Protein AF-A0A4S4MTU6-F1 (afdb_monomer_lite)

Structure (mmCIF, N/CA/C/O backbone):
data_AF-A0A4S4MTU6-F1
#
_entry.id   AF-A0A4S4MTU6-F1
#
loop_
_atom_site.group_PDB
_atom_site.id
_atom_site.type_symbol
_atom_site.label_atom_id
_atom_site.label_alt_id
_atom_site.label_comp_id
_atom_site.label_asym_id
_atom_site.label_entity_id
_atom_site.label_seq_id
_atom_site.pdbx_PDB_ins_code
_atom_site.Cartn_x
_atom_site.Cartn_y
_atom_site.Cartn_z
_atom_site.occupancy
_atom_site.B_iso_or_equiv
_atom_site.auth_seq_id
_atom_site.auth_comp_id
_atom_site.auth_asym_id
_atom_site.auth_atom_id
_atom_site.pdbx_PDB_model_num
ATOM 1 N N . MET A 1 1 ? -5.538 -7.569 -33.442 1.00 34.88 1 MET A N 1
ATOM 2 C CA . MET A 1 1 ? -4.583 -7.048 -34.446 1.00 34.88 1 MET A CA 1
ATOM 3 C C . MET A 1 1 ? -3.162 -6.896 -33.911 1.00 34.88 1 MET A C 1
ATOM 5 O O . MET A 1 1 ? -2.311 -7.558 -34.469 1.00 34.88 1 MET A O 1
ATOM 9 N N . ILE A 1 2 ? -2.886 -6.158 -32.821 1.00 37.09 2 ILE A N 1
ATOM 10 C CA . ILE A 1 2 ? -1.500 -5.986 -32.304 1.00 37.09 2 ILE A CA 1
ATOM 11 C C . ILE A 1 2 ? -0.811 -7.325 -31.955 1.00 37.09 2 ILE A C 1
ATOM 13 O O . ILE A 1 2 ? 0.372 -7.489 -32.215 1.00 37.09 2 ILE A O 1
ATOM 17 N N . VAL A 1 3 ? -1.556 -8.312 -31.441 1.00 40.59 3 VAL A N 1
ATOM 18 C CA . VAL A 1 3 ? -1.015 -9.646 -31.107 1.00 40.59 3 VAL A CA 1
ATOM 19 C C . VAL A 1 3 ? -0.678 -10.477 -32.357 1.00 40.59 3 VAL A C 1
ATOM 21 O O . VAL A 1 3 ? 0.272 -11.249 -32.333 1.00 40.59 3 VAL A O 1
ATOM 24 N N . GLN A 1 4 ? -1.387 -10.284 -33.477 1.00 39.25 4 GLN A N 1
ATOM 25 C CA . GLN A 1 4 ? -1.153 -11.052 -34.709 1.00 39.25 4 GLN A CA 1
ATOM 26 C C . GLN A 1 4 ? 0.068 -10.539 -35.487 1.00 39.25 4 GLN A C 1
ATOM 28 O O . GLN A 1 4 ? 0.778 -11.328 -36.101 1.00 39.25 4 GLN A O 1
ATOM 33 N N . THR A 1 5 ? 0.344 -9.231 -35.437 1.00 44.12 5 THR A N 1
ATOM 34 C CA . THR A 1 5 ? 1.492 -8.629 -36.135 1.00 44.12 5 THR A CA 1
ATOM 35 C C . THR A 1 5 ? 2.832 -9.004 -35.491 1.00 44.12 5 THR A C 1
ATOM 37 O O . THR A 1 5 ? 3.836 -9.067 -36.185 1.00 44.12 5 THR A O 1
ATOM 40 N N . VAL A 1 6 ? 2.848 -9.319 -34.190 1.00 47.00 6 VAL A N 1
ATOM 41 C CA . VAL A 1 6 ? 4.055 -9.768 -33.464 1.00 47.00 6 VAL A CA 1
ATOM 42 C C . VAL A 1 6 ? 4.423 -11.223 -33.790 1.00 47.00 6 VAL A C 1
ATOM 44 O O . VAL A 1 6 ? 5.587 -11.599 -33.707 1.00 47.00 6 VAL A O 1
ATOM 47 N N . ILE A 1 7 ? 3.450 -12.042 -34.200 1.00 46.91 7 ILE A N 1
ATOM 48 C CA . ILE A 1 7 ? 3.664 -13.467 -34.502 1.00 46.91 7 ILE A CA 1
ATOM 49 C C . ILE A 1 7 ? 4.274 -13.661 -35.904 1.00 46.91 7 ILE A C 1
ATOM 51 O O . ILE A 1 7 ? 4.973 -14.643 -36.146 1.00 46.91 7 ILE A O 1
ATOM 55 N N . ASN A 1 8 ? 4.097 -12.700 -36.815 1.00 42.09 8 ASN A N 1
ATOM 56 C CA . ASN A 1 8 ? 4.570 -12.805 -38.194 1.00 42.09 8 ASN A CA 1
ATOM 57 C C . ASN A 1 8 ? 5.963 -12.166 -38.391 1.00 42.09 8 ASN A C 1
ATOM 59 O O . ASN A 1 8 ? 6.111 -11.145 -39.052 1.00 42.09 8 ASN A O 1
ATOM 63 N N . GLY A 1 9 ? 7.001 -12.814 -37.856 1.00 43.78 9 GLY A N 1
ATOM 64 C CA . GLY A 1 9 ? 8.280 -12.962 -38.571 1.00 43.78 9 GLY A CA 1
ATOM 65 C C . GLY A 1 9 ? 9.386 -11.904 -38.439 1.00 43.78 9 GLY A C 1
ATOM 66 O O . GLY A 1 9 ? 10.471 -12.152 -38.960 1.00 43.78 9 GLY A O 1
ATOM 67 N N . THR A 1 10 ? 9.211 -10.784 -37.736 1.00 51.91 10 THR A N 1
ATOM 68 C CA . THR A 1 10 ? 10.353 -9.914 -37.378 1.00 51.91 10 THR A CA 1
ATOM 69 C C . THR A 1 10 ? 10.789 -10.195 -35.949 1.00 51.91 10 THR A C 1
ATOM 71 O O . THR A 1 10 ? 10.003 -10.013 -35.021 1.00 51.91 10 THR A O 1
ATOM 74 N N . SER A 1 11 ? 12.035 -10.637 -35.766 1.00 66.69 11 SER A N 1
ATOM 75 C CA . SER A 1 11 ? 12.665 -10.842 -34.459 1.00 66.69 11 SER A CA 1
ATOM 76 C C . SER A 1 11 ? 12.557 -9.567 -33.615 1.00 66.69 11 SER A C 1
ATOM 78 O O . SER A 1 11 ? 13.337 -8.637 -33.791 1.00 66.69 11 SER A O 1
ATOM 80 N N . CYS A 1 12 ? 11.564 -9.510 -32.724 1.00 74.50 12 CYS A N 1
ATOM 81 C CA . CYS A 1 12 ? 11.381 -8.415 -31.775 1.00 74.50 12 CYS A CA 1
ATOM 82 C C . CYS A 1 12 ? 12.660 -8.285 -30.943 1.00 74.50 12 CYS A C 1
ATOM 84 O O . CYS A 1 12 ? 13.108 -9.272 -30.345 1.00 74.50 12 CYS A O 1
ATOM 86 N N . SER A 1 13 ? 13.274 -7.104 -30.937 1.00 85.12 13 SER A N 1
ATOM 87 C CA . SER A 1 13 ? 14.536 -6.892 -30.232 1.00 85.12 13 SER A CA 1
ATOM 88 C C . SER A 1 13 ? 14.357 -7.163 -28.735 1.00 85.12 13 SER A C 1
ATOM 90 O O . SER A 1 13 ? 13.288 -6.940 -28.162 1.00 85.12 13 SER A O 1
ATOM 92 N N . ARG A 1 14 ? 15.410 -7.629 -28.056 1.00 82.06 14 ARG A N 1
ATOM 93 C CA . ARG A 1 14 ? 15.361 -7.898 -26.606 1.00 82.06 14 ARG A CA 1
ATOM 94 C C . ARG A 1 14 ? 14.867 -6.681 -25.809 1.00 82.06 14 ARG A C 1
ATOM 96 O O . ARG A 1 14 ? 14.099 -6.833 -24.863 1.00 82.06 14 ARG A O 1
ATOM 103 N N . LEU A 1 15 ? 15.263 -5.475 -26.218 1.00 82.06 15 LEU A N 1
ATOM 104 C CA . LEU A 1 15 ? 14.840 -4.222 -25.587 1.00 82.06 15 LEU A CA 1
ATOM 105 C C . LEU A 1 15 ? 13.332 -3.976 -25.724 1.00 82.06 15 LEU A C 1
ATOM 107 O O . LEU A 1 15 ? 12.687 -3.570 -24.753 1.00 82.06 15 LEU A O 1
ATOM 111 N N . GLU A 1 16 ? 12.748 -4.266 -26.888 1.00 85.31 16 GLU A N 1
ATOM 112 C CA . GLU A 1 16 ? 11.300 -4.167 -27.095 1.00 85.31 16 GLU A CA 1
ATOM 113 C C . GLU A 1 16 ? 10.549 -5.170 -26.218 1.00 85.31 16 GLU A C 1
ATOM 115 O O . GLU A 1 16 ? 9.573 -4.805 -25.561 1.00 85.31 16 GLU A O 1
ATOM 120 N N . GLN A 1 17 ? 11.033 -6.410 -26.126 1.00 84.81 17 GLN A N 1
ATOM 121 C CA . GLN A 1 17 ? 10.437 -7.436 -25.266 1.00 84.81 17 GLN A CA 1
ATOM 122 C C . GLN A 1 17 ? 10.458 -7.033 -23.787 1.00 84.81 17 GLN A C 1
ATOM 124 O O . GLN A 1 17 ? 9.442 -7.140 -23.096 1.00 84.81 17 GLN A O 1
ATOM 129 N N . LEU A 1 18 ? 11.586 -6.505 -23.303 1.00 88.00 18 LEU A N 1
ATOM 130 C CA . LEU A 1 18 ? 11.698 -5.956 -21.951 1.00 88.00 18 LEU A CA 1
ATOM 131 C C . LEU A 1 18 ? 10.765 -4.755 -21.749 1.00 88.00 18 LEU A C 1
ATOM 133 O O . LEU A 1 18 ? 10.200 -4.578 -20.670 1.00 88.00 18 LEU A O 1
ATOM 137 N N . GLY A 1 19 ? 10.563 -3.928 -22.778 1.00 87.88 19 GLY A N 1
ATOM 138 C CA . GLY A 1 19 ? 9.546 -2.873 -22.787 1.00 87.88 19 GLY A CA 1
ATOM 139 C C . GLY A 1 19 ? 8.133 -3.418 -22.561 1.00 87.88 19 GLY A C 1
ATOM 140 O O . GLY A 1 19 ? 7.412 -2.924 -21.691 1.00 87.88 19 GLY A O 1
ATOM 141 N N . TRP A 1 20 ? 7.755 -4.476 -23.282 1.00 89.44 20 TRP A N 1
ATOM 142 C CA . TRP A 1 20 ? 6.453 -5.132 -23.133 1.00 89.44 20 TRP A CA 1
ATOM 143 C C . TRP A 1 20 ? 6.262 -5.771 -21.760 1.00 89.44 20 TRP A C 1
ATOM 145 O O . TRP A 1 20 ? 5.217 -5.578 -21.137 1.00 89.44 20 TRP A O 1
ATOM 155 N N . ARG A 1 21 ? 7.269 -6.490 -21.260 1.00 92.44 21 ARG A N 1
ATOM 156 C CA . ARG A 1 21 ? 7.216 -7.125 -19.936 1.00 92.44 21 ARG A CA 1
ATOM 157 C C . ARG A 1 21 ? 7.055 -6.087 -18.831 1.00 92.44 21 ARG A C 1
ATOM 159 O O . ARG A 1 21 ? 6.139 -6.212 -18.025 1.00 92.44 21 ARG A O 1
ATOM 166 N N . ARG A 1 22 ? 7.841 -5.002 -18.857 1.00 92.12 22 ARG A N 1
ATOM 167 C CA . ARG A 1 22 ? 7.679 -3.859 -17.935 1.00 92.12 22 ARG A CA 1
ATOM 168 C C . ARG A 1 22 ? 6.271 -3.278 -17.990 1.00 92.12 22 ARG A C 1
ATOM 170 O O . ARG A 1 22 ? 5.640 -3.091 -16.954 1.00 92.12 22 ARG A O 1
ATOM 177 N N . PHE A 1 23 ? 5.753 -3.035 -19.195 1.00 91.31 23 PHE A N 1
ATOM 178 C CA . PHE A 1 23 ? 4.402 -2.509 -19.369 1.00 91.31 23 PHE A CA 1
ATOM 179 C C . PHE A 1 23 ? 3.345 -3.415 -18.723 1.00 91.31 23 PHE A C 1
ATOM 181 O O . PHE A 1 23 ? 2.493 -2.926 -17.978 1.00 91.31 23 PHE A O 1
ATOM 188 N N . TRP A 1 24 ? 3.395 -4.724 -18.975 1.00 92.38 24 TRP A N 1
ATOM 189 C CA . TRP A 1 24 ? 2.417 -5.664 -18.426 1.00 92.38 24 TRP A CA 1
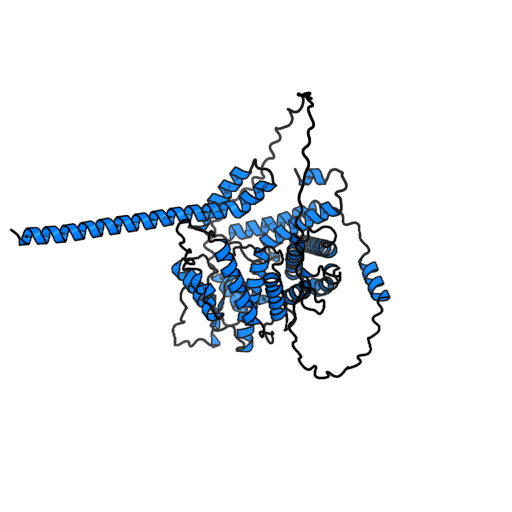ATOM 190 C C . TRP A 1 24 ? 2.566 -5.872 -16.920 1.00 92.38 24 TRP A C 1
ATOM 192 O O . TRP A 1 24 ? 1.546 -5.921 -16.232 1.00 92.38 24 TRP A O 1
ATOM 202 N N . LEU A 1 25 ? 3.793 -5.908 -16.395 1.00 94.56 25 LEU A N 1
ATOM 203 C CA . LEU A 1 25 ? 4.037 -5.960 -14.953 1.00 94.56 25 LEU A CA 1
ATOM 204 C C . LEU A 1 25 ? 3.495 -4.716 -14.248 1.00 94.56 25 LEU A C 1
ATOM 206 O O . LEU A 1 25 ? 2.766 -4.864 -13.274 1.00 94.56 25 LEU A O 1
ATOM 210 N N . SER A 1 26 ? 3.722 -3.512 -14.778 1.00 93.75 26 SER A N 1
ATOM 211 C CA . SER A 1 26 ? 3.127 -2.288 -14.218 1.00 93.75 26 SER A CA 1
ATOM 212 C C . SER A 1 26 ? 1.591 -2.340 -14.254 1.00 93.75 26 SER A C 1
ATOM 214 O O . SER A 1 26 ? 0.901 -2.026 -13.280 1.00 93.75 26 SER A O 1
ATOM 216 N N . LYS A 1 27 ? 0.994 -2.836 -15.350 1.00 90.19 27 LYS A N 1
ATOM 217 C CA . LYS A 1 27 ? -0.468 -3.028 -15.425 1.00 90.19 27 LYS A CA 1
ATOM 218 C C . LYS A 1 27 ? -0.994 -4.059 -14.434 1.00 90.19 27 LYS A C 1
ATOM 220 O O . LYS A 1 27 ? -2.112 -3.884 -13.943 1.00 90.19 27 LYS A O 1
ATOM 225 N N . LEU A 1 28 ? -0.239 -5.120 -14.173 1.00 92.56 28 LEU A N 1
ATOM 226 C CA . LEU A 1 28 ? -0.571 -6.112 -13.160 1.00 92.56 28 LEU A CA 1
ATOM 227 C C . LEU A 1 28 ? -0.448 -5.504 -11.760 1.00 92.56 28 LEU A C 1
ATOM 229 O O . LEU A 1 28 ? -1.397 -5.599 -10.985 1.00 92.56 28 LEU A O 1
ATOM 233 N N . TYR A 1 29 ? 0.644 -4.792 -11.478 1.00 94.88 29 TYR A N 1
ATOM 234 C CA . TYR A 1 29 ? 0.867 -4.081 -10.223 1.00 94.88 29 TYR A CA 1
ATOM 235 C C . TYR A 1 29 ? -0.308 -3.165 -9.887 1.00 94.88 29 TYR A C 1
ATOM 237 O O . TYR A 1 29 ? -0.964 -3.360 -8.869 1.00 94.88 29 TYR A O 1
ATOM 245 N N . HIS A 1 30 ? -0.676 -2.243 -10.776 1.00 90.31 30 HIS A N 1
ATOM 246 C CA . HIS A 1 30 ? -1.798 -1.332 -10.527 1.00 90.31 30 HIS A CA 1
ATOM 247 C C . HIS A 1 30 ? -3.169 -2.025 -10.477 1.00 90.31 30 HIS A C 1
ATOM 249 O O . HIS A 1 30 ? -4.136 -1.450 -9.969 1.00 90.31 30 HIS A O 1
ATOM 255 N N . ALA A 1 31 ? -3.298 -3.239 -11.022 1.00 88.31 31 ALA A N 1
ATOM 256 C CA . ALA A 1 31 ? -4.510 -4.031 -10.852 1.00 88.31 31 ALA A CA 1
ATOM 257 C C . ALA A 1 31 ? -4.602 -4.613 -9.433 1.00 88.31 31 ALA A C 1
ATOM 259 O O . ALA A 1 31 ? -5.693 -4.609 -8.863 1.00 88.31 31 ALA A O 1
ATOM 260 N N . LEU A 1 32 ? -3.476 -5.067 -8.875 1.00 88.69 32 LEU A N 1
ATOM 261 C CA . LEU A 1 32 ? -3.373 -5.658 -7.536 1.00 88.69 32 LEU A CA 1
ATOM 262 C C . LEU A 1 32 ? -3.319 -4.607 -6.417 1.00 88.69 32 LEU A C 1
ATOM 264 O O . LEU A 1 32 ? -3.874 -4.824 -5.339 1.00 88.69 32 LEU A O 1
ATOM 268 N N . TYR A 1 33 ? -2.706 -3.460 -6.704 1.00 88.56 33 TYR A N 1
ATOM 269 C CA . TYR A 1 33 ? -2.499 -2.324 -5.806 1.00 88.56 33 TYR A CA 1
ATOM 270 C C . TYR A 1 33 ? -3.123 -1.057 -6.396 1.00 88.56 33 TYR A C 1
ATOM 272 O O . TYR A 1 33 ? -2.428 -0.120 -6.799 1.00 88.56 33 TYR A O 1
ATOM 280 N N . PRO A 1 34 ? -4.453 -1.022 -6.539 1.00 85.88 34 PRO A N 1
ATOM 281 C CA . PRO A 1 34 ? -5.092 0.117 -7.158 1.00 85.88 34 PRO A CA 1
ATOM 282 C C . PRO A 1 34 ? -5.048 1.340 -6.223 1.00 85.88 34 PRO A C 1
ATOM 284 O O . PRO A 1 34 ? -5.265 1.189 -5.021 1.00 85.88 34 PRO A O 1
ATOM 287 N N . PRO A 1 35 ? -4.925 2.572 -6.758 1.00 76.69 35 PRO A N 1
ATOM 288 C CA . PRO A 1 35 ? -4.854 3.797 -5.947 1.00 76.69 35 PRO A CA 1
ATOM 289 C C . PRO A 1 35 ? -6.065 4.044 -5.036 1.00 76.69 35 PRO A C 1
ATOM 291 O O . PRO A 1 35 ? -6.026 4.865 -4.127 1.00 76.69 35 PRO A O 1
ATOM 294 N N . HIS A 1 36 ? -7.191 3.383 -5.310 1.00 74.44 36 HIS A N 1
ATOM 295 C CA . HIS A 1 36 ? -8.428 3.575 -4.573 1.00 74.44 36 HIS A CA 1
ATOM 296 C C . HIS A 1 36 ? -9.012 2.225 -4.182 1.00 74.44 36 HIS A C 1
ATOM 298 O O . HIS A 1 36 ? -9.571 1.540 -5.022 1.00 74.44 36 HIS A O 1
ATOM 304 N N . ARG A 1 37 ? -9.031 1.853 -2.907 1.00 71.00 37 ARG A N 1
ATOM 305 C CA . ARG A 1 37 ? -9.377 0.480 -2.474 1.00 71.00 37 ARG A CA 1
ATOM 306 C C . ARG A 1 37 ? -10.784 -0.059 -2.814 1.00 71.00 37 ARG A C 1
ATOM 308 O O . ARG A 1 37 ? -11.014 -1.256 -2.759 1.00 71.00 37 ARG A O 1
ATOM 315 N N . ARG A 1 38 ? -11.761 0.789 -3.199 1.00 69.75 38 ARG A N 1
ATOM 316 C CA . ARG A 1 38 ? -13.014 0.315 -3.853 1.00 69.75 38 ARG A CA 1
ATOM 317 C C . ARG A 1 38 ? -12.707 -0.470 -5.132 1.00 69.75 38 ARG A C 1
ATOM 319 O O . ARG A 1 38 ? -13.561 -1.135 -5.718 1.00 69.75 38 ARG A O 1
ATOM 326 N N . MET A 1 39 ? -11.472 -0.351 -5.595 1.00 73.06 39 MET A N 1
ATOM 327 C CA . MET A 1 39 ? -10.881 -1.136 -6.637 1.00 73.06 39 MET A CA 1
ATOM 328 C C . MET A 1 39 ? -10.305 -2.484 -6.163 1.00 73.06 39 MET A C 1
ATOM 330 O O . MET A 1 39 ? -9.709 -3.194 -6.959 1.00 73.06 39 MET A O 1
ATOM 334 N N . GLY A 1 40 ? -10.558 -2.898 -4.929 1.00 75.75 40 GLY A N 1
ATOM 335 C CA . GLY A 1 40 ? -9.992 -4.112 -4.359 1.00 75.75 40 GLY A CA 1
ATOM 336 C C . GLY A 1 40 ? -8.597 -3.890 -3.781 1.00 75.75 40 GLY A C 1
ATOM 337 O O . GLY A 1 40 ? -8.081 -2.775 -3.753 1.00 75.75 40 GLY A O 1
ATOM 338 N N . SER A 1 41 ? -8.038 -4.986 -3.286 1.00 82.44 41 SER A N 1
ATOM 339 C CA . SER A 1 41 ? -6.689 -5.107 -2.742 1.00 82.44 41 SER A CA 1
ATOM 340 C C . SER A 1 41 ? -6.185 -6.510 -3.068 1.00 82.44 41 SER A C 1
ATOM 342 O O . SER A 1 41 ? -6.993 -7.436 -3.229 1.00 82.44 41 SER A O 1
ATOM 344 N N . ILE A 1 42 ? -4.867 -6.681 -3.136 1.00 86.56 42 ILE A N 1
ATOM 345 C CA . ILE A 1 42 ? -4.227 -7.986 -3.300 1.00 86.56 42 ILE A CA 1
ATOM 346 C C . ILE A 1 42 ? -4.632 -8.982 -2.211 1.00 86.56 42 ILE A C 1
ATOM 348 O O . ILE A 1 42 ? -4.714 -10.173 -2.475 1.00 86.56 42 ILE A O 1
ATOM 352 N N . GLY A 1 43 ? -4.957 -8.521 -1.003 1.00 79.94 43 GLY A N 1
ATOM 353 C CA . GLY A 1 43 ? -5.347 -9.420 0.083 1.00 79.94 43 GLY A CA 1
ATOM 354 C C . GLY A 1 43 ? -6.708 -10.103 -0.114 1.00 79.94 43 GLY A C 1
ATOM 355 O O . GLY A 1 43 ? -7.065 -10.986 0.658 1.00 79.94 43 GLY A O 1
ATOM 356 N N . ILE A 1 44 ? -7.461 -9.712 -1.148 1.00 78.31 44 ILE A N 1
ATOM 357 C CA . ILE A 1 44 ? -8.713 -10.360 -1.574 1.00 78.31 44 ILE A CA 1
ATOM 358 C C . ILE A 1 44 ? -8.456 -11.344 -2.731 1.00 78.31 44 ILE A C 1
ATOM 360 O O . ILE A 1 44 ? -9.344 -12.115 -3.088 1.00 78.31 44 ILE A O 1
ATOM 364 N N . LEU A 1 45 ? -7.267 -11.316 -3.344 1.00 84.44 45 LEU A N 1
ATOM 365 C CA . LEU A 1 45 ? -6.920 -12.217 -4.436 1.00 84.44 45 LEU A CA 1
ATOM 366 C C . LEU A 1 45 ? -6.794 -13.645 -3.903 1.00 84.44 45 LEU A C 1
ATOM 368 O O . LEU A 1 45 ? -5.885 -13.954 -3.135 1.00 84.44 45 LEU A O 1
ATOM 372 N N . ASP A 1 46 ? -7.693 -14.507 -4.361 1.00 83.69 46 ASP A N 1
ATOM 373 C CA . ASP A 1 46 ? -7.599 -15.944 -4.165 1.00 83.69 46 ASP A CA 1
ATOM 374 C C . ASP A 1 46 ? -7.202 -16.588 -5.491 1.00 83.69 46 ASP A C 1
ATOM 376 O O . ASP A 1 46 ? -8.004 -16.684 -6.422 1.00 83.69 46 ASP A O 1
ATOM 380 N N . LEU A 1 47 ? -5.932 -16.977 -5.582 1.00 86.94 47 LEU A N 1
ATOM 381 C CA . LEU A 1 47 ? -5.375 -17.601 -6.777 1.00 86.94 47 LEU A CA 1
ATOM 382 C C . LEU A 1 47 ? -6.024 -18.961 -7.052 1.00 86.94 47 LEU A C 1
ATOM 384 O O . LEU A 1 47 ? -6.152 -19.331 -8.209 1.00 86.94 47 LEU A O 1
ATOM 388 N N . THR A 1 48 ? -6.535 -19.651 -6.027 1.00 88.38 48 THR A N 1
ATOM 389 C CA . THR A 1 48 ? -7.184 -20.961 -6.204 1.00 88.38 48 THR A CA 1
ATOM 390 C C . THR A 1 48 ? -8.491 -20.878 -6.998 1.00 88.38 48 THR A C 1
ATOM 392 O O . THR A 1 48 ? -8.948 -21.875 -7.553 1.00 88.38 48 THR A O 1
ATOM 395 N N . LEU A 1 49 ? -9.082 -19.681 -7.093 1.00 84.75 49 LEU A N 1
ATOM 396 C CA . LEU A 1 49 ? -10.279 -19.414 -7.890 1.00 84.75 49 LEU A CA 1
ATOM 397 C C . LEU A 1 49 ? -9.967 -19.077 -9.356 1.00 84.75 49 LEU A C 1
ATOM 399 O O . LEU A 1 49 ? -10.899 -18.843 -10.126 1.00 84.75 49 LEU A O 1
ATOM 403 N N . ILE A 1 50 ? -8.689 -19.006 -9.741 1.00 88.12 50 ILE A N 1
ATOM 404 C CA . ILE A 1 50 ? -8.235 -18.678 -11.095 1.00 88.12 50 ILE A CA 1
ATOM 405 C C . ILE A 1 50 ? -7.517 -19.915 -11.653 1.00 88.12 50 ILE A C 1
ATOM 407 O O . ILE A 1 50 ? -6.336 -20.087 -11.378 1.00 88.12 50 ILE A O 1
ATOM 411 N N . PRO A 1 51 ? -8.184 -20.776 -12.442 1.00 84.88 51 PRO A N 1
ATOM 412 C CA . PRO A 1 51 ? -7.591 -22.018 -12.954 1.00 84.88 51 PRO A CA 1
ATOM 413 C C . PRO A 1 51 ? -6.262 -21.819 -13.697 1.00 84.88 51 PRO A C 1
ATOM 415 O O . PRO A 1 51 ? -5.396 -22.690 -13.700 1.00 84.88 51 PRO A O 1
ATOM 418 N N . GLU A 1 52 ? -6.081 -20.663 -14.334 1.00 89.00 52 GLU A N 1
ATOM 419 C CA . GLU A 1 52 ? -4.877 -20.320 -15.082 1.00 89.00 52 GLU A CA 1
ATOM 420 C C . GLU A 1 52 ? -3.716 -19.841 -14.196 1.00 89.00 52 GLU A C 1
ATOM 422 O O . GLU A 1 52 ? -2.601 -19.684 -14.705 1.00 89.00 52 GLU A O 1
ATOM 427 N N . SER A 1 53 ? -3.929 -19.615 -12.891 1.00 89.31 53 SER A N 1
ATOM 428 C CA . SER A 1 53 ? -2.904 -19.073 -11.988 1.00 89.31 53 SER A CA 1
ATOM 429 C C . SER A 1 53 ? -1.643 -19.923 -11.962 1.00 89.31 53 SER A C 1
ATOM 431 O O . SER A 1 53 ? -0.542 -19.377 -11.998 1.00 89.31 53 SER A O 1
ATOM 433 N N . ASP A 1 54 ? -1.798 -21.246 -11.968 1.00 89.44 54 ASP A N 1
ATOM 434 C CA . ASP A 1 54 ? -0.687 -22.194 -11.849 1.00 89.44 54 ASP A CA 1
ATOM 435 C C . ASP A 1 54 ? 0.278 -22.092 -13.032 1.00 89.44 54 ASP A C 1
ATOM 437 O O . ASP A 1 54 ? 1.488 -22.258 -12.884 1.00 89.44 54 ASP A O 1
ATOM 441 N N . ARG A 1 55 ? -0.248 -21.763 -14.215 1.00 89.38 55 ARG A N 1
ATOM 442 C CA . ARG A 1 55 ? 0.560 -21.545 -15.421 1.00 89.38 55 ARG A CA 1
ATOM 443 C C . ARG A 1 55 ? 1.112 -20.130 -15.489 1.00 89.38 55 ARG A C 1
ATOM 445 O O . ARG A 1 55 ? 2.209 -19.921 -15.995 1.00 89.38 55 ARG A O 1
ATOM 452 N N . ALA A 1 56 ? 0.348 -19.160 -15.011 1.00 88.62 56 ALA A N 1
ATOM 453 C CA . ALA A 1 56 ? 0.634 -17.756 -15.229 1.00 88.62 56 ALA A CA 1
ATOM 454 C C . ALA A 1 56 ? 1.589 -17.148 -14.186 1.00 88.62 56 ALA A C 1
ATOM 456 O O . ALA A 1 56 ? 2.371 -16.261 -14.522 1.00 88.62 56 ALA A O 1
ATOM 457 N N . ILE A 1 57 ? 1.585 -17.636 -12.943 1.00 93.12 57 ILE A N 1
ATOM 458 C CA . ILE A 1 57 ? 2.500 -17.160 -11.891 1.00 93.12 57 ILE A CA 1
ATOM 459 C C . ILE A 1 57 ? 3.976 -17.401 -12.250 1.00 93.12 57 ILE A C 1
ATOM 461 O O . ILE A 1 57 ? 4.754 -16.453 -12.132 1.00 93.12 57 ILE A O 1
ATOM 465 N N . PRO A 1 58 ? 4.394 -18.592 -12.730 1.00 94.62 58 PRO A N 1
ATOM 466 C CA . PRO A 1 58 ? 5.774 -18.808 -13.163 1.00 94.62 58 PRO A CA 1
ATOM 467 C C . PRO A 1 58 ? 6.232 -17.811 -14.234 1.00 94.62 58 PRO A C 1
ATOM 469 O O . PRO A 1 58 ? 7.331 -17.275 -14.125 1.00 94.62 58 PRO A O 1
ATOM 472 N N . ILE A 1 59 ? 5.361 -17.501 -15.201 1.00 93.88 59 ILE A N 1
ATOM 473 C CA . ILE A 1 59 ? 5.620 -16.525 -16.272 1.00 93.88 59 ILE A CA 1
ATOM 474 C C . ILE A 1 59 ? 5.817 -15.124 -15.687 1.00 93.88 59 ILE A C 1
ATOM 476 O O . ILE A 1 59 ? 6.779 -14.436 -16.014 1.00 93.88 59 ILE A O 1
ATOM 480 N N . VAL A 1 60 ? 4.926 -14.698 -14.786 1.00 95.31 60 VAL A N 1
ATOM 481 C CA . VAL A 1 60 ? 5.052 -13.397 -14.113 1.00 95.31 60 VAL A CA 1
ATOM 482 C C . VAL A 1 60 ? 6.356 -13.325 -13.319 1.00 95.31 60 VAL A C 1
ATOM 484 O O . VAL A 1 60 ? 7.051 -12.316 -13.398 1.00 95.31 60 VAL A O 1
ATOM 487 N N . ASN A 1 61 ? 6.723 -14.386 -12.599 1.00 95.62 61 ASN A N 1
ATOM 488 C CA . ASN A 1 61 ? 7.968 -14.443 -11.834 1.00 95.62 61 ASN A CA 1
ATOM 489 C C . ASN A 1 61 ? 9.209 -14.388 -12.734 1.00 95.62 61 ASN A C 1
ATOM 491 O O . ASN A 1 61 ? 10.175 -13.705 -12.397 1.00 95.62 61 ASN A O 1
ATOM 495 N N . GLU A 1 62 ? 9.190 -15.066 -13.881 1.00 95.38 62 GLU A N 1
ATOM 496 C CA . GLU A 1 62 ? 10.245 -14.968 -14.891 1.00 95.38 62 GLU A CA 1
ATOM 497 C C . GLU A 1 62 ? 10.360 -13.540 -15.432 1.00 95.38 62 GLU A C 1
ATOM 499 O O . GLU A 1 62 ? 11.442 -12.958 -15.421 1.00 95.38 62 GLU A O 1
ATOM 504 N N . TRP A 1 63 ? 9.240 -12.920 -15.812 1.00 95.62 63 TRP A N 1
ATOM 505 C CA . TRP A 1 63 ? 9.234 -11.536 -16.282 1.00 95.62 63 TRP A CA 1
ATOM 506 C C . TRP A 1 63 ? 9.747 -10.563 -15.223 1.00 95.62 63 TRP A C 1
ATOM 508 O O . TRP A 1 63 ? 10.488 -9.640 -15.559 1.00 95.62 63 TRP A O 1
ATOM 518 N N . VAL A 1 64 ? 9.372 -10.756 -13.956 1.00 96.44 64 VAL A N 1
ATOM 519 C CA . VAL A 1 64 ? 9.872 -9.960 -12.829 1.00 96.44 64 VAL A CA 1
ATOM 520 C C . VAL A 1 64 ? 11.388 -10.091 -12.722 1.00 96.44 64 VAL A C 1
ATOM 522 O O . VAL A 1 64 ? 12.070 -9.069 -12.682 1.00 96.44 64 VAL A O 1
ATOM 525 N N . ARG A 1 65 ? 11.931 -11.315 -12.744 1.00 95.81 65 ARG A N 1
ATOM 526 C CA . ARG A 1 65 ? 13.384 -11.551 -12.696 1.00 95.81 65 ARG A CA 1
ATOM 527 C C . ARG A 1 65 ? 14.100 -10.905 -13.875 1.00 95.81 65 ARG A C 1
ATOM 529 O O . ARG A 1 65 ? 15.099 -10.226 -13.665 1.00 95.81 65 ARG A O 1
ATOM 536 N N . ASP A 1 66 ? 13.574 -11.048 -15.085 1.00 93.88 66 ASP A N 1
ATOM 537 C CA . ASP A 1 66 ? 14.200 -10.484 -16.281 1.00 93.88 66 ASP A CA 1
ATOM 538 C C . ASP A 1 66 ? 14.191 -8.958 -16.267 1.00 93.88 66 ASP A C 1
ATOM 540 O O . ASP A 1 66 ? 15.209 -8.337 -16.575 1.00 93.88 66 ASP A O 1
ATOM 544 N N . VAL A 1 67 ? 13.084 -8.335 -15.856 1.00 93.69 67 VAL A N 1
ATOM 545 C CA . VAL A 1 67 ? 13.007 -6.875 -15.704 1.00 93.69 67 VAL A CA 1
ATOM 546 C C . VAL A 1 67 ? 13.979 -6.385 -14.641 1.00 93.69 67 VAL A C 1
ATOM 548 O O . VAL A 1 67 ? 14.694 -5.417 -14.877 1.00 93.69 67 VAL A O 1
ATOM 551 N N . LEU A 1 68 ? 14.043 -7.057 -13.497 1.00 93.62 68 LEU A N 1
ATOM 552 C CA . LEU A 1 68 ? 14.944 -6.698 -12.409 1.00 93.62 68 LEU A CA 1
ATOM 553 C C . LEU A 1 68 ? 16.419 -6.874 -12.797 1.00 93.62 68 LEU A C 1
ATOM 555 O O . LEU A 1 68 ? 17.231 -5.987 -12.549 1.00 93.62 68 LEU A O 1
ATOM 559 N N . ASN A 1 69 ? 16.766 -7.956 -13.490 1.00 92.25 69 ASN A N 1
ATOM 560 C CA . ASN A 1 69 ? 18.133 -8.197 -13.948 1.00 92.25 69 ASN A CA 1
ATOM 561 C C . ASN A 1 69 ? 18.584 -7.246 -15.061 1.00 92.25 69 ASN A C 1
ATOM 563 O O . ASN A 1 69 ? 19.780 -7.082 -15.244 1.00 92.25 69 ASN A O 1
ATOM 567 N N . THR A 1 70 ? 17.662 -6.604 -15.782 1.00 90.94 70 THR A N 1
ATOM 568 C CA . THR A 1 70 ? 17.974 -5.737 -16.938 1.00 90.94 70 THR A CA 1
ATOM 569 C C . THR A 1 70 ? 17.566 -4.279 -16.737 1.00 90.94 70 THR A C 1
ATOM 571 O O . THR A 1 70 ? 17.658 -3.472 -17.659 1.00 90.94 70 THR A O 1
ATOM 574 N N . VAL A 1 71 ? 17.119 -3.907 -15.533 1.00 88.44 71 VAL A N 1
ATOM 575 C CA . VAL A 1 71 ? 16.588 -2.566 -15.233 1.00 88.44 71 VAL A CA 1
ATOM 576 C C . VAL A 1 71 ? 17.596 -1.448 -15.552 1.00 88.44 71 VAL A C 1
ATOM 578 O O . VAL A 1 71 ? 17.201 -0.348 -15.924 1.00 88.44 71 VAL A O 1
ATOM 581 N N . HIS A 1 72 ? 18.892 -1.744 -15.482 1.00 81.94 72 HIS A N 1
ATOM 582 C CA . HIS A 1 72 ? 19.981 -0.816 -15.776 1.00 81.94 72 HIS A CA 1
ATOM 583 C C . HIS A 1 72 ? 20.228 -0.584 -17.275 1.00 81.94 72 HIS A C 1
ATOM 585 O O . HIS A 1 72 ? 20.661 0.500 -17.651 1.00 81.94 72 HIS A O 1
ATOM 591 N N . ASP A 1 73 ? 19.878 -1.545 -18.136 1.00 78.25 73 ASP A N 1
ATOM 592 C CA . ASP A 1 73 ? 20.221 -1.547 -19.569 1.00 78.25 73 ASP A CA 1
ATOM 593 C C . ASP A 1 73 ? 19.188 -0.846 -20.468 1.00 78.25 73 ASP A C 1
ATOM 595 O O . ASP A 1 73 ? 19.266 -0.896 -21.697 1.00 78.25 73 ASP A O 1
ATOM 599 N N . GLY A 1 74 ? 18.168 -0.203 -19.899 1.00 67.50 74 GLY A N 1
ATOM 600 C CA . GLY A 1 74 ? 17.140 0.419 -20.736 1.00 67.50 74 GLY A CA 1
ATOM 601 C C . GLY A 1 74 ? 15.952 1.032 -20.018 1.00 67.50 74 GLY A C 1
ATOM 602 O O . GLY A 1 74 ? 14.920 1.267 -20.657 1.00 67.50 74 GLY A O 1
ATOM 603 N N . VAL A 1 75 ? 16.021 1.249 -18.703 1.00 72.69 75 VAL A N 1
ATOM 604 C CA . VAL A 1 75 ? 15.021 2.047 -17.984 1.00 72.69 75 VAL A CA 1
ATOM 605 C C . VAL A 1 75 ? 15.545 3.477 -17.864 1.00 72.69 75 VAL A C 1
ATOM 607 O O . VAL A 1 75 ? 16.627 3.678 -17.319 1.00 72.69 75 VAL A O 1
ATOM 610 N N . PRO A 1 76 ? 14.789 4.484 -18.332 1.00 75.56 76 PRO A N 1
ATOM 611 C CA . PRO A 1 76 ? 15.142 5.874 -18.088 1.00 75.56 76 PRO A CA 1
ATOM 612 C C . PRO A 1 76 ? 15.269 6.133 -16.579 1.00 75.56 76 PRO A C 1
ATOM 614 O O . PRO A 1 76 ? 14.405 5.661 -15.830 1.00 75.56 76 PRO A O 1
ATOM 617 N N . PRO A 1 77 ? 16.247 6.934 -16.118 1.00 76.88 77 PRO A N 1
ATOM 618 C CA . PRO A 1 77 ? 16.431 7.226 -14.694 1.00 76.88 77 PRO A CA 1
ATOM 619 C C . PRO A 1 77 ? 15.140 7.618 -13.939 1.00 76.88 77 PRO A C 1
ATOM 621 O O . PRO A 1 77 ? 14.917 7.088 -12.851 1.00 76.88 77 PRO A O 1
ATOM 624 N N . PRO A 1 78 ? 14.208 8.418 -14.511 1.00 79.50 78 PRO A N 1
ATOM 625 C CA . PRO A 1 78 ? 12.948 8.767 -13.841 1.00 79.50 78 PRO A CA 1
ATOM 626 C C . PRO A 1 78 ? 12.008 7.587 -13.549 1.00 79.50 78 PRO A C 1
ATOM 628 O O . PRO A 1 78 ? 11.120 7.693 -12.712 1.00 79.50 78 PRO A O 1
ATOM 631 N N . SER A 1 79 ? 12.142 6.473 -14.273 1.00 86.69 79 SER A N 1
ATOM 632 C CA . SER A 1 79 ? 11.297 5.279 -14.113 1.00 86.69 79 SER A CA 1
ATOM 633 C C . SER A 1 79 ? 11.996 4.154 -13.352 1.00 86.69 79 SER A C 1
ATOM 635 O O . SER A 1 79 ? 11.379 3.116 -13.109 1.00 86.69 79 SER A O 1
ATOM 637 N N . TYR A 1 80 ? 13.267 4.340 -12.987 1.00 91.06 80 TYR A N 1
ATOM 638 C CA . TYR A 1 80 ? 14.103 3.311 -12.379 1.00 91.06 80 TYR A CA 1
ATOM 639 C C . TYR A 1 80 ? 13.522 2.828 -11.049 1.00 91.06 80 TYR A C 1
ATOM 641 O O . TYR A 1 80 ? 13.156 1.660 -10.915 1.00 91.06 80 TYR A O 1
ATOM 649 N N . LEU A 1 81 ? 13.337 3.749 -10.097 1.00 93.44 81 LEU A N 1
ATOM 650 C CA . LEU A 1 81 ? 12.853 3.408 -8.762 1.00 93.44 81 LEU A CA 1
ATOM 651 C C . LEU A 1 81 ? 11.418 2.869 -8.787 1.00 93.44 81 LEU A C 1
ATOM 653 O O . LEU A 1 81 ? 11.111 1.906 -8.086 1.00 93.44 81 LEU A O 1
ATOM 657 N N . THR A 1 82 ? 10.565 3.439 -9.641 1.00 94.81 82 THR A N 1
ATOM 658 C CA . THR A 1 82 ? 9.211 2.937 -9.917 1.00 94.81 82 THR A CA 1
ATOM 659 C C . THR A 1 82 ? 9.251 1.481 -10.371 1.00 94.81 82 THR A C 1
ATOM 661 O O . THR A 1 82 ? 8.635 0.633 -9.736 1.00 94.81 82 THR A O 1
ATOM 664 N N . THR A 1 83 ? 10.027 1.169 -11.414 1.00 95.25 83 THR A N 1
ATOM 665 C CA . THR A 1 83 ? 10.094 -0.182 -11.999 1.00 95.25 83 THR A CA 1
ATOM 666 C C . THR A 1 83 ? 10.597 -1.206 -10.982 1.00 95.25 83 THR A C 1
ATOM 668 O O . THR A 1 83 ? 10.007 -2.278 -10.844 1.00 95.25 83 THR A O 1
ATOM 671 N N . ILE A 1 84 ? 11.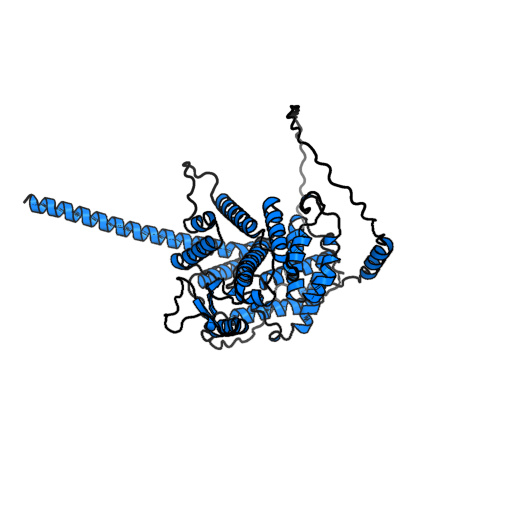656 -0.868 -10.237 1.00 95.69 84 ILE A N 1
ATOM 672 C CA . ILE A 1 84 ? 12.203 -1.732 -9.180 1.00 95.69 84 ILE A CA 1
ATOM 673 C C . ILE A 1 84 ? 11.165 -1.972 -8.094 1.00 95.69 84 ILE A C 1
ATOM 675 O O . ILE A 1 84 ? 10.982 -3.111 -7.668 1.00 95.69 84 ILE A O 1
ATOM 679 N N . SER A 1 85 ? 10.468 -0.922 -7.663 1.00 96.75 85 SER A N 1
ATOM 680 C CA . SER A 1 85 ? 9.468 -1.031 -6.606 1.00 96.75 85 SER A CA 1
ATOM 681 C C . SER A 1 85 ? 8.289 -1.898 -7.039 1.00 96.75 85 SER A C 1
ATOM 683 O O . SER A 1 85 ? 7.929 -2.823 -6.314 1.00 96.75 85 SER A O 1
ATOM 685 N N . GLU A 1 86 ? 7.727 -1.675 -8.231 1.00 96.50 86 GLU A N 1
ATOM 686 C CA . GLU A 1 86 ? 6.632 -2.500 -8.762 1.00 96.50 86 GLU A CA 1
ATOM 687 C C . GLU A 1 86 ? 7.040 -3.972 -8.852 1.00 96.50 86 GLU A C 1
ATOM 689 O O . GLU A 1 86 ? 6.352 -4.844 -8.317 1.00 96.50 86 GLU A O 1
ATOM 694 N N . ALA A 1 87 ? 8.172 -4.252 -9.502 1.00 97.25 87 ALA A N 1
ATOM 695 C CA . ALA A 1 87 ? 8.638 -5.614 -9.721 1.00 97.25 87 ALA A CA 1
ATOM 696 C C . ALA A 1 87 ? 9.002 -6.317 -8.402 1.00 97.25 87 ALA A C 1
ATOM 698 O O . ALA A 1 87 ? 8.643 -7.479 -8.224 1.00 97.25 87 ALA A O 1
ATOM 699 N N . SER A 1 88 ? 9.617 -5.615 -7.445 1.00 97.44 88 SER A N 1
ATOM 700 C CA . SER A 1 88 ? 9.930 -6.167 -6.117 1.00 97.44 88 SER A CA 1
ATOM 701 C C . SER A 1 88 ? 8.663 -6.479 -5.321 1.00 97.44 88 SER A C 1
ATOM 703 O O . SER A 1 88 ? 8.549 -7.549 -4.727 1.00 97.44 88 SER A O 1
ATOM 705 N N . HIS A 1 89 ? 7.662 -5.598 -5.352 1.00 96.06 89 HIS A N 1
ATOM 706 C CA . HIS A 1 89 ? 6.365 -5.884 -4.741 1.00 96.06 89 HIS A CA 1
ATOM 707 C C . HIS A 1 89 ? 5.701 -7.118 -5.361 1.00 96.06 89 HIS A C 1
ATOM 709 O O . HIS A 1 89 ? 5.181 -7.955 -4.625 1.00 96.06 89 HIS A O 1
ATOM 715 N N . LEU A 1 90 ? 5.723 -7.254 -6.692 1.00 96.31 90 LEU A N 1
ATOM 716 C CA . LEU A 1 90 ? 5.179 -8.432 -7.374 1.00 96.31 90 LEU A CA 1
ATOM 717 C C . LEU A 1 90 ? 5.963 -9.706 -7.025 1.00 96.31 90 LEU A C 1
ATOM 719 O O . LEU A 1 90 ? 5.343 -10.737 -6.771 1.00 96.31 90 LEU A O 1
ATOM 723 N N . ALA A 1 91 ? 7.294 -9.626 -6.931 1.00 96.94 91 ALA A N 1
ATOM 724 C CA . ALA A 1 91 ? 8.144 -10.730 -6.488 1.00 96.94 91 ALA A CA 1
ATOM 725 C C . ALA A 1 91 ? 7.703 -11.255 -5.114 1.00 96.94 91 ALA A C 1
ATOM 727 O O . ALA A 1 91 ? 7.377 -12.432 -4.972 1.00 96.94 91 ALA A O 1
ATOM 728 N N . PHE A 1 92 ? 7.615 -10.376 -4.111 1.00 95.31 92 PHE A N 1
ATOM 729 C CA . PHE A 1 92 ? 7.177 -10.756 -2.763 1.00 95.31 92 PHE A CA 1
ATOM 730 C C . PHE A 1 92 ? 5.690 -11.130 -2.687 1.00 95.31 92 PHE A C 1
ATOM 732 O O . PHE A 1 92 ? 5.272 -11.881 -1.799 1.00 95.31 92 PHE A O 1
ATOM 739 N N . ALA A 1 93 ? 4.866 -10.619 -3.601 1.00 92.69 93 ALA A N 1
ATOM 740 C CA . ALA A 1 93 ? 3.454 -10.959 -3.667 1.00 92.69 93 ALA A CA 1
ATOM 741 C C . ALA A 1 93 ? 3.222 -12.416 -4.079 1.00 92.69 93 ALA A C 1
ATOM 743 O O . ALA A 1 93 ? 2.376 -13.066 -3.456 1.00 92.69 93 ALA A O 1
ATOM 744 N N . PHE A 1 94 ? 3.951 -12.893 -5.093 1.00 94.00 94 PHE A N 1
ATOM 745 C CA . PHE A 1 94 ? 3.743 -14.201 -5.718 1.00 94.00 94 PHE A CA 1
ATOM 746 C C . PHE A 1 94 ? 4.714 -15.288 -5.250 1.00 94.00 94 PHE A C 1
ATOM 748 O O . PHE A 1 94 ? 4.324 -16.451 -5.207 1.00 94.00 94 PHE A O 1
ATOM 755 N N . ASP A 1 95 ? 5.948 -14.937 -4.886 1.00 92.88 95 ASP A N 1
ATOM 756 C CA . ASP A 1 95 ? 6.976 -15.894 -4.466 1.00 92.88 95 ASP A CA 1
ATOM 757 C C . ASP A 1 95 ? 7.957 -15.247 -3.477 1.00 92.88 95 ASP A C 1
ATOM 759 O O . ASP A 1 95 ? 9.122 -14.979 -3.779 1.00 92.88 95 ASP A O 1
ATOM 763 N N . SER A 1 96 ? 7.467 -14.965 -2.265 1.00 93.31 96 SER A N 1
ATOM 764 C CA . SER A 1 96 ? 8.266 -14.318 -1.218 1.00 93.31 96 SER A CA 1
ATOM 765 C C . SER A 1 96 ? 9.498 -15.126 -0.815 1.00 93.31 96 SER A C 1
ATOM 767 O O . SER A 1 96 ? 10.518 -14.537 -0.471 1.00 93.31 96 SER A O 1
ATOM 769 N N . SER A 1 97 ? 9.433 -16.460 -0.872 1.00 94.44 97 SER A N 1
ATOM 770 C CA . SER A 1 97 ? 10.562 -17.316 -0.508 1.00 94.44 97 SER A CA 1
ATOM 771 C C . SER A 1 97 ? 11.699 -17.195 -1.514 1.00 94.44 97 SER A C 1
ATOM 773 O O . SER A 1 97 ? 12.827 -16.932 -1.103 1.00 94.44 97 SER A O 1
ATOM 775 N N . ALA A 1 98 ? 11.428 -17.340 -2.817 1.00 95.75 98 ALA A N 1
ATOM 776 C CA . ALA A 1 98 ? 12.481 -17.192 -3.817 1.00 95.75 98 ALA A CA 1
ATOM 777 C C . ALA A 1 98 ? 12.961 -15.739 -3.907 1.00 95.75 98 ALA A C 1
ATOM 779 O O . ALA A 1 98 ? 14.161 -15.503 -4.034 1.00 95.75 98 ALA A O 1
ATOM 780 N N . ALA A 1 99 ? 12.047 -14.765 -3.798 1.00 96.50 99 ALA A N 1
ATOM 781 C CA . ALA A 1 99 ? 12.368 -13.337 -3.822 1.00 96.50 99 ALA A CA 1
ATOM 782 C C . ALA A 1 99 ? 13.458 -12.964 -2.806 1.00 96.50 99 ALA A C 1
ATOM 784 O O . ALA A 1 99 ? 14.404 -12.264 -3.161 1.00 96.50 99 ALA A O 1
ATOM 785 N N . ARG A 1 100 ? 13.383 -13.495 -1.579 1.00 95.44 100 ARG A N 1
ATOM 786 C CA . ARG A 1 100 ? 14.409 -13.293 -0.538 1.00 95.44 100 ARG A CA 1
ATOM 787 C C . ARG A 1 100 ? 15.799 -13.739 -0.963 1.00 95.44 100 ARG A C 1
ATOM 789 O O . ARG A 1 100 ? 16.781 -13.120 -0.569 1.00 95.44 100 ARG A O 1
ATOM 796 N N . GLU A 1 101 ? 15.884 -14.817 -1.732 1.00 95.44 101 GLU A N 1
ATOM 797 C CA . GLU A 1 101 ? 17.163 -15.383 -2.134 1.00 95.44 101 GLU A CA 1
ATOM 798 C C . GLU A 1 101 ? 17.773 -14.631 -3.322 1.00 95.44 101 GLU A C 1
ATOM 800 O O . GLU A 1 101 ? 18.966 -14.317 -3.306 1.00 95.44 101 GLU A O 1
ATOM 805 N N . TYR A 1 102 ? 16.977 -14.342 -4.358 1.00 95.75 102 TYR A N 1
ATOM 806 C CA . TYR A 1 102 ? 17.524 -13.784 -5.595 1.00 95.75 102 TYR A CA 1
ATOM 807 C C . TYR A 1 102 ? 17.601 -12.255 -5.600 1.00 95.75 102 TYR A C 1
ATOM 809 O O . TYR A 1 102 ? 18.531 -11.727 -6.204 1.00 95.75 102 TYR A O 1
ATOM 817 N N . LEU A 1 103 ? 16.685 -11.527 -4.941 1.00 95.50 103 LEU A N 1
ATOM 818 C CA . LEU A 1 103 ? 16.647 -10.057 -5.020 1.00 95.50 103 LEU A CA 1
ATOM 819 C C . LEU A 1 103 ? 17.945 -9.389 -4.540 1.00 95.50 103 LEU A C 1
ATOM 821 O O . LEU A 1 103 ? 18.449 -8.542 -5.277 1.00 95.50 103 LEU A O 1
ATOM 825 N N . PRO A 1 104 ? 18.564 -9.784 -3.409 1.00 94.06 104 PRO A N 1
ATOM 826 C CA . PRO A 1 104 ? 19.836 -9.195 -2.978 1.00 94.06 104 PRO A CA 1
ATOM 827 C C . PRO A 1 104 ? 20.997 -9.426 -3.960 1.00 94.06 104 PRO A C 1
ATOM 829 O O . PRO A 1 104 ? 21.974 -8.683 -3.956 1.00 94.06 104 PRO A O 1
ATOM 832 N N . ARG A 1 105 ? 20.904 -10.456 -4.812 1.00 93.56 105 ARG A N 1
ATOM 833 C CA . ARG A 1 105 ? 21.943 -10.832 -5.788 1.00 93.56 105 ARG A CA 1
ATOM 834 C C . ARG A 1 105 ? 21.774 -10.146 -7.141 1.00 93.56 105 ARG A C 1
ATOM 836 O O . ARG A 1 105 ? 22.607 -10.320 -8.025 1.00 93.56 105 ARG A O 1
ATOM 843 N N . THR A 1 106 ? 20.691 -9.403 -7.334 1.00 92.81 106 THR A N 1
ATOM 844 C CA . THR A 1 106 ? 20.414 -8.761 -8.619 1.00 92.81 106 THR A CA 1
ATOM 845 C C . THR A 1 106 ? 21.411 -7.630 -8.910 1.00 92.81 106 THR A C 1
ATOM 847 O O . THR A 1 106 ? 21.917 -6.985 -7.983 1.00 92.81 106 THR A O 1
ATOM 850 N N . PRO A 1 107 ? 21.696 -7.339 -10.192 1.00 90.00 107 PRO A N 1
ATOM 851 C CA . PRO A 1 107 ? 22.631 -6.280 -10.564 1.00 90.00 107 PRO A CA 1
ATOM 852 C C . PRO A 1 107 ? 22.264 -4.910 -9.984 1.00 90.00 107 PRO A C 1
ATOM 854 O O . PRO A 1 107 ? 23.145 -4.196 -9.526 1.00 90.00 107 PRO A O 1
ATOM 857 N N . PHE A 1 108 ? 20.976 -4.548 -9.930 1.00 87.25 108 PHE A N 1
ATOM 858 C CA . PHE A 1 108 ? 20.535 -3.227 -9.449 1.00 87.25 108 PHE A CA 1
ATOM 859 C C . PHE A 1 108 ? 20.825 -2.959 -7.968 1.00 87.25 108 PHE A C 1
ATOM 861 O O . PHE A 1 108 ? 20.749 -1.812 -7.536 1.00 87.25 108 PHE A O 1
ATOM 868 N N . VAL A 1 109 ? 21.109 -4.009 -7.195 1.00 88.06 109 VAL A N 1
ATOM 869 C CA . VAL A 1 109 ? 21.526 -3.909 -5.793 1.00 88.06 109 VAL A CA 1
ATOM 870 C C . VAL A 1 109 ? 23.039 -3.714 -5.688 1.00 88.06 109 VAL A C 1
ATOM 872 O O . VAL A 1 109 ? 23.500 -2.978 -4.826 1.00 88.06 109 VAL A O 1
ATOM 875 N N . ASN A 1 110 ? 23.803 -4.359 -6.573 1.00 83.44 110 ASN A N 1
ATOM 876 C CA . ASN A 1 110 ? 25.260 -4.467 -6.464 1.00 83.44 110 ASN A CA 1
ATOM 877 C C . ASN A 1 110 ? 26.033 -3.495 -7.371 1.00 83.44 110 ASN A C 1
ATOM 879 O O . ASN A 1 110 ? 27.243 -3.347 -7.219 1.00 83.44 110 ASN A O 1
ATOM 883 N N . MET A 1 111 ? 25.375 -2.853 -8.337 1.00 77.69 111 MET A N 1
ATOM 884 C CA . MET A 1 111 ? 26.021 -1.859 -9.193 1.00 77.69 111 MET A CA 1
ATOM 885 C C . MET A 1 111 ? 26.196 -0.526 -8.464 1.00 77.69 111 MET A C 1
ATOM 887 O O . MET A 1 111 ? 25.309 -0.138 -7.702 1.00 77.69 111 MET A O 1
ATOM 891 N N . PRO A 1 112 ? 27.296 0.202 -8.733 1.00 65.94 112 PRO A N 1
ATOM 892 C CA . PRO A 1 112 ? 27.545 1.498 -8.124 1.00 65.94 112 PRO A CA 1
ATOM 893 C C . PRO A 1 112 ? 26.406 2.463 -8.493 1.00 65.94 112 PRO A C 1
ATOM 895 O O . PRO A 1 112 ? 26.185 2.737 -9.677 1.00 65.94 112 PRO A O 1
ATOM 898 N N . PRO A 1 113 ? 25.643 2.959 -7.511 1.00 62.81 113 PRO A N 1
ATOM 899 C CA . PRO A 1 113 ? 24.525 3.849 -7.783 1.00 62.81 113 PRO A CA 1
ATOM 900 C C . PRO A 1 113 ? 24.961 5.222 -8.268 1.00 62.81 113 PRO A C 1
ATOM 902 O O . PRO A 1 113 ? 26.011 5.744 -7.900 1.00 62.81 113 PRO A O 1
ATOM 905 N N . SER A 1 114 ? 24.054 5.881 -8.990 1.00 64.19 114 SER A N 1
ATOM 906 C CA . SER A 1 114 ? 24.064 7.340 -9.072 1.00 64.19 114 SER A CA 1
ATOM 907 C C . SER A 1 114 ? 24.002 7.934 -7.661 1.00 64.19 114 SER A C 1
ATOM 909 O O . SER A 1 114 ? 23.198 7.478 -6.849 1.00 64.19 114 SER A O 1
ATOM 911 N N . HIS A 1 115 ? 24.783 8.981 -7.380 1.00 63.28 115 HIS A N 1
ATOM 912 C CA . HIS A 1 115 ? 24.892 9.576 -6.039 1.00 63.28 115 HIS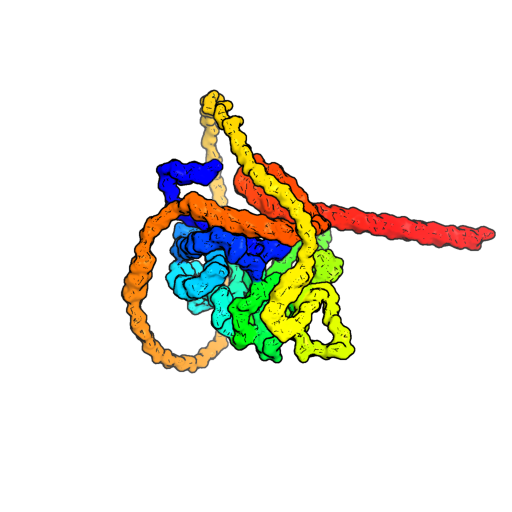 A CA 1
ATOM 913 C C . HIS A 1 115 ? 23.542 9.908 -5.369 1.00 63.28 115 HIS A C 1
ATOM 915 O O . HIS A 1 115 ? 23.422 9.794 -4.158 1.00 63.28 115 HIS A O 1
ATOM 921 N N . ALA A 1 116 ? 22.494 10.231 -6.136 1.00 64.06 116 ALA A N 1
ATOM 922 C CA . ALA A 1 116 ? 21.150 10.491 -5.602 1.00 64.06 116 ALA A CA 1
ATOM 923 C C . ALA A 1 116 ? 20.466 9.264 -4.949 1.00 64.06 116 ALA A C 1
ATOM 925 O O . ALA A 1 116 ? 19.579 9.410 -4.106 1.00 64.06 116 ALA A O 1
ATOM 926 N N . LEU A 1 117 ? 20.854 8.044 -5.333 1.00 72.06 117 LEU A N 1
ATOM 927 C CA . LEU A 1 117 ? 20.305 6.789 -4.800 1.00 72.06 117 LEU A CA 1
ATOM 928 C C . LEU A 1 117 ? 21.092 6.256 -3.594 1.00 72.06 117 LEU A C 1
ATOM 930 O O . LEU A 1 117 ? 20.692 5.249 -3.003 1.00 72.06 117 LEU A O 1
ATOM 934 N N . LEU A 1 118 ? 22.184 6.930 -3.226 1.00 72.38 118 LEU A N 1
ATOM 935 C CA . LEU A 1 118 ? 22.980 6.614 -2.049 1.00 72.38 118 LEU A CA 1
ATOM 936 C C . LEU A 1 118 ? 22.351 7.201 -0.788 1.00 72.38 118 LEU A C 1
ATOM 938 O O . LEU A 1 118 ? 22.090 8.398 -0.691 1.00 72.38 118 LEU A O 1
ATOM 942 N N . LEU A 1 119 ? 22.131 6.336 0.193 1.00 67.00 119 LEU A N 1
ATOM 943 C CA . LEU A 1 119 ? 21.865 6.679 1.578 1.00 67.00 119 LEU A CA 1
ATOM 944 C C . LEU A 1 119 ? 23.197 6.891 2.298 1.00 67.00 119 LEU A C 1
ATOM 946 O O . LEU A 1 119 ? 23.990 5.955 2.430 1.00 67.00 119 LEU A O 1
ATOM 950 N N . ARG A 1 120 ? 23.351 8.086 2.881 1.00 61.28 120 ARG A N 1
ATOM 951 C CA . ARG A 1 120 ? 24.442 8.459 3.799 1.00 61.28 120 ARG A CA 1
ATOM 952 C C . ARG A 1 120 ? 25.841 8.365 3.165 1.00 61.28 120 ARG A C 1
ATOM 954 O O . ARG A 1 120 ? 26.025 7.906 2.043 1.00 61.28 120 ARG A O 1
ATOM 961 N N . GLU A 1 121 ? 26.842 8.794 3.924 1.00 61.59 121 GLU A N 1
ATOM 962 C CA . GLU A 1 121 ? 28.266 8.746 3.554 1.00 61.59 121 GLU A CA 1
ATOM 963 C C . GLU A 1 121 ? 28.783 7.306 3.321 1.00 61.59 121 GLU A C 1
ATOM 965 O O . GLU A 1 121 ? 29.761 7.104 2.609 1.00 61.59 121 GLU A O 1
ATOM 970 N N . ASN A 1 122 ? 28.066 6.285 3.815 1.00 58.56 122 ASN A N 1
ATOM 971 C CA . ASN A 1 122 ? 28.482 4.873 3.809 1.00 58.56 122 ASN A CA 1
ATOM 972 C C . ASN A 1 122 ? 28.024 4.051 2.587 1.00 58.56 122 ASN A C 1
ATOM 974 O O . ASN A 1 122 ? 27.901 2.832 2.683 1.00 58.56 122 ASN A O 1
ATOM 978 N N . GLN A 1 123 ? 27.748 4.686 1.446 1.00 66.56 123 GLN A N 1
ATOM 979 C CA . GLN A 1 123 ? 27.454 4.004 0.172 1.00 66.56 123 GLN A CA 1
ATOM 980 C C . GLN A 1 123 ? 26.259 3.011 0.180 1.00 66.56 123 GLN A C 1
ATOM 982 O O . GLN A 1 123 ? 26.163 2.150 -0.694 1.00 66.56 123 GLN A O 1
ATOM 987 N N . TYR A 1 124 ? 25.316 3.107 1.126 1.00 76.88 124 TYR A N 1
ATOM 988 C CA . TYR A 1 124 ? 24.176 2.180 1.184 1.00 76.88 124 TYR A CA 1
ATOM 989 C C . TYR A 1 124 ? 23.124 2.534 0.124 1.00 76.88 124 TYR A C 1
ATOM 991 O O . TYR A 1 124 ? 22.668 3.666 0.046 1.00 76.88 124 TYR A O 1
ATOM 999 N N . HIS A 1 125 ? 22.697 1.584 -0.706 1.00 83.12 125 HIS A N 1
ATOM 1000 C CA . HIS A 1 125 ? 21.703 1.851 -1.754 1.00 83.12 125 HIS A CA 1
ATOM 1001 C C . HIS A 1 125 ? 20.272 1.934 -1.186 1.00 83.12 125 HIS A C 1
ATOM 1003 O O . HIS A 1 125 ? 19.843 1.017 -0.485 1.00 83.12 125 HIS A O 1
ATOM 1009 N N . VAL A 1 126 ? 19.479 2.952 -1.560 1.00 91.81 126 VAL A N 1
ATOM 1010 C CA . VAL A 1 126 ? 18.071 3.128 -1.113 1.00 91.81 126 VAL A CA 1
ATOM 1011 C C . VAL A 1 126 ? 17.192 1.894 -1.334 1.00 91.81 126 VAL A C 1
ATOM 1013 O O . VAL A 1 126 ? 16.275 1.600 -0.573 1.00 91.81 126 VAL A O 1
ATOM 1016 N N . VAL A 1 127 ? 17.498 1.113 -2.363 1.00 92.88 127 VAL A N 1
ATOM 1017 C CA . VAL A 1 127 ? 16.767 -0.123 -2.661 1.00 92.88 127 VAL A CA 1
ATOM 1018 C C . VAL A 1 127 ? 17.029 -1.241 -1.642 1.00 92.88 127 VAL A C 1
ATOM 1020 O O . VAL A 1 127 ? 16.157 -2.087 -1.479 1.00 92.88 127 VAL A O 1
ATOM 1023 N N . HIS A 1 128 ? 18.141 -1.249 -0.899 1.00 93.62 128 HIS A N 1
ATOM 1024 C CA . HIS A 1 128 ? 18.303 -2.209 0.202 1.00 93.62 128 HIS A CA 1
ATOM 1025 C C . HIS A 1 128 ? 17.230 -2.013 1.269 1.00 93.62 128 HIS A C 1
ATOM 1027 O O . HIS A 1 128 ? 16.602 -2.987 1.682 1.00 93.62 128 HIS A O 1
ATOM 1033 N N . ASP A 1 129 ? 16.967 -0.761 1.642 1.00 95.00 129 ASP A N 1
ATOM 1034 C CA . ASP A 1 129 ? 15.924 -0.419 2.606 1.00 95.00 129 ASP A CA 1
ATOM 1035 C C . ASP A 1 129 ? 14.535 -0.818 2.087 1.00 95.00 129 ASP A C 1
ATOM 1037 O O . ASP A 1 129 ? 13.730 -1.377 2.834 1.00 95.00 129 ASP A O 1
ATOM 1041 N N . LEU A 1 130 ? 14.273 -0.622 0.788 1.00 96.12 130 LEU A N 1
ATOM 1042 C CA . LEU A 1 130 ? 13.049 -1.106 0.142 1.00 96.12 130 LEU A CA 1
ATOM 1043 C C . LEU A 1 130 ? 12.920 -2.629 0.235 1.00 96.12 130 LEU A C 1
ATOM 1045 O O . LEU A 1 130 ? 11.892 -3.135 0.677 1.00 96.12 130 LEU A O 1
ATOM 1049 N N . LEU A 1 131 ? 13.942 -3.374 -0.190 1.00 96.12 131 LEU A N 1
ATOM 1050 C CA . LEU A 1 131 ? 13.906 -4.836 -0.207 1.00 96.12 131 LEU A CA 1
ATOM 1051 C C . LEU A 1 131 ? 13.778 -5.411 1.206 1.00 96.12 131 LEU A C 1
ATOM 1053 O O . LEU A 1 131 ? 13.001 -6.339 1.418 1.00 96.12 131 LEU A O 1
ATOM 1057 N N . GLN A 1 132 ? 14.483 -4.831 2.178 1.00 95.25 132 GLN A N 1
ATOM 1058 C CA . GLN A 1 132 ? 14.395 -5.225 3.581 1.00 95.25 132 GLN A CA 1
ATOM 1059 C C . GLN A 1 132 ? 13.021 -4.906 4.186 1.00 95.25 132 GLN A C 1
ATOM 1061 O O . GLN A 1 132 ? 12.520 -5.676 5.011 1.00 95.25 132 GLN A O 1
ATOM 1066 N N . ALA A 1 133 ? 12.393 -3.804 3.770 1.00 95.44 133 ALA A N 1
ATOM 1067 C CA . ALA A 1 133 ? 11.024 -3.487 4.150 1.00 95.44 133 ALA A CA 1
ATOM 1068 C C . ALA A 1 133 ? 10.033 -4.517 3.592 1.00 95.44 133 ALA A C 1
ATOM 1070 O O . ALA A 1 133 ? 9.242 -5.076 4.349 1.00 95.44 133 ALA A O 1
ATOM 1071 N N . LEU A 1 134 ? 10.114 -4.810 2.290 1.00 94.38 134 LEU A N 1
ATOM 1072 C CA . LEU A 1 134 ? 9.201 -5.731 1.605 1.00 94.38 134 LEU A CA 1
ATOM 1073 C C . LEU A 1 134 ? 9.352 -7.190 2.046 1.00 94.38 134 LEU A C 1
ATOM 1075 O O . LEU A 1 134 ? 8.368 -7.927 2.053 1.00 94.38 134 LEU A O 1
ATOM 1079 N N . ASP A 1 135 ? 10.563 -7.604 2.417 1.00 93.56 135 ASP A N 1
ATOM 1080 C CA . ASP A 1 135 ? 10.833 -8.939 2.946 1.00 93.56 135 ASP A CA 1
ATOM 1081 C C . ASP A 1 135 ? 10.027 -9.221 4.223 1.00 93.56 135 ASP A C 1
ATOM 1083 O O . ASP A 1 135 ? 9.507 -10.328 4.423 1.00 93.56 135 ASP A O 1
ATOM 1087 N N . GLY A 1 136 ? 9.926 -8.215 5.095 1.00 91.38 136 GLY A N 1
ATOM 1088 C CA . GLY A 1 136 ? 9.159 -8.306 6.331 1.00 91.38 136 GLY A CA 1
ATOM 1089 C C . GLY A 1 136 ? 9.686 -9.354 7.315 1.00 91.38 136 GLY A C 1
ATOM 1090 O O . GLY A 1 136 ? 9.100 -9.516 8.378 1.00 91.38 136 GLY A O 1
ATOM 1091 N N . SER A 1 137 ? 10.789 -10.065 7.052 1.00 91.69 137 SER A N 1
ATOM 1092 C CA . SER A 1 137 ? 11.316 -11.091 7.967 1.00 91.69 137 SER A CA 1
ATOM 1093 C C . SER A 1 137 ? 12.146 -10.492 9.112 1.00 91.69 137 SER A C 1
ATOM 1095 O O . SER A 1 137 ? 12.118 -10.982 10.239 1.00 91.69 137 SER A O 1
ATOM 1097 N N . SER A 1 138 ? 12.826 -9.374 8.848 1.00 92.94 138 SER A N 1
ATOM 1098 C CA . SER A 1 138 ? 13.772 -8.746 9.775 1.00 92.94 138 SER A CA 1
ATOM 1099 C C . SER A 1 138 ? 13.094 -7.843 10.816 1.00 92.94 138 SER A C 1
ATOM 1101 O O . SER A 1 138 ? 12.208 -7.058 10.452 1.00 92.94 138 SER A O 1
ATOM 1103 N N . PRO A 1 139 ? 13.523 -7.831 12.095 1.00 94.69 139 PRO A N 1
ATOM 1104 C CA . PRO A 1 139 ? 12.978 -6.920 13.106 1.00 94.69 139 PRO A CA 1
ATOM 1105 C C . PRO A 1 139 ? 13.108 -5.438 12.721 1.00 94.69 139 PRO A C 1
ATOM 1107 O O . PRO A 1 139 ? 12.273 -4.636 13.136 1.00 94.69 139 PRO A O 1
ATOM 1110 N N . VAL A 1 140 ? 14.082 -5.086 11.875 1.00 95.62 140 VAL A N 1
ATOM 1111 C CA . VAL A 1 140 ? 14.289 -3.714 11.380 1.00 95.62 140 VAL A CA 1
ATOM 1112 C C . VAL A 1 140 ? 13.537 -3.395 10.083 1.00 95.62 140 VAL A C 1
ATOM 1114 O O . VAL A 1 140 ? 13.650 -2.281 9.596 1.00 95.62 140 VAL A O 1
ATOM 1117 N N . SER A 1 141 ? 12.741 -4.316 9.523 1.00 95.19 141 SER A N 1
ATOM 1118 C CA . SER A 1 141 ? 11.989 -4.096 8.264 1.00 95.19 141 SER A CA 1
ATOM 1119 C C . SER A 1 141 ? 11.102 -2.848 8.285 1.00 95.19 141 SER A C 1
ATOM 1121 O O . SER A 1 141 ? 11.042 -2.124 7.294 1.00 95.19 141 SER A O 1
ATOM 1123 N N . ILE A 1 142 ? 10.455 -2.548 9.420 1.00 95.94 142 ILE A N 1
ATOM 1124 C CA . ILE A 1 142 ? 9.690 -1.304 9.572 1.00 95.94 142 ILE A CA 1
ATOM 1125 C C . ILE A 1 142 ? 10.641 -0.112 9.452 1.00 95.94 142 ILE A C 1
ATOM 1127 O O . ILE A 1 142 ? 10.438 0.720 8.578 1.00 95.94 142 ILE A O 1
ATOM 1131 N N . SER A 1 143 ? 11.698 -0.050 10.268 1.00 96.12 143 SER A N 1
ATOM 1132 C CA . SER A 1 143 ? 12.701 1.023 10.222 1.00 96.12 143 SER A CA 1
ATOM 1133 C C . SER A 1 143 ? 13.328 1.197 8.836 1.00 96.12 143 SER A C 1
ATOM 1135 O O . SER A 1 143 ? 13.443 2.330 8.380 1.00 96.12 143 SER A O 1
ATOM 1137 N N . ALA A 1 144 ? 13.641 0.108 8.133 1.00 95.56 144 ALA A N 1
ATOM 1138 C CA . ALA A 1 144 ? 14.128 0.132 6.756 1.00 95.56 144 ALA A CA 1
ATOM 1139 C C . ALA A 1 144 ? 13.116 0.807 5.820 1.00 95.56 144 ALA A C 1
ATOM 1141 O O . ALA A 1 144 ? 13.452 1.753 5.116 1.00 95.56 144 ALA A O 1
ATOM 1142 N N . GLY A 1 145 ? 11.835 0.434 5.886 1.00 96.25 145 GLY A N 1
ATOM 1143 C CA . GLY A 1 145 ? 10.809 1.087 5.071 1.00 96.25 145 GLY A CA 1
ATOM 1144 C C . GLY A 1 145 ? 10.630 2.573 5.407 1.00 96.25 145 GLY A C 1
ATOM 1145 O O . GLY A 1 145 ? 10.379 3.380 4.512 1.00 96.25 145 GLY A O 1
ATOM 1146 N N . ILE A 1 146 ? 10.807 2.959 6.676 1.00 96.19 146 ILE A N 1
ATOM 1147 C CA . ILE A 1 146 ? 10.799 4.367 7.100 1.00 96.19 146 ILE A CA 1
ATOM 1148 C C . ILE A 1 146 ? 11.971 5.130 6.481 1.00 96.19 146 ILE A C 1
ATOM 1150 O O . ILE A 1 146 ? 11.766 6.232 5.975 1.00 96.19 146 ILE A O 1
ATOM 1154 N N . LEU A 1 147 ? 13.177 4.559 6.518 1.00 94.62 147 LEU A N 1
ATOM 1155 C CA . LEU A 1 147 ? 14.382 5.160 5.944 1.00 94.62 147 LEU A CA 1
ATOM 1156 C C . LEU A 1 147 ? 14.274 5.281 4.423 1.00 94.62 147 LEU A C 1
ATOM 1158 O O . LEU A 1 147 ? 14.510 6.368 3.895 1.00 94.62 147 LEU A O 1
ATOM 1162 N N . PHE A 1 148 ? 13.795 4.234 3.744 1.00 95.94 148 PHE A N 1
ATOM 1163 C CA . PHE A 1 148 ? 13.451 4.275 2.323 1.00 95.94 148 PHE A CA 1
ATOM 1164 C C . PHE A 1 148 ? 12.512 5.445 2.011 1.00 95.94 148 PHE A C 1
ATOM 1166 O O . PHE A 1 148 ? 12.811 6.292 1.168 1.00 95.94 148 PHE A O 1
ATOM 1173 N N . PHE A 1 149 ? 11.377 5.515 2.713 1.00 96.00 149 PHE A N 1
ATOM 1174 C CA . PHE A 1 149 ? 10.358 6.535 2.481 1.00 96.00 149 PHE A CA 1
ATOM 1175 C C . PHE A 1 149 ? 10.894 7.946 2.740 1.00 96.00 149 PHE A C 1
ATOM 1177 O O . PHE A 1 149 ? 10.681 8.847 1.928 1.00 96.00 149 PHE A O 1
ATOM 1184 N N . ALA A 1 150 ? 11.613 8.133 3.848 1.00 94.25 150 ALA A N 1
ATOM 1185 C CA . ALA A 1 150 ? 12.219 9.408 4.200 1.00 94.25 150 ALA A CA 1
ATOM 1186 C C . ALA A 1 150 ? 13.240 9.851 3.149 1.00 94.25 150 ALA A C 1
ATOM 1188 O O . ALA A 1 150 ? 13.191 10.999 2.718 1.00 94.25 150 ALA A O 1
ATOM 1189 N N . HIS A 1 151 ? 14.102 8.950 2.672 1.00 93.50 151 HIS A N 1
ATOM 1190 C CA . HIS A 1 151 ? 15.091 9.264 1.639 1.00 93.50 151 HIS A CA 1
ATOM 1191 C C . HIS A 1 151 ? 14.438 9.669 0.321 1.00 93.50 151 HIS A C 1
ATOM 1193 O O . HIS A 1 151 ? 14.799 10.697 -0.248 1.00 93.50 151 HIS A O 1
ATOM 1199 N N . VAL A 1 152 ? 13.425 8.922 -0.128 1.00 93.00 152 VAL A N 1
ATOM 1200 C CA . VAL A 1 152 ? 12.651 9.256 -1.335 1.00 93.00 152 VAL A CA 1
ATOM 1201 C C . VAL A 1 152 ? 12.045 10.657 -1.237 1.00 93.00 152 VAL A C 1
ATOM 1203 O O . VAL A 1 152 ? 12.131 11.426 -2.194 1.00 93.00 152 VAL A O 1
ATOM 1206 N N . CYS A 1 153 ? 11.477 11.012 -0.082 1.00 91.94 153 CYS A N 1
ATOM 1207 C CA . CYS A 1 153 ? 10.871 12.325 0.137 1.00 91.94 153 CYS A CA 1
ATOM 1208 C C . CYS A 1 153 ? 11.918 13.444 0.229 1.00 91.94 153 CYS A C 1
ATOM 1210 O O . CYS A 1 153 ? 11.785 14.469 -0.443 1.00 91.94 153 CYS A O 1
ATOM 1212 N N . SER A 1 154 ? 12.969 13.248 1.027 1.00 90.25 154 SER A N 1
ATOM 1213 C CA . SER A 1 154 ? 14.022 14.241 1.266 1.00 90.25 154 SER A CA 1
ATOM 1214 C C . SER A 1 154 ? 14.837 14.536 0.010 1.00 90.25 154 SER A C 1
ATOM 1216 O O . SER A 1 154 ? 15.079 15.701 -0.293 1.00 90.25 154 SER A O 1
ATOM 1218 N N . GLN A 1 155 ? 15.203 13.503 -0.751 1.00 90.00 155 GLN A N 1
ATOM 1219 C CA . GLN A 1 155 ? 15.959 13.645 -2.001 1.00 90.00 155 GLN A CA 1
ATOM 1220 C C . GLN A 1 155 ? 15.063 13.882 -3.224 1.00 90.00 155 GLN A C 1
ATOM 1222 O O . GLN A 1 155 ? 15.562 13.987 -4.341 1.00 90.00 155 GLN A O 1
ATOM 1227 N N . ARG A 1 156 ? 13.736 13.965 -3.032 1.00 90.19 156 ARG A N 1
ATOM 1228 C CA . ARG A 1 156 ? 12.738 14.156 -4.100 1.00 90.19 156 ARG A CA 1
ATOM 1229 C C . ARG A 1 156 ? 12.922 13.171 -5.257 1.00 90.19 156 ARG A C 1
ATOM 1231 O O . ARG A 1 156 ? 12.846 13.546 -6.429 1.00 90.19 156 ARG A O 1
ATOM 1238 N N . LEU A 1 157 ? 13.177 11.908 -4.923 1.00 91.62 157 LEU A N 1
ATOM 1239 C CA . LEU A 1 157 ? 13.380 10.873 -5.928 1.00 91.62 157 LEU A CA 1
ATOM 1240 C C . LEU A 1 157 ? 12.094 10.665 -6.729 1.00 91.62 157 LEU A C 1
ATOM 1242 O O . LEU A 1 157 ? 10.993 10.622 -6.176 1.00 91.62 157 LEU A O 1
ATOM 1246 N N . ILE A 1 158 ? 12.237 10.521 -8.047 1.00 91.81 158 ILE A N 1
ATOM 1247 C CA . ILE A 1 158 ? 11.097 10.298 -8.934 1.00 91.81 158 ILE A CA 1
ATOM 1248 C C . ILE A 1 158 ? 10.596 8.866 -8.726 1.00 91.81 158 ILE A C 1
ATOM 1250 O O . ILE A 1 158 ? 11.286 7.893 -9.030 1.00 91.81 158 ILE A O 1
ATOM 1254 N N . ILE A 1 159 ? 9.376 8.752 -8.209 1.00 93.81 159 ILE A N 1
ATOM 1255 C CA . ILE A 1 159 ? 8.663 7.492 -8.013 1.00 93.81 159 ILE A CA 1
ATOM 1256 C C . ILE A 1 159 ? 7.179 7.696 -8.326 1.00 93.81 159 ILE A C 1
ATOM 1258 O O . ILE A 1 159 ? 6.632 8.779 -8.101 1.00 93.81 159 ILE A O 1
ATOM 1262 N N . ASP A 1 160 ? 6.509 6.666 -8.843 1.00 91.94 160 ASP A N 1
ATOM 1263 C CA . ASP A 1 160 ? 5.055 6.705 -8.993 1.00 91.94 160 ASP A CA 1
ATOM 1264 C C . ASP A 1 160 ? 4.385 6.884 -7.622 1.00 91.94 160 ASP A C 1
ATOM 1266 O O . ASP A 1 160 ? 4.616 6.127 -6.675 1.00 91.94 160 ASP A O 1
ATOM 1270 N N . ILE A 1 161 ? 3.523 7.896 -7.525 1.00 88.19 161 ILE A N 1
ATOM 1271 C CA . ILE A 1 161 ? 2.859 8.262 -6.273 1.00 88.19 161 ILE A CA 1
ATOM 1272 C C . ILE A 1 161 ? 1.984 7.133 -5.717 1.00 88.19 161 ILE A C 1
ATOM 1274 O O . ILE A 1 161 ? 1.848 7.006 -4.505 1.00 88.19 161 ILE A O 1
ATOM 1278 N N . SER A 1 162 ? 1.416 6.281 -6.573 1.00 88.94 162 SER A N 1
ATOM 1279 C CA . SER A 1 162 ? 0.582 5.154 -6.145 1.00 88.94 162 SER A CA 1
ATOM 1280 C C . SER A 1 162 ? 1.411 4.122 -5.389 1.00 88.94 162 SER A C 1
ATOM 1282 O O . SER A 1 162 ? 0.947 3.586 -4.384 1.00 88.94 162 SER A O 1
ATOM 1284 N N . ILE A 1 163 ? 2.642 3.874 -5.845 1.00 92.69 163 ILE A N 1
ATOM 1285 C CA . ILE A 1 163 ? 3.596 2.987 -5.170 1.00 92.69 163 ILE A CA 1
ATOM 1286 C C . ILE A 1 163 ? 3.984 3.587 -3.826 1.00 92.69 163 ILE A C 1
ATOM 1288 O O . ILE A 1 163 ? 3.925 2.905 -2.805 1.00 92.69 163 ILE A O 1
ATOM 1292 N N . LEU A 1 164 ? 4.330 4.875 -3.813 1.00 92.00 164 LEU A N 1
ATOM 1293 C CA . LEU A 1 164 ? 4.725 5.568 -2.593 1.00 92.00 164 LEU A CA 1
ATOM 1294 C C . LEU A 1 164 ? 3.598 5.555 -1.546 1.00 92.00 164 LEU A C 1
ATOM 1296 O O . LEU A 1 164 ? 3.842 5.252 -0.379 1.00 92.00 164 LEU A O 1
ATOM 1300 N N . CYS A 1 165 ? 2.354 5.809 -1.962 1.00 89.38 165 CYS A N 1
ATOM 1301 C CA . CYS A 1 165 ? 1.177 5.695 -1.102 1.00 89.38 165 CYS A CA 1
ATOM 1302 C C . CYS A 1 165 ? 0.949 4.262 -0.609 1.00 89.38 165 CYS A C 1
ATOM 1304 O O . CYS A 1 165 ? 0.585 4.075 0.547 1.00 89.38 165 CYS A O 1
ATOM 1306 N N . HIS A 1 166 ? 1.179 3.251 -1.445 1.00 90.50 166 HIS A N 1
ATOM 1307 C CA . HIS A 1 166 ? 1.042 1.857 -1.034 1.00 90.50 166 HIS A CA 1
ATOM 1308 C C . HIS A 1 166 ? 2.099 1.457 0.012 1.00 90.50 166 HIS A C 1
ATOM 1310 O O . HIS A 1 166 ? 1.754 0.839 1.022 1.00 90.50 166 HIS A O 1
ATOM 1316 N N . ILE A 1 167 ? 3.360 1.862 -0.167 1.00 92.81 167 ILE A N 1
ATOM 1317 C CA . ILE A 1 167 ? 4.420 1.669 0.838 1.00 92.81 167 ILE A CA 1
ATOM 1318 C C . ILE A 1 167 ? 4.048 2.386 2.139 1.00 92.81 167 ILE A C 1
ATOM 1320 O O . ILE A 1 167 ? 4.192 1.825 3.224 1.00 92.81 167 ILE A O 1
ATOM 1324 N N . LEU A 1 168 ? 3.507 3.601 2.039 1.00 91.75 168 LEU A N 1
ATOM 1325 C CA . LEU A 1 168 ? 3.061 4.371 3.193 1.00 91.75 168 LEU A CA 1
ATOM 1326 C C . LEU A 1 168 ? 1.904 3.703 3.949 1.00 91.75 168 LEU A C 1
ATOM 1328 O O . LEU A 1 168 ? 1.916 3.671 5.181 1.00 91.75 168 LEU A O 1
ATOM 1332 N N . ASP A 1 169 ? 0.926 3.155 3.228 1.00 89.19 169 ASP A N 1
ATOM 1333 C CA . ASP A 1 169 ? -0.182 2.392 3.806 1.00 89.19 169 ASP A CA 1
ATOM 1334 C C . ASP A 1 169 ? 0.343 1.165 4.561 1.00 89.19 169 ASP A C 1
ATOM 1336 O O . ASP A 1 169 ? -0.042 0.929 5.711 1.00 89.19 169 ASP A O 1
ATOM 1340 N N . TRP A 1 170 ? 1.274 0.419 3.955 1.00 92.00 170 TRP A N 1
ATOM 1341 C CA . TRP A 1 170 ? 1.926 -0.720 4.604 1.00 92.00 170 TRP A CA 1
ATOM 1342 C C . TRP A 1 170 ? 2.725 -0.301 5.848 1.00 92.00 170 TRP A C 1
ATOM 1344 O O . TRP A 1 170 ? 2.615 -0.956 6.887 1.00 92.00 170 TRP A O 1
ATOM 1354 N N . LEU A 1 171 ? 3.471 0.807 5.793 1.00 93.88 171 LEU A N 1
ATOM 1355 C CA . LEU A 1 171 ? 4.226 1.336 6.933 1.00 93.88 171 LEU A CA 1
ATOM 1356 C C . LEU A 1 171 ? 3.309 1.727 8.089 1.00 93.88 171 LEU A C 1
ATOM 1358 O O . LEU A 1 171 ? 3.536 1.322 9.230 1.00 93.88 171 LEU A O 1
ATOM 1362 N N . CYS A 1 172 ? 2.255 2.493 7.808 1.00 91.75 172 CYS A N 1
ATOM 1363 C CA . CYS A 1 172 ? 1.308 2.925 8.830 1.00 91.75 172 CYS A CA 1
ATOM 1364 C C . CYS A 1 172 ? 0.611 1.726 9.482 1.00 91.75 172 CYS A C 1
ATOM 1366 O O . CYS A 1 172 ? 0.486 1.680 10.709 1.00 91.75 172 CYS A O 1
ATOM 1368 N N . MET A 1 173 ? 0.204 0.740 8.679 1.00 91.00 173 MET A N 1
ATOM 1369 C CA . MET A 1 173 ? -0.352 -0.522 9.161 1.00 91.00 173 MET A CA 1
ATOM 1370 C C . MET A 1 173 ? 0.637 -1.238 10.085 1.00 91.00 173 MET A C 1
ATOM 1372 O O . MET A 1 173 ? 0.305 -1.523 11.240 1.00 91.00 173 MET A O 1
ATOM 1376 N N . SER A 1 174 ? 1.864 -1.451 9.613 1.00 92.56 174 SER A N 1
ATOM 1377 C CA . SER A 1 174 ? 2.896 -2.201 10.330 1.00 92.56 174 SER A CA 1
ATOM 1378 C C . SER A 1 174 ? 3.270 -1.533 11.650 1.00 92.56 174 SER A C 1
ATOM 1380 O O . SER A 1 174 ? 3.363 -2.210 12.671 1.00 92.56 174 SER A O 1
ATOM 1382 N N . ILE A 1 175 ? 3.399 -0.202 11.672 1.00 92.94 175 ILE A N 1
ATOM 1383 C CA . ILE A 1 175 ? 3.668 0.574 12.892 1.00 92.94 175 ILE A CA 1
ATOM 1384 C C . ILE A 1 175 ? 2.529 0.409 13.902 1.00 92.94 175 ILE A C 1
ATOM 1386 O O . ILE A 1 175 ? 2.788 0.149 15.078 1.00 92.94 175 ILE A O 1
ATOM 1390 N N . VAL A 1 176 ? 1.271 0.553 13.471 1.00 91.56 176 VAL A N 1
ATOM 1391 C CA . VAL A 1 176 ? 0.105 0.447 14.365 1.00 91.56 176 VAL A CA 1
ATOM 1392 C C . VAL A 1 176 ? -0.002 -0.958 14.959 1.00 91.56 176 VAL A C 1
ATOM 1394 O O . VAL A 1 176 ? -0.218 -1.098 16.168 1.00 91.56 176 VAL A O 1
ATOM 1397 N N . VAL A 1 177 ? 0.171 -1.994 14.137 1.00 91.69 177 VAL A N 1
ATOM 1398 C CA . VAL A 1 177 ? 0.064 -3.390 14.577 1.00 91.69 177 VAL A CA 1
ATOM 1399 C C . VAL A 1 177 ? 1.241 -3.777 15.468 1.00 91.69 177 VAL A C 1
ATOM 1401 O O . VAL A 1 177 ? 1.011 -4.307 16.554 1.00 91.69 177 VAL A O 1
ATOM 1404 N N . ALA A 1 178 ? 2.478 -3.441 15.096 1.00 93.25 178 ALA A N 1
ATOM 1405 C CA . ALA A 1 178 ? 3.658 -3.699 15.922 1.00 93.25 178 ALA A CA 1
ATOM 1406 C C . ALA A 1 178 ? 3.602 -2.953 17.263 1.00 93.25 178 ALA A C 1
ATOM 1408 O O . ALA A 1 178 ? 3.843 -3.553 18.312 1.00 93.25 178 ALA A O 1
ATOM 1409 N N . ALA A 1 179 ? 3.197 -1.678 17.272 1.00 92.75 179 ALA A N 1
ATOM 1410 C CA . ALA A 1 179 ? 3.060 -0.906 18.509 1.00 92.75 179 ALA A CA 1
ATOM 1411 C C . ALA A 1 179 ? 2.026 -1.524 19.457 1.00 92.75 179 ALA A C 1
ATOM 1413 O O . ALA A 1 179 ? 2.175 -1.454 20.681 1.00 92.75 179 ALA A O 1
ATOM 1414 N N . LYS A 1 180 ? 0.965 -2.133 18.909 1.00 92.56 180 LYS A N 1
ATOM 1415 C CA . LYS A 1 180 ? 0.006 -2.882 19.718 1.00 92.56 180 LYS A CA 1
ATOM 1416 C C . LYS A 1 180 ? 0.582 -4.216 20.185 1.00 92.56 180 LYS A C 1
ATOM 1418 O O . LYS A 1 180 ? 0.450 -4.507 21.372 1.00 92.56 180 LYS A O 1
ATOM 1423 N N . ALA A 1 181 ? 1.224 -4.974 19.299 1.00 91.44 181 ALA A N 1
ATOM 1424 C CA . ALA A 1 181 ? 1.813 -6.280 19.593 1.00 91.44 181 ALA A CA 1
ATOM 1425 C C . ALA A 1 181 ? 2.880 -6.212 20.700 1.00 91.44 181 ALA A C 1
ATOM 1427 O O . ALA A 1 181 ? 2.975 -7.123 21.518 1.00 91.44 181 ALA A O 1
ATOM 1428 N N . GLN A 1 182 ? 3.636 -5.110 20.778 1.00 92.75 182 GLN A N 1
ATOM 1429 C CA . GLN A 1 182 ? 4.589 -4.853 21.867 1.00 92.75 182 GLN A CA 1
ATOM 1430 C C . GLN A 1 182 ? 3.908 -4.630 23.228 1.00 92.75 182 GLN A C 1
ATOM 1432 O O . GLN A 1 182 ? 4.480 -4.952 24.265 1.00 92.75 182 GLN A O 1
ATOM 1437 N N . LYS A 1 183 ? 2.692 -4.071 23.247 1.00 93.81 183 LYS A N 1
ATOM 1438 C CA . LYS A 1 183 ? 1.951 -3.755 24.483 1.00 93.81 183 LYS A CA 1
ATOM 1439 C C . LYS A 1 183 ? 1.012 -4.873 24.926 1.00 93.81 183 LYS A C 1
ATOM 1441 O O . LYS A 1 183 ? 0.631 -4.933 26.091 1.00 93.81 183 LYS A O 1
ATOM 1446 N N . SER A 1 184 ? 0.542 -5.690 23.992 1.00 93.56 184 SER A N 1
ATOM 1447 C CA . SER A 1 184 ? -0.467 -6.717 24.227 1.00 93.56 184 SER A CA 1
ATOM 1448 C C . SER A 1 184 ? -0.356 -7.812 23.176 1.00 93.56 184 SER A C 1
ATOM 1450 O O . SER A 1 184 ? -0.119 -7.538 22.005 1.00 93.56 184 SER A O 1
ATOM 1452 N N . SER A 1 185 ? -0.620 -9.055 23.576 1.00 89.81 185 SER A N 1
ATOM 1453 C CA . SER A 1 185 ? -0.730 -10.197 22.660 1.00 89.81 185 SER A CA 1
ATOM 1454 C C . SER A 1 185 ? -1.959 -10.135 21.742 1.00 89.81 185 SER A C 1
ATOM 1456 O O . SER A 1 185 ? -2.061 -10.926 20.806 1.00 89.81 185 SER A O 1
ATOM 1458 N N . SER A 1 186 ? -2.891 -9.213 21.993 1.00 93.19 186 SER A N 1
ATOM 1459 C CA . SER A 1 186 ? -4.157 -9.088 21.275 1.00 93.19 186 SER A CA 1
ATOM 1460 C C . SER A 1 186 ? -4.267 -7.768 20.509 1.00 93.19 186 SER A C 1
ATOM 1462 O O . SER A 1 186 ? -3.820 -6.716 20.971 1.00 93.19 186 SER A O 1
ATOM 1464 N N . LEU A 1 187 ? -4.966 -7.796 19.368 1.00 93.69 187 LEU A N 1
ATOM 1465 C CA . LEU A 1 187 ? -5.304 -6.618 18.555 1.00 93.69 187 LEU A CA 1
ATOM 1466 C C . LEU A 1 187 ? -6.493 -5.810 19.123 1.00 93.69 187 LEU A C 1
ATOM 1468 O O . LEU A 1 187 ? -7.051 -4.943 18.449 1.00 93.69 187 LEU A O 1
ATOM 1472 N N . HIS A 1 188 ? -6.894 -6.071 20.371 1.00 95.25 188 HIS A N 1
ATOM 1473 C CA . HIS A 1 188 ? -7.997 -5.383 21.043 1.00 95.25 188 HIS A CA 1
ATOM 1474 C C . HIS A 1 188 ? -7.823 -3.853 21.066 1.00 95.25 188 HIS A C 1
ATOM 1476 O O . HIS A 1 188 ? -6.777 -3.332 21.459 1.00 95.25 188 HIS A O 1
ATOM 1482 N N . ASN A 1 189 ? -8.885 -3.125 20.722 1.00 93.62 189 ASN A N 1
ATOM 1483 C CA . ASN A 1 189 ? -8.945 -1.663 20.612 1.00 93.62 189 ASN A CA 1
ATOM 1484 C C . ASN A 1 189 ? -8.066 -1.041 19.515 1.00 93.62 189 ASN A C 1
ATOM 1486 O O . ASN A 1 189 ? -7.882 0.177 19.521 1.00 93.62 189 ASN A O 1
ATOM 1490 N N . ILE A 1 190 ? -7.573 -1.814 18.545 1.00 92.25 190 ILE A N 1
ATOM 1491 C CA . ILE A 1 190 ? -7.022 -1.230 17.316 1.00 92.25 190 ILE A CA 1
ATOM 1492 C C . ILE A 1 190 ? -8.172 -0.715 16.443 1.00 92.25 190 ILE A C 1
ATOM 1494 O O . ILE A 1 190 ? -9.226 -1.343 16.356 1.00 92.25 190 ILE A O 1
ATOM 1498 N N . THR A 1 191 ? -7.978 0.429 15.783 1.00 90.88 191 THR A N 1
ATOM 1499 C CA . THR A 1 191 ? -8.825 0.863 14.666 1.00 90.88 191 THR A CA 1
ATOM 1500 C C . THR A 1 191 ? -7.982 1.036 13.420 1.00 90.88 191 THR A C 1
ATOM 1502 O O . THR A 1 191 ? -7.064 1.851 13.433 1.00 90.88 191 THR A O 1
ATOM 1505 N N . ILE A 1 192 ? -8.314 0.301 12.364 1.00 90.44 192 ILE A N 1
ATOM 1506 C CA . ILE A 1 192 ? -7.579 0.302 11.097 1.00 90.44 192 ILE A CA 1
ATOM 1507 C C . ILE A 1 192 ? -8.539 0.259 9.901 1.00 90.44 192 ILE A C 1
ATOM 1509 O O . ILE A 1 192 ? -9.666 -0.218 10.037 1.00 90.44 192 ILE A O 1
ATOM 1513 N N . PRO A 1 193 ? -8.114 0.761 8.732 1.00 89.19 193 PRO A N 1
ATOM 1514 C CA . PRO A 1 193 ? -8.743 0.487 7.442 1.00 89.19 193 PRO A CA 1
ATOM 1515 C C . PRO A 1 193 ? -9.046 -1.005 7.225 1.00 89.19 193 PRO A C 1
ATOM 1517 O O . PRO A 1 193 ? -8.244 -1.868 7.582 1.00 89.19 193 PRO A O 1
ATOM 1520 N N . SER A 1 194 ? -10.188 -1.319 6.616 1.00 87.50 194 SER A N 1
ATOM 1521 C CA . SER A 1 194 ? -10.605 -2.701 6.356 1.00 87.50 194 SER A CA 1
ATOM 1522 C C . SER A 1 194 ? -9.637 -3.467 5.447 1.00 87.50 194 SER A C 1
ATOM 1524 O O . SER A 1 194 ? -9.326 -4.630 5.704 1.00 87.50 194 SER A O 1
ATOM 1526 N N . SER A 1 195 ? -9.094 -2.804 4.423 1.00 83.00 195 SER A N 1
ATOM 1527 C CA . SER A 1 195 ? -8.134 -3.380 3.480 1.00 83.00 195 SER A CA 1
ATOM 1528 C C . SER A 1 195 ? -6.806 -3.726 4.141 1.00 83.00 195 SER A C 1
ATOM 1530 O O . SER A 1 195 ? -6.165 -4.692 3.727 1.00 83.00 195 SER A O 1
ATOM 1532 N N . TRP A 1 196 ? -6.424 -3.012 5.204 1.00 88.81 196 TRP A N 1
ATOM 1533 C CA . TRP A 1 196 ? -5.182 -3.274 5.931 1.00 88.81 196 TRP A CA 1
ATOM 1534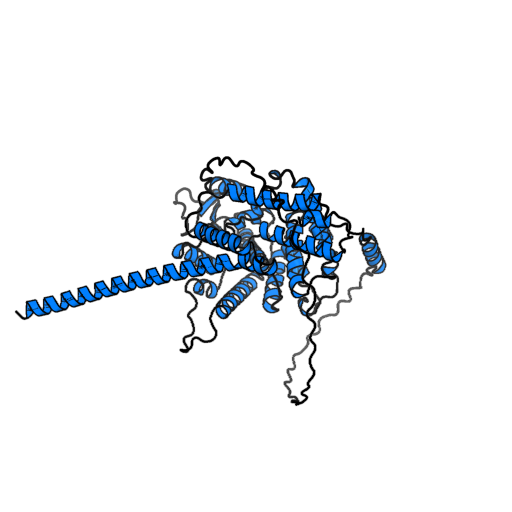 C C . TRP A 1 196 ? -5.221 -4.608 6.659 1.00 88.81 196 TRP A C 1
ATOM 1536 O O . TRP A 1 196 ? -4.187 -5.251 6.787 1.00 88.81 196 TRP A O 1
ATOM 1546 N N . ILE A 1 197 ? -6.403 -5.071 7.072 1.00 86.81 197 ILE A N 1
ATOM 1547 C CA . ILE A 1 197 ? -6.528 -6.350 7.772 1.00 86.81 197 ILE A CA 1
ATOM 1548 C C . ILE A 1 197 ? -6.050 -7.493 6.878 1.00 86.81 197 ILE A C 1
ATOM 1550 O O . ILE A 1 197 ? -5.330 -8.362 7.332 1.00 86.81 197 ILE A O 1
ATOM 1554 N N . SER A 1 198 ? -6.358 -7.463 5.581 1.00 79.44 198 SER A N 1
ATOM 1555 C CA . SER A 1 198 ? -5.868 -8.479 4.639 1.00 79.44 198 SER A CA 1
ATOM 1556 C C . SER A 1 198 ? -4.335 -8.534 4.528 1.00 79.44 198 SER A C 1
ATOM 1558 O O . SER A 1 198 ? -3.774 -9.598 4.261 1.00 79.44 198 SER A O 1
ATOM 1560 N N . ALA A 1 199 ? -3.660 -7.412 4.789 1.00 76.69 199 ALA A N 1
ATOM 1561 C CA . ALA A 1 199 ? -2.208 -7.307 4.755 1.00 76.69 199 ALA A CA 1
ATOM 1562 C C . ALA A 1 199 ? -1.534 -7.784 6.056 1.00 76.69 199 ALA A C 1
ATOM 1564 O O . ALA A 1 199 ? -0.389 -8.223 5.998 1.00 76.69 199 ALA A O 1
ATOM 1565 N N . THR A 1 200 ? -2.230 -7.796 7.203 1.00 75.31 200 THR A N 1
ATOM 1566 C CA . THR A 1 200 ? -1.649 -8.238 8.491 1.00 75.31 200 THR A CA 1
ATOM 1567 C C . THR A 1 200 ? -1.396 -9.746 8.570 1.00 75.31 200 THR A C 1
ATOM 1569 O O . THR A 1 200 ? -0.815 -10.226 9.538 1.00 75.31 200 THR A O 1
ATOM 1572 N N . ARG A 1 201 ? -1.824 -10.526 7.567 1.00 64.81 201 ARG A N 1
ATOM 1573 C CA . ARG A 1 201 ? -1.701 -11.993 7.539 1.00 64.81 201 ARG A CA 1
ATOM 1574 C C . ARG A 1 201 ? -0.253 -12.489 7.476 1.00 64.81 201 ARG A C 1
ATOM 1576 O O . ARG A 1 201 ? -0.015 -13.646 7.809 1.00 64.81 201 ARG A O 1
ATOM 1583 N N . ARG A 1 202 ? 0.677 -11.673 6.970 1.00 60.09 202 ARG A N 1
ATOM 1584 C CA . ARG A 1 202 ? 1.993 -12.155 6.521 1.00 60.09 202 ARG A CA 1
ATOM 1585 C C . ARG A 1 202 ? 3.107 -12.049 7.564 1.00 60.09 202 ARG A C 1
ATOM 1587 O O . ARG A 1 202 ? 4.049 -12.830 7.467 1.00 60.09 202 ARG A O 1
ATOM 1594 N N . ASP A 1 203 ? 2.975 -11.192 8.579 1.00 65.62 203 ASP A N 1
ATOM 1595 C CA . ASP A 1 203 ? 4.127 -10.793 9.393 1.00 65.62 203 ASP A CA 1
ATOM 1596 C C . ASP A 1 203 ? 3.919 -11.036 10.895 1.00 65.62 203 ASP A C 1
ATOM 1598 O O . ASP A 1 203 ? 2.933 -10.607 11.497 1.00 65.62 203 ASP A O 1
ATOM 1602 N N . ASP A 1 204 ? 4.898 -11.678 11.544 1.00 79.50 204 ASP A N 1
ATOM 1603 C CA . ASP A 1 204 ? 5.004 -11.624 13.003 1.00 79.50 204 ASP A CA 1
ATOM 1604 C C . ASP A 1 204 ? 5.453 -10.216 13.402 1.00 79.50 204 ASP A C 1
ATOM 1606 O O . ASP A 1 204 ? 6.600 -9.831 13.190 1.00 79.50 204 ASP A O 1
ATOM 1610 N N . HIS A 1 205 ? 4.549 -9.408 13.946 1.00 82.81 205 HIS A N 1
ATOM 1611 C CA . HIS A 1 205 ? 4.855 -8.031 14.332 1.00 82.81 205 HIS A CA 1
ATOM 1612 C C . HIS A 1 205 ? 5.483 -7.905 15.732 1.00 82.81 205 HIS A C 1
ATOM 1614 O O . HIS A 1 205 ? 5.725 -6.785 16.198 1.00 82.81 205 HIS A O 1
ATOM 1620 N N . LYS A 1 206 ? 5.755 -9.012 16.434 1.00 85.06 206 LYS A N 1
ATOM 1621 C CA . LYS A 1 206 ? 6.440 -8.961 17.733 1.00 85.06 206 LYS A CA 1
ATOM 1622 C C . LYS A 1 206 ? 7.918 -8.619 17.551 1.00 85.06 206 LYS A C 1
ATOM 1624 O O . LYS A 1 206 ? 8.579 -9.105 16.644 1.00 85.06 206 LYS A O 1
ATOM 1629 N N . GLY A 1 207 ? 8.436 -7.756 18.426 1.00 88.44 207 GLY A N 1
ATOM 1630 C CA . GLY A 1 207 ? 9.859 -7.394 18.440 1.00 88.44 207 GLY A CA 1
ATOM 1631 C C . GLY A 1 207 ? 10.326 -6.504 17.282 1.00 88.44 207 GLY A C 1
ATOM 1632 O O . GLY A 1 207 ? 11.528 -6.335 17.110 1.00 88.44 207 GLY A O 1
ATOM 1633 N N . ARG A 1 208 ? 9.411 -5.923 16.492 1.00 92.69 208 ARG A N 1
ATOM 1634 C CA . ARG A 1 208 ? 9.787 -4.979 15.429 1.00 92.69 208 ARG A CA 1
ATOM 1635 C C . ARG A 1 208 ? 10.299 -3.667 16.003 1.00 92.69 208 ARG A C 1
ATOM 1637 O O . ARG A 1 208 ? 9.747 -3.171 16.986 1.00 92.69 208 ARG A O 1
ATOM 1644 N N . ASP A 1 209 ? 11.308 -3.099 15.359 1.00 94.38 209 ASP A N 1
ATOM 1645 C CA . ASP A 1 209 ? 11.830 -1.781 15.693 1.00 94.38 209 ASP A CA 1
ATOM 1646 C C . ASP A 1 209 ? 10.826 -0.684 15.299 1.00 94.38 209 ASP A C 1
ATOM 1648 O O . ASP A 1 209 ? 10.271 -0.677 14.200 1.00 94.38 209 ASP A O 1
ATOM 1652 N N . LEU A 1 210 ? 10.569 0.235 16.231 1.00 94.00 210 LEU A N 1
ATOM 1653 C CA . LEU A 1 210 ? 9.644 1.359 16.082 1.00 94.00 210 LEU A CA 1
ATOM 1654 C C . LEU A 1 210 ? 10.292 2.700 16.440 1.00 94.00 210 LEU A C 1
ATOM 1656 O O . LEU A 1 210 ? 9.566 3.684 16.636 1.00 94.00 210 LEU A O 1
ATOM 1660 N N . ASN A 1 211 ? 11.620 2.752 16.561 1.00 94.31 211 ASN A N 1
ATOM 1661 C CA . ASN A 1 211 ? 12.353 3.953 16.964 1.00 94.31 211 ASN A CA 1
ATOM 1662 C C . ASN A 1 211 ? 12.145 5.109 15.977 1.00 94.31 211 ASN A C 1
ATOM 1664 O O . ASN A 1 211 ? 12.007 6.258 16.390 1.00 94.31 211 ASN A O 1
ATOM 1668 N N . LEU A 1 212 ? 11.994 4.804 14.685 1.00 93.56 212 LEU A N 1
ATOM 1669 C CA . LEU A 1 212 ? 11.864 5.809 13.626 1.00 93.56 212 LEU A CA 1
ATOM 1670 C C . LEU A 1 212 ? 10.415 6.206 13.292 1.00 93.56 212 LEU A C 1
ATOM 1672 O O . LEU A 1 212 ? 10.185 6.995 12.381 1.00 93.56 212 LEU A O 1
ATOM 1676 N N . ARG A 1 213 ? 9.402 5.719 14.021 1.00 93.06 213 ARG A N 1
ATOM 1677 C CA . ARG A 1 213 ? 7.980 5.948 13.667 1.00 93.06 213 ARG A CA 1
ATOM 1678 C C . ARG A 1 213 ? 7.567 7.425 13.565 1.00 93.06 213 ARG A C 1
ATOM 1680 O O . ARG A 1 213 ? 6.624 7.739 12.845 1.00 93.06 213 ARG A O 1
ATOM 1687 N N . LEU A 1 214 ? 8.233 8.320 14.302 1.00 91.44 214 LEU A N 1
ATOM 1688 C CA . LEU A 1 214 ? 7.953 9.761 14.251 1.00 91.44 214 LEU A CA 1
ATOM 1689 C C . LEU A 1 214 ? 8.458 10.399 12.952 1.00 91.44 214 LEU A C 1
ATOM 1691 O O . LEU A 1 214 ? 7.807 11.310 12.448 1.00 91.44 214 LEU A O 1
ATOM 1695 N N . VAL A 1 215 ? 9.535 9.860 12.371 1.00 93.31 215 VAL A N 1
ATOM 1696 C CA . VAL A 1 215 ? 10.081 10.315 11.085 1.00 93.31 215 VAL A CA 1
ATOM 1697 C C . VAL A 1 215 ? 9.031 10.154 9.986 1.00 93.31 215 VAL A C 1
ATOM 1699 O O . VAL A 1 215 ? 8.798 11.082 9.223 1.00 93.31 215 VAL A O 1
ATOM 1702 N N . VAL A 1 216 ? 8.303 9.029 9.948 1.00 91.31 216 VAL A N 1
ATOM 1703 C CA . VAL A 1 216 ? 7.210 8.835 8.972 1.00 91.31 216 VAL A CA 1
ATOM 1704 C C . VAL A 1 216 ? 6.146 9.913 9.099 1.00 91.31 216 VAL A C 1
ATOM 1706 O O . VAL A 1 216 ? 5.708 10.457 8.091 1.00 91.31 216 VAL A O 1
ATOM 1709 N N . LEU A 1 217 ? 5.713 10.229 10.322 1.00 88.50 217 LEU A N 1
ATOM 1710 C CA . LEU A 1 217 ? 4.681 11.245 10.533 1.00 88.50 217 LEU A CA 1
ATOM 1711 C C . LEU A 1 217 ? 5.139 12.617 10.040 1.00 88.50 217 LEU A C 1
ATOM 1713 O O . LEU A 1 217 ? 4.356 13.332 9.418 1.00 88.50 217 LEU A O 1
ATOM 1717 N N . GLU A 1 218 ? 6.394 12.975 10.292 1.00 90.19 218 GLU A N 1
ATOM 1718 C CA . GLU A 1 218 ? 6.981 14.215 9.795 1.00 90.19 218 GLU A CA 1
ATOM 1719 C C . GLU A 1 218 ? 6.998 14.257 8.263 1.00 90.19 218 GLU A C 1
ATOM 1721 O O . GLU A 1 218 ? 6.506 15.221 7.673 1.00 90.19 218 GLU A O 1
ATOM 1726 N N . GLN A 1 219 ? 7.441 13.176 7.619 1.00 91.12 219 GLN A N 1
ATOM 1727 C CA . GLN A 1 219 ? 7.465 13.063 6.159 1.00 91.12 219 GLN A CA 1
ATOM 1728 C C . GLN A 1 219 ? 6.053 13.118 5.551 1.00 91.12 219 GLN A C 1
ATOM 1730 O O . GLN A 1 219 ? 5.826 13.852 4.590 1.00 91.12 219 GLN A O 1
ATOM 1735 N N . ILE A 1 220 ? 5.062 12.439 6.147 1.00 88.00 220 ILE A N 1
ATOM 1736 C CA . ILE A 1 220 ? 3.650 12.528 5.727 1.00 88.00 220 ILE A CA 1
ATOM 1737 C C . ILE A 1 220 ? 3.157 13.973 5.797 1.00 88.00 220 ILE A C 1
ATOM 1739 O O . ILE A 1 220 ? 2.524 14.459 4.859 1.00 88.00 220 ILE A O 1
ATOM 1743 N N . ARG A 1 221 ? 3.420 14.671 6.906 1.00 85.75 221 ARG A N 1
ATOM 1744 C CA . ARG A 1 221 ? 2.996 16.068 7.074 1.00 85.75 221 ARG A CA 1
ATOM 1745 C C . ARG A 1 221 ? 3.657 16.966 6.037 1.00 85.75 221 ARG A C 1
ATOM 1747 O O . ARG A 1 221 ? 2.959 17.788 5.444 1.00 85.75 221 ARG A O 1
ATOM 1754 N N . GLY A 1 222 ? 4.953 16.775 5.794 1.00 85.88 222 GLY A N 1
ATOM 1755 C CA . GL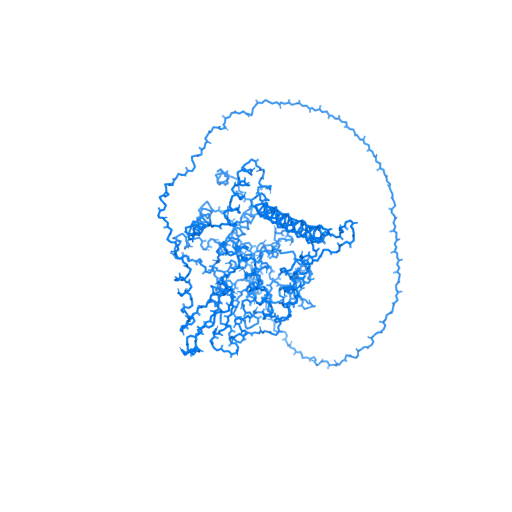Y A 1 222 ? 5.706 17.472 4.754 1.00 85.88 222 GLY A CA 1
ATOM 1756 C C . GLY A 1 222 ? 5.087 17.273 3.372 1.00 85.88 222 GLY A C 1
ATOM 1757 O O . GLY A 1 222 ? 4.778 18.254 2.698 1.00 85.88 222 GLY A O 1
ATOM 1758 N N . LEU A 1 223 ? 4.805 16.026 2.986 1.00 86.19 223 LEU A N 1
ATOM 1759 C CA . LEU A 1 223 ? 4.169 15.704 1.705 1.00 86.19 223 LEU A CA 1
ATOM 1760 C C . LEU A 1 223 ? 2.767 16.301 1.573 1.00 86.19 223 LEU A C 1
ATOM 1762 O O . LEU A 1 223 ? 2.447 16.880 0.539 1.00 86.19 223 LEU A O 1
ATOM 1766 N N . ILE A 1 224 ? 1.927 16.197 2.606 1.00 83.31 224 ILE A N 1
ATOM 1767 C CA . ILE A 1 224 ? 0.577 16.781 2.587 1.00 83.31 224 ILE A CA 1
ATOM 1768 C C . ILE A 1 224 ? 0.667 18.305 2.444 1.00 83.31 224 ILE A C 1
ATOM 1770 O O . ILE A 1 224 ? -0.059 18.890 1.639 1.00 83.31 224 ILE A O 1
ATOM 1774 N N . ALA A 1 225 ? 1.567 18.956 3.183 1.00 81.81 225 ALA A N 1
ATOM 1775 C CA . ALA A 1 225 ? 1.773 20.398 3.092 1.00 81.81 225 ALA A CA 1
ATOM 1776 C C . ALA A 1 225 ? 2.273 20.824 1.702 1.00 81.81 225 ALA A C 1
ATOM 1778 O O . ALA A 1 225 ? 1.761 21.795 1.141 1.00 81.81 225 ALA A O 1
ATOM 1779 N N . GLN A 1 226 ? 3.219 20.083 1.118 1.00 82.50 226 GLN A N 1
ATOM 1780 C CA . GLN A 1 226 ? 3.725 20.331 -0.234 1.00 82.50 226 GLN A CA 1
ATOM 1781 C C . GLN A 1 226 ? 2.638 20.124 -1.291 1.00 82.50 226 GLN A C 1
ATOM 1783 O O . GLN A 1 226 ? 2.422 21.005 -2.121 1.00 82.50 226 GLN A O 1
ATOM 1788 N N . ALA A 1 227 ? 1.905 19.009 -1.228 1.00 81.31 227 ALA A N 1
ATOM 1789 C CA . ALA A 1 227 ? 0.818 18.711 -2.153 1.00 81.31 227 ALA A CA 1
ATOM 1790 C C . ALA A 1 227 ? -0.244 19.814 -2.118 1.00 81.31 227 ALA A C 1
ATOM 1792 O O . ALA A 1 227 ? -0.664 20.305 -3.163 1.00 81.31 227 ALA A O 1
ATOM 1793 N N . ILE A 1 228 ? -0.631 20.275 -0.929 1.00 76.12 228 ILE A N 1
ATOM 1794 C CA . ILE A 1 228 ? -1.625 21.342 -0.802 1.00 76.12 228 ILE A CA 1
ATOM 1795 C C . ILE A 1 228 ? -1.075 22.672 -1.316 1.00 76.12 228 ILE A C 1
ATOM 1797 O O . ILE A 1 228 ? -1.763 23.335 -2.086 1.00 76.12 228 ILE A O 1
ATOM 1801 N N . THR A 1 229 ? 0.159 23.034 -0.962 1.00 79.06 229 THR A N 1
ATOM 1802 C CA . THR A 1 229 ? 0.801 24.258 -1.468 1.00 79.06 229 THR A CA 1
ATOM 1803 C C . THR A 1 229 ? 0.907 24.243 -2.996 1.00 79.06 229 THR A C 1
ATOM 1805 O O . THR A 1 229 ? 0.669 25.266 -3.623 1.00 79.06 229 THR A O 1
ATOM 1808 N N . SER A 1 230 ? 1.172 23.086 -3.612 1.00 78.50 230 SER A N 1
ATOM 1809 C CA . SER A 1 230 ? 1.236 22.946 -5.076 1.00 78.50 230 SER A CA 1
ATOM 1810 C C . SER A 1 230 ? -0.125 23.077 -5.774 1.00 78.50 230 SER A C 1
ATOM 1812 O O . SER A 1 230 ? -0.194 23.504 -6.923 1.00 78.50 230 SER A O 1
ATOM 1814 N N . LEU A 1 231 ? -1.215 22.721 -5.085 1.00 72.69 231 LEU A N 1
ATOM 1815 C CA . LEU A 1 231 ? -2.584 22.831 -5.601 1.00 72.69 231 LEU A CA 1
ATOM 1816 C C . LEU A 1 231 ? -3.162 24.240 -5.440 1.00 72.69 231 LEU A C 1
ATOM 1818 O O . LEU A 1 231 ? -4.163 24.576 -6.076 1.00 72.69 231 LEU A O 1
ATOM 1822 N N . VAL A 1 232 ? -2.566 25.052 -4.569 1.00 73.75 232 VAL A N 1
ATOM 1823 C CA . VAL A 1 232 ? -2.966 26.431 -4.323 1.00 73.75 232 VAL A CA 1
ATOM 1824 C C . VAL A 1 232 ? -2.228 27.338 -5.319 1.00 73.75 232 VAL A C 1
ATOM 1826 O O . VAL A 1 232 ? -1.002 27.403 -5.276 1.00 73.75 232 VAL A O 1
ATOM 1829 N N . PRO A 1 233 ? -2.930 28.058 -6.219 1.00 70.31 233 PRO A N 1
ATOM 1830 C CA . PRO A 1 233 ? -2.281 28.971 -7.156 1.00 70.31 233 PRO A CA 1
ATOM 1831 C C . PRO A 1 233 ? -1.436 30.001 -6.402 1.00 70.31 233 PRO A C 1
ATOM 1833 O O . PRO A 1 233 ? -1.925 30.644 -5.474 1.00 70.31 233 PRO A O 1
ATOM 1836 N N . SER A 1 234 ? -0.181 30.174 -6.820 1.00 63.81 234 SER A N 1
ATOM 1837 C CA . SER A 1 234 ? 0.828 30.973 -6.111 1.00 63.81 234 SER A CA 1
ATOM 1838 C C . SER A 1 234 ? 0.464 32.453 -5.945 1.00 63.81 234 SER A C 1
ATOM 1840 O O . SER A 1 234 ? 1.006 33.108 -5.058 1.00 63.81 234 SER A O 1
ATOM 1842 N N . LYS A 1 235 ? -0.479 32.985 -6.734 1.00 56.44 235 LYS A N 1
ATOM 1843 C CA . LYS A 1 235 ? -1.069 34.317 -6.544 1.00 56.44 235 LYS A CA 1
ATOM 1844 C C . LYS A 1 235 ? -2.523 34.327 -7.013 1.00 56.44 235 LYS A C 1
ATOM 1846 O O . LYS A 1 235 ? -2.794 34.235 -8.207 1.00 56.44 235 LYS A O 1
ATOM 1851 N N . LEU A 1 236 ? -3.465 34.507 -6.087 1.00 58.97 236 LEU A N 1
ATOM 1852 C CA . LEU A 1 236 ? -4.741 35.125 -6.448 1.00 58.97 236 LEU A CA 1
ATOM 1853 C C . LEU A 1 236 ? -4.500 36.638 -6.602 1.00 58.97 236 LEU A C 1
ATOM 1855 O O . LEU A 1 236 ? -3.769 37.207 -5.787 1.00 58.97 236 LEU A O 1
ATOM 1859 N N . PRO A 1 237 ? -5.116 37.308 -7.593 1.00 68.94 237 PRO A N 1
ATOM 1860 C CA . PRO A 1 237 ? -4.852 38.715 -7.927 1.00 68.94 237 PRO A CA 1
ATOM 1861 C C . PRO A 1 237 ? -5.084 39.715 -6.779 1.00 68.94 237 PRO A C 1
ATOM 1863 O O . PRO A 1 237 ? -4.647 40.855 -6.867 1.00 68.94 237 PRO A O 1
ATOM 1866 N N . ASN A 1 238 ? -5.705 39.286 -5.677 1.00 76.38 238 ASN A N 1
ATOM 1867 C CA . ASN A 1 238 ? -6.078 40.146 -4.555 1.00 76.38 238 ASN A CA 1
ATOM 1868 C C . ASN A 1 238 ? -5.211 39.936 -3.298 1.00 76.38 238 ASN A C 1
ATOM 1870 O O . ASN A 1 238 ? -5.602 40.370 -2.218 1.00 76.38 238 ASN A O 1
ATOM 1874 N N . GLY A 1 239 ? -4.089 39.209 -3.387 1.00 68.62 239 GLY A N 1
ATOM 1875 C CA . GLY A 1 239 ? -3.221 38.937 -2.228 1.00 68.62 239 GLY A CA 1
ATOM 1876 C C . GLY A 1 239 ? -3.840 38.014 -1.167 1.00 68.62 239 GLY A C 1
ATOM 1877 O O . GLY A 1 239 ? -3.288 37.855 -0.081 1.00 68.62 239 GLY A O 1
ATOM 1878 N N . PHE A 1 240 ? -4.983 37.391 -1.464 1.00 66.31 240 PHE A N 1
ATOM 1879 C CA . PHE A 1 240 ? -5.627 36.444 -0.563 1.00 66.31 240 PHE A CA 1
ATOM 1880 C C . PHE A 1 240 ? -4.886 35.107 -0.612 1.00 66.31 240 PHE A C 1
ATOM 1882 O O . PHE A 1 240 ? -4.903 34.433 -1.642 1.00 66.31 240 PHE A O 1
ATOM 1889 N N . VAL A 1 241 ? -4.252 34.720 0.496 1.00 60.44 241 VAL A N 1
ATOM 1890 C CA . VAL A 1 241 ? -3.670 33.382 0.661 1.00 60.44 241 VAL A CA 1
ATOM 1891 C C . VAL A 1 241 ? -4.823 32.399 0.875 1.00 60.44 241 VAL A C 1
ATOM 1893 O O . VAL A 1 241 ? -5.553 32.533 1.862 1.00 60.44 241 VAL A O 1
ATOM 1896 N N . PRO A 1 242 ? -5.042 31.423 -0.020 1.00 66.69 242 PRO A N 1
ATOM 1897 C CA . PRO A 1 242 ? -6.123 30.462 0.147 1.00 66.69 242 PRO A CA 1
ATOM 1898 C C . PRO A 1 242 ? -5.934 29.684 1.444 1.00 66.69 242 PRO A C 1
ATOM 1900 O O . PRO A 1 242 ? -4.906 29.042 1.656 1.00 66.69 242 PRO A O 1
ATOM 1903 N N . SER A 1 243 ? -6.930 29.752 2.329 1.00 75.56 243 SER A N 1
ATOM 1904 C CA . SER A 1 243 ? -6.920 28.920 3.529 1.00 75.56 243 SER A CA 1
ATOM 1905 C C . SER A 1 243 ? -6.972 27.447 3.125 1.00 75.56 243 SER A C 1
ATOM 1907 O O . SER A 1 243 ? -7.722 27.055 2.226 1.00 75.56 243 SER A O 1
ATOM 1909 N N . LEU A 1 244 ? -6.150 26.628 3.785 1.00 72.88 244 LEU A N 1
ATOM 1910 C CA . LEU A 1 244 ? -6.169 25.177 3.628 1.00 72.88 244 LEU A CA 1
ATOM 1911 C C . LEU A 1 244 ? -7.610 24.660 3.766 1.00 72.88 244 LEU A C 1
ATOM 1913 O O . LEU A 1 244 ? -8.265 24.984 4.765 1.00 72.88 244 LEU A O 1
ATOM 1917 N N . PRO A 1 245 ? -8.111 23.826 2.830 1.00 79.75 245 PRO A N 1
ATOM 1918 C CA . PRO A 1 245 ? -9.427 23.230 2.980 1.00 79.75 245 PRO A CA 1
ATOM 1919 C C . PRO A 1 245 ? -9.543 22.551 4.347 1.00 79.75 245 PRO A C 1
ATOM 1921 O O . PRO A 1 245 ? -8.665 21.789 4.758 1.00 79.75 245 PRO A O 1
ATOM 1924 N N . SER A 1 246 ? -10.641 22.819 5.057 1.00 81.06 246 SER A N 1
ATOM 1925 C CA . SER A 1 246 ? -10.827 22.386 6.452 1.00 81.06 246 SER A CA 1
ATOM 1926 C C . SER A 1 246 ? -10.758 20.866 6.660 1.00 81.06 246 SER A C 1
ATOM 1928 O O . SER A 1 246 ? -10.583 20.405 7.787 1.00 81.06 246 SER A O 1
ATOM 1930 N N . ILE A 1 247 ? -10.879 20.073 5.591 1.00 80.56 247 ILE A N 1
ATOM 1931 C CA . ILE A 1 247 ? -10.655 18.626 5.628 1.00 80.56 247 ILE A CA 1
ATOM 1932 C C . ILE A 1 247 ? -9.181 18.274 5.878 1.00 80.56 247 ILE A C 1
ATOM 1934 O O . ILE A 1 247 ? -8.912 17.354 6.643 1.00 80.56 247 ILE A O 1
ATOM 1938 N N . TYR A 1 248 ? -8.232 19.029 5.317 1.00 82.00 248 TYR A N 1
ATOM 1939 C CA . TYR A 1 248 ? -6.799 18.730 5.399 1.00 82.00 248 TYR A CA 1
ATOM 1940 C C . TYR A 1 248 ? -6.113 19.345 6.618 1.00 82.00 248 TYR A C 1
ATOM 1942 O O . TYR A 1 248 ? -5.112 18.807 7.085 1.00 82.00 248 TYR A O 1
ATOM 1950 N N . ILE A 1 249 ? -6.665 20.426 7.183 1.00 84.69 249 ILE A N 1
ATOM 1951 C CA . ILE A 1 249 ? -6.051 21.127 8.324 1.00 84.69 249 ILE A CA 1
ATOM 1952 C C . ILE A 1 249 ? -5.777 20.184 9.504 1.00 84.69 249 ILE A C 1
ATOM 1954 O O . ILE A 1 249 ? -4.727 20.255 10.132 1.00 84.69 249 ILE A O 1
ATOM 1958 N N . ARG A 1 250 ? -6.679 19.225 9.749 1.00 86.88 250 ARG A N 1
ATOM 1959 C CA . ARG A 1 250 ? -6.548 18.246 10.837 1.00 86.88 250 ARG A CA 1
ATOM 1960 C C . ARG A 1 250 ? -5.454 17.214 10.590 1.00 86.88 250 ARG A C 1
ATOM 1962 O O . ARG A 1 250 ? -4.897 16.709 11.555 1.00 86.88 250 ARG A O 1
ATOM 1969 N N . TYR A 1 251 ? -5.155 16.908 9.329 1.00 84.19 251 TYR A N 1
ATOM 1970 C CA . TYR A 1 251 ? -4.040 16.033 8.971 1.00 84.19 251 TYR A CA 1
ATOM 1971 C C . TYR A 1 251 ? -2.708 16.759 9.164 1.00 84.19 251 TYR A C 1
ATOM 1973 O O . TYR A 1 251 ? -1.794 16.211 9.769 1.00 84.19 251 TYR A O 1
ATOM 1981 N N . VAL A 1 252 ? -2.624 18.024 8.742 1.00 83.56 252 VAL A N 1
ATOM 1982 C CA . VAL A 1 252 ? -1.422 18.858 8.925 1.00 83.56 252 VAL A CA 1
ATOM 1983 C C . VAL A 1 252 ? -1.131 19.125 10.409 1.00 83.56 252 VAL A C 1
ATOM 1985 O O . VAL A 1 252 ? 0.031 19.173 10.816 1.00 83.56 252 VAL A O 1
ATOM 1988 N N . GLN A 1 253 ? -2.177 19.261 11.227 1.00 87.25 253 GLN A N 1
ATOM 1989 C CA . GLN A 1 253 ? -2.094 19.458 12.680 1.00 87.25 253 GLN A CA 1
ATOM 1990 C C . GLN A 1 253 ? -1.923 18.156 13.482 1.00 87.25 253 GLN A C 1
ATOM 1992 O O . GLN A 1 253 ? -1.812 18.206 14.705 1.00 87.25 253 GLN A O 1
ATOM 1997 N N . ALA A 1 254 ? -1.935 16.981 12.848 1.00 85.62 254 ALA A N 1
ATOM 1998 C CA . ALA A 1 254 ? -1.759 15.727 13.569 1.00 85.62 254 ALA A CA 1
ATOM 1999 C C . ALA A 1 254 ? -0.287 15.550 13.977 1.00 85.62 254 ALA A C 1
ATOM 2001 O O . ALA A 1 254 ? 0.576 15.360 13.128 1.00 85.62 254 ALA A O 1
ATOM 2002 N N . HIS A 1 255 ? -0.004 15.592 15.280 1.00 87.50 255 HIS A N 1
ATOM 2003 C CA . HIS A 1 255 ? 1.349 15.397 15.825 1.00 87.50 255 HIS A CA 1
ATOM 2004 C C . HIS A 1 255 ? 1.650 13.940 16.204 1.00 87.50 255 HIS A C 1
ATOM 2006 O O . HIS A 1 255 ? 2.794 13.584 16.468 1.00 87.50 255 HIS A O 1
ATOM 2012 N N . ASP A 1 256 ? 0.624 13.093 16.230 1.00 84.56 256 ASP A N 1
ATOM 2013 C CA . ASP A 1 256 ? 0.725 11.678 16.554 1.00 84.56 256 ASP A CA 1
ATOM 2014 C C . ASP A 1 256 ? -0.282 10.849 15.734 1.00 84.56 256 ASP A C 1
ATOM 2016 O O . ASP A 1 256 ? -1.229 11.369 15.130 1.00 84.56 256 ASP A O 1
ATOM 2020 N N . PHE A 1 257 ? -0.092 9.526 15.725 1.00 81.88 257 PHE A N 1
ATOM 2021 C CA . PHE A 1 257 ? -0.984 8.593 15.025 1.00 81.88 257 PHE A CA 1
ATOM 2022 C C . PHE A 1 257 ? -2.431 8.659 15.536 1.00 81.88 257 PHE A C 1
ATOM 2024 O O . PHE A 1 257 ? -3.370 8.449 14.771 1.00 81.88 257 PHE A O 1
ATOM 2031 N N . HIS A 1 258 ? -2.644 8.976 16.816 1.00 84.50 258 HIS A N 1
ATOM 2032 C CA . HIS A 1 258 ? -3.990 9.084 17.386 1.00 84.50 258 HIS A CA 1
ATOM 2033 C C . HIS A 1 258 ? -4.759 10.274 16.805 1.00 84.50 258 HIS A C 1
ATOM 2035 O O . HIS A 1 258 ? -5.934 10.157 16.449 1.00 84.50 258 HIS A O 1
ATOM 2041 N N . SER A 1 259 ? -4.091 11.412 16.663 1.00 86.00 259 SER A N 1
ATOM 2042 C CA . SER A 1 259 ? -4.609 12.632 16.049 1.00 86.00 259 SER A CA 1
ATOM 2043 C C . SER A 1 259 ? -4.878 12.424 14.563 1.00 86.00 259 SER A C 1
ATOM 2045 O O . SER A 1 259 ? -5.914 12.873 14.070 1.00 86.00 259 SER A O 1
ATOM 2047 N N . LEU A 1 260 ? -4.027 11.654 13.876 1.00 83.06 260 LEU A N 1
ATOM 2048 C CA . LEU A 1 260 ? -4.248 11.253 12.486 1.00 83.06 260 LEU A CA 1
ATOM 2049 C C . LEU A 1 260 ? -5.505 10.381 12.343 1.00 83.06 260 LEU A C 1
ATOM 2051 O O . LEU A 1 260 ? -6.370 10.671 11.518 1.00 83.06 260 LEU A O 1
ATOM 2055 N N . VAL A 1 261 ? -5.683 9.375 13.206 1.00 82.69 261 VAL A N 1
ATOM 2056 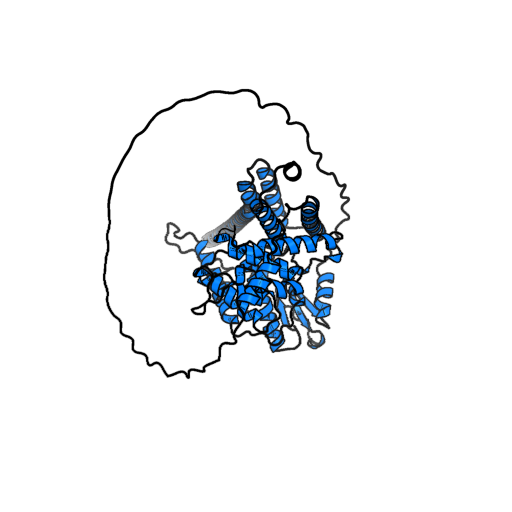C CA . VAL A 1 261 ? -6.898 8.538 13.228 1.00 82.69 261 VAL A CA 1
ATOM 2057 C C . VAL A 1 261 ? -8.143 9.374 13.540 1.00 82.69 261 VAL A C 1
ATOM 2059 O O . VAL A 1 261 ? -9.195 9.170 12.929 1.00 82.69 261 VAL A O 1
ATOM 2062 N N . LYS A 1 262 ? -8.056 10.350 14.453 1.00 85.88 262 LYS A N 1
ATOM 2063 C CA . LYS A 1 262 ? -9.156 11.298 14.708 1.00 85.88 262 LYS A CA 1
ATOM 2064 C C . LYS A 1 262 ? -9.475 12.144 13.475 1.00 85.88 262 LYS A C 1
ATOM 2066 O O . LYS A 1 262 ? -10.657 12.333 13.183 1.00 85.88 262 LYS A O 1
ATOM 2071 N N . ALA A 1 263 ? -8.462 12.639 12.763 1.00 86.00 263 ALA A N 1
ATOM 2072 C CA . ALA A 1 263 ? -8.640 13.388 11.521 1.00 86.00 263 ALA A CA 1
ATOM 2073 C C . ALA A 1 263 ? -9.345 12.530 10.460 1.00 86.00 263 ALA A C 1
ATOM 2075 O O . ALA A 1 263 ? -10.358 12.963 9.910 1.00 86.00 263 ALA A O 1
ATOM 2076 N N . MET A 1 264 ? -8.903 11.280 10.280 1.00 83.62 264 MET A N 1
ATOM 2077 C CA . MET A 1 264 ? -9.532 10.309 9.379 1.00 83.62 264 MET A CA 1
ATOM 2078 C C . MET A 1 264 ? -10.995 10.048 9.732 1.00 83.62 264 MET A C 1
ATOM 2080 O O . MET A 1 264 ? -11.868 10.233 8.887 1.00 83.62 264 MET A O 1
ATOM 2084 N N . ARG A 1 265 ? -11.300 9.693 10.986 1.00 85.75 265 ARG A N 1
ATOM 2085 C CA . ARG A 1 265 ? -12.689 9.460 11.422 1.00 85.75 265 ARG A CA 1
ATOM 2086 C C . ARG A 1 265 ? -13.562 10.693 11.225 1.00 85.75 265 ARG A C 1
ATOM 2088 O O . ARG A 1 265 ? -14.718 10.572 10.834 1.00 85.75 265 ARG A O 1
ATOM 2095 N N . HIS A 1 266 ? -13.029 11.884 11.504 1.00 86.31 266 HIS A N 1
ATOM 2096 C CA . HIS A 1 266 ? -13.786 13.112 11.307 1.00 86.31 266 HIS A CA 1
ATOM 2097 C C . HIS A 1 266 ? -14.063 13.382 9.829 1.00 86.31 266 HIS A C 1
ATOM 2099 O O . HIS A 1 266 ? -15.164 13.821 9.502 1.00 86.31 266 HIS A O 1
ATOM 2105 N N . SER A 1 267 ? -13.099 13.097 8.951 1.00 82.38 267 SER A N 1
ATOM 2106 C CA . SER A 1 267 ? -13.302 13.222 7.509 1.00 82.38 267 SER A CA 1
ATOM 2107 C C . SER A 1 267 ? -14.386 12.262 7.008 1.00 82.38 267 SER A C 1
ATOM 2109 O O . SER A 1 267 ? -15.306 12.703 6.320 1.00 82.38 267 SER A O 1
ATOM 2111 N N . GLU A 1 268 ? -14.365 11.012 7.483 1.00 80.50 268 GLU A N 1
ATOM 2112 C CA . GLU A 1 268 ? -15.373 10.001 7.160 1.00 80.50 268 GLU A CA 1
ATOM 2113 C C . GLU A 1 268 ? -16.764 10.424 7.598 1.00 80.50 268 GLU A C 1
ATOM 2115 O O . GLU A 1 268 ? -17.703 10.442 6.807 1.00 80.50 268 GLU A O 1
ATOM 2120 N N . TYR A 1 269 ? -16.876 10.841 8.854 1.00 83.06 269 TYR A N 1
ATOM 2121 C CA . TYR A 1 269 ? -18.136 11.276 9.427 1.00 83.06 269 TYR A CA 1
ATOM 2122 C C . TYR A 1 269 ? -18.712 12.503 8.715 1.00 83.06 269 TYR A C 1
ATOM 2124 O O . TYR A 1 269 ? -19.899 12.545 8.404 1.00 83.06 269 TYR A O 1
ATOM 2132 N N . ARG A 1 270 ? -17.884 13.527 8.485 1.00 80.62 270 ARG A N 1
ATOM 2133 C CA . ARG A 1 270 ? -18.365 14.838 8.037 1.00 80.62 270 ARG A CA 1
ATOM 2134 C C . ARG A 1 270 ? -18.615 14.899 6.540 1.00 80.62 270 ARG A C 1
ATOM 2136 O O . ARG A 1 270 ? -19.530 15.594 6.109 1.00 80.62 270 ARG A O 1
ATOM 2143 N N . TYR A 1 271 ? -17.783 14.225 5.760 1.00 75.88 271 TYR A N 1
ATOM 2144 C CA . TYR A 1 271 ? -17.816 14.336 4.307 1.00 75.88 271 TYR A CA 1
ATOM 2145 C C . TYR A 1 271 ? -18.387 13.087 3.645 1.00 75.88 271 TYR A C 1
ATOM 2147 O O . TYR A 1 271 ? -18.515 13.072 2.422 1.00 75.88 271 TYR A O 1
ATOM 2155 N N . GLY A 1 272 ? -18.717 12.048 4.428 1.00 70.31 272 GLY A N 1
ATOM 2156 C CA . GLY A 1 272 ? -19.095 10.750 3.881 1.00 70.31 272 GLY A CA 1
ATOM 2157 C C . GLY A 1 272 ? -18.045 10.284 2.885 1.00 70.31 272 GLY A C 1
ATOM 2158 O O . GLY A 1 272 ? -18.398 9.736 1.835 1.00 70.31 272 GLY A O 1
ATOM 2159 N N . THR A 1 273 ? -16.768 10.610 3.152 1.00 63.59 273 THR A N 1
ATOM 2160 C CA . THR A 1 273 ? -15.689 10.161 2.287 1.00 63.59 273 THR A CA 1
ATOM 2161 C C . THR A 1 273 ? -15.863 8.671 2.149 1.00 63.59 273 THR A C 1
ATOM 2163 O O . THR A 1 273 ? -16.305 7.979 3.051 1.00 63.59 273 THR A O 1
ATOM 2166 N N . SER A 1 274 ? -15.602 8.143 0.973 1.00 56.59 274 SER A N 1
ATOM 2167 C CA . SER A 1 274 ? -15.478 6.712 0.890 1.00 56.59 274 SER A CA 1
ATOM 2168 C C . SER A 1 274 ? -14.135 6.362 1.511 1.00 56.59 274 SER A C 1
ATOM 2170 O O . SER A 1 274 ? -13.234 6.043 0.736 1.00 56.59 274 SER A O 1
ATOM 2172 N N . LEU A 1 275 ? -13.930 6.437 2.834 1.00 64.06 275 LEU A N 1
ATOM 2173 C CA . LEU A 1 275 ? -12.782 5.815 3.507 1.00 64.06 275 LEU A CA 1
ATOM 2174 C C . LEU A 1 275 ? -13.087 4.363 3.852 1.00 64.06 275 LEU A C 1
ATOM 2176 O O . LEU A 1 275 ? -14.184 3.847 3.637 1.00 64.06 275 LEU A O 1
ATOM 2180 N N . ASP A 1 276 ? -12.015 3.641 4.151 1.00 71.50 276 ASP A N 1
ATOM 2181 C CA . ASP A 1 276 ? -11.932 2.191 4.112 1.00 71.50 276 ASP A CA 1
ATOM 2182 C C . ASP A 1 276 ? -12.597 1.523 5.271 1.00 71.50 276 ASP A C 1
ATOM 2184 O O . ASP A 1 276 ? -11.901 0.848 6.017 1.00 71.50 276 ASP A O 1
ATOM 2188 N N . HIS A 1 277 ? -13.901 1.778 5.417 1.00 84.19 277 HIS A N 1
ATOM 2189 C CA . HIS A 1 277 ? -14.757 1.296 6.486 1.00 84.19 277 HIS A CA 1
ATOM 2190 C C . HIS A 1 277 ? -13.927 1.072 7.737 1.00 84.19 277 HIS A C 1
ATOM 2192 O O . HIS A 1 277 ? -13.481 -0.043 7.962 1.00 84.19 277 HIS A O 1
ATOM 2198 N N . LEU A 1 278 ? -13.617 2.122 8.496 1.00 87.81 278 LEU A N 1
ATOM 2199 C CA . LEU A 1 278 ? -12.680 1.977 9.609 1.00 87.81 278 LEU A CA 1
ATOM 2200 C C . LEU A 1 278 ? -13.173 0.890 10.563 1.00 87.81 278 LEU A C 1
ATOM 2202 O O . LEU A 1 278 ? -14.287 0.967 11.073 1.00 87.81 278 LEU A O 1
ATOM 2206 N N . ILE A 1 279 ? -12.352 -0.122 10.803 1.00 91.25 279 ILE A N 1
ATOM 2207 C CA . ILE A 1 279 ? -12.729 -1.289 11.587 1.00 91.25 279 ILE A CA 1
ATOM 2208 C C . ILE A 1 279 ? -12.077 -1.183 12.943 1.00 91.25 279 ILE A C 1
ATOM 2210 O O . ILE A 1 279 ? -10.855 -1.081 13.043 1.00 91.25 279 ILE A O 1
ATOM 2214 N N . GLN A 1 280 ? -12.891 -1.214 13.992 1.00 93.81 280 GLN A N 1
ATOM 2215 C CA . GLN A 1 280 ? -12.394 -1.391 15.342 1.00 93.81 280 GLN A CA 1
ATOM 2216 C C . GLN A 1 280 ? -12.414 -2.871 15.709 1.00 93.81 280 GLN A C 1
ATOM 2218 O O . GLN A 1 280 ? -13.457 -3.517 15.666 1.00 93.81 280 GLN A O 1
ATOM 2223 N N . LEU A 1 281 ? -11.265 -3.396 16.114 1.00 95.31 281 LEU A N 1
ATOM 2224 C CA . LEU A 1 281 ? -11.121 -4.778 16.547 1.00 95.31 281 LEU A CA 1
ATOM 2225 C C . LEU A 1 281 ? -11.307 -4.868 18.067 1.00 95.31 281 LEU A C 1
ATOM 2227 O O . LEU A 1 281 ? -10.677 -4.130 18.830 1.00 95.31 281 LEU A O 1
ATOM 2231 N N . LYS A 1 282 ? -12.173 -5.772 18.520 1.00 96.62 282 LYS A N 1
ATOM 2232 C CA . LYS A 1 282 ? -12.452 -6.045 19.934 1.00 96.62 282 LYS A CA 1
ATOM 2233 C C . LYS A 1 282 ? -12.250 -7.529 20.207 1.00 96.62 282 LYS A C 1
ATOM 2235 O O . LYS A 1 282 ? -13.010 -8.359 19.736 1.00 96.62 282 LYS A O 1
ATOM 2240 N N . ASP A 1 283 ? -11.233 -7.854 20.988 1.00 96.75 283 ASP A N 1
ATOM 2241 C CA . ASP A 1 283 ? -11.065 -9.215 21.498 1.00 96.75 283 ASP A CA 1
ATOM 2242 C C . ASP A 1 283 ? -12.172 -9.532 22.503 1.00 96.75 283 ASP A C 1
ATOM 2244 O O . ASP A 1 283 ? -12.288 -8.827 23.511 1.00 96.75 283 ASP A O 1
ATOM 2248 N N . GLN A 1 284 ? -12.964 -10.564 22.221 1.00 97.12 284 GLN A N 1
ATOM 2249 C CA . GLN A 1 284 ? -14.096 -11.000 23.033 1.00 97.12 284 GLN A CA 1
ATOM 2250 C C . GLN A 1 284 ? -13.686 -11.304 24.478 1.00 97.12 284 GLN A C 1
ATOM 2252 O O . GLN A 1 284 ? -14.454 -11.020 25.393 1.00 97.12 284 GLN A O 1
ATOM 2257 N N . LYS A 1 285 ? -12.464 -11.801 24.706 1.00 96.81 285 LYS A N 1
ATOM 2258 C CA . LYS A 1 285 ? -11.952 -12.146 26.045 1.00 96.81 285 LYS A CA 1
ATOM 2259 C C . LYS A 1 285 ? -11.699 -10.918 26.920 1.00 96.81 285 LYS A C 1
ATOM 2261 O O . LYS A 1 285 ? -11.616 -11.035 28.136 1.00 96.81 285 LYS A O 1
ATOM 2266 N N . LEU A 1 286 ? -11.539 -9.751 26.296 1.00 96.19 286 LEU A N 1
ATOM 2267 C CA . LEU A 1 286 ? -11.243 -8.479 26.958 1.00 96.19 286 LEU A CA 1
ATOM 2268 C C . LEU A 1 286 ? -12.453 -7.534 26.985 1.00 96.19 286 LEU A C 1
ATOM 2270 O O . LEU A 1 286 ? -12.354 -6.429 27.516 1.00 96.19 286 LEU A O 1
ATOM 2274 N N . VAL A 1 287 ? -13.575 -7.926 26.377 1.00 96.75 287 VAL A N 1
ATOM 2275 C CA . VAL A 1 287 ? -14.824 -7.162 26.424 1.00 96.75 287 VAL A CA 1
ATOM 2276 C C . VAL A 1 287 ? -15.600 -7.575 27.670 1.00 96.75 287 VAL A C 1
ATOM 2278 O O . VAL A 1 287 ? -15.898 -8.750 27.858 1.00 96.75 287 VAL A O 1
ATOM 2281 N N . ASP A 1 288 ? -15.952 -6.597 28.502 1.00 96.12 288 ASP A N 1
ATOM 2282 C CA . ASP A 1 288 ? -16.853 -6.813 29.632 1.00 96.12 288 ASP A CA 1
ATOM 2283 C C . ASP A 1 288 ? -18.272 -7.113 29.109 1.00 96.12 288 ASP A C 1
ATOM 2285 O O . ASP A 1 288 ? -18.861 -6.251 28.448 1.00 96.12 288 ASP A O 1
ATOM 2289 N N . PRO A 1 289 ? -18.844 -8.303 29.381 1.00 95.25 289 PRO A N 1
ATOM 2290 C CA . PRO A 1 289 ? -20.174 -8.667 28.898 1.00 95.25 289 PRO A CA 1
ATOM 2291 C C . PRO A 1 289 ? -21.295 -7.811 29.505 1.00 95.25 289 PRO A C 1
ATOM 2293 O O . PRO A 1 289 ? -22.403 -7.801 28.970 1.00 95.25 289 PRO A O 1
ATOM 2296 N N . SER A 1 290 ? -21.036 -7.099 30.606 1.00 96.75 290 SER A N 1
ATOM 2297 C CA . SER A 1 290 ? -22.015 -6.223 31.258 1.00 96.75 290 SER A CA 1
ATOM 2298 C C . SER A 1 290 ? -22.104 -4.829 30.630 1.00 96.75 290 SER A C 1
ATOM 2300 O O . SER A 1 290 ? -23.095 -4.125 30.834 1.00 96.75 290 SER A O 1
ATOM 2302 N N . VAL A 1 291 ? -21.102 -4.425 29.840 1.00 94.81 291 VAL A N 1
ATOM 2303 C CA . VAL A 1 291 ? -21.022 -3.084 29.251 1.00 94.81 291 VAL A CA 1
ATOM 2304 C C . VAL A 1 291 ? -21.360 -3.148 27.758 1.00 94.81 291 VAL A C 1
ATOM 2306 O O . VAL A 1 291 ? -20.722 -3.897 27.016 1.00 94.81 291 VAL A O 1
ATOM 2309 N N . PRO A 1 292 ? -22.316 -2.335 27.262 1.00 95.00 292 PRO A N 1
ATOM 2310 C CA . PRO A 1 292 ? -22.583 -2.233 25.833 1.00 95.00 292 PRO A CA 1
ATOM 2311 C C . PRO A 1 292 ? -21.308 -1.917 25.048 1.00 95.00 292 PRO A C 1
ATOM 2313 O O . PRO A 1 292 ? -20.550 -1.009 25.399 1.00 95.00 292 PRO A O 1
ATOM 2316 N N . ILE A 1 293 ? -21.072 -2.651 23.960 1.00 94.44 293 ILE A N 1
ATOM 2317 C CA . ILE A 1 293 ? -19.867 -2.482 23.147 1.00 94.44 293 ILE A CA 1
ATOM 2318 C C . ILE A 1 293 ? -19.888 -1.097 22.497 1.00 94.44 293 ILE A C 1
ATOM 2320 O O . ILE A 1 293 ? -20.587 -0.850 21.512 1.00 94.44 293 ILE A O 1
ATOM 2324 N N . TYR A 1 294 ? -19.076 -0.191 23.039 1.00 93.31 294 TYR A N 1
ATOM 2325 C CA . TYR A 1 294 ? -18.885 1.127 22.456 1.00 93.31 294 TYR A CA 1
ATOM 2326 C C . TYR A 1 294 ? -18.222 1.002 21.083 1.00 93.31 294 TYR A C 1
ATOM 2328 O O . TYR A 1 294 ? -17.107 0.486 20.965 1.00 93.31 294 TYR A O 1
ATOM 2336 N N . THR A 1 295 ? -18.907 1.521 20.066 1.00 90.00 295 THR A N 1
ATOM 2337 C CA . THR A 1 295 ? -18.397 1.649 18.702 1.00 90.00 295 THR A CA 1
ATOM 2338 C C . THR A 1 295 ? -18.092 3.123 18.442 1.00 90.00 295 THR A C 1
ATOM 2340 O O . THR A 1 295 ? -19.020 3.934 18.429 1.00 90.00 295 THR A O 1
ATOM 2343 N N . PRO A 1 296 ? -16.816 3.508 18.262 1.00 87.69 296 PRO A N 1
ATOM 2344 C CA . PRO A 1 296 ? -16.447 4.859 17.885 1.00 87.69 296 PRO A CA 1
ATOM 2345 C C . PRO A 1 296 ? -17.200 5.302 16.631 1.00 87.69 296 PRO A C 1
ATOM 2347 O O . PRO A 1 296 ? -17.464 4.510 15.725 1.00 87.69 296 PRO A O 1
ATOM 2350 N N . PHE A 1 297 ? -17.513 6.592 16.560 1.00 86.62 297 PHE A N 1
ATOM 2351 C CA . PHE A 1 297 ? -18.186 7.165 15.399 1.00 86.62 297 PHE A CA 1
ATOM 2352 C C . PHE A 1 297 ? -17.415 6.883 14.098 1.00 86.62 297 PHE A C 1
ATOM 2354 O O . PHE A 1 297 ? -16.181 6.884 14.086 1.00 86.62 297 PHE A O 1
ATOM 2361 N N . ALA A 1 298 ? -18.160 6.653 13.010 1.00 85.56 298 ALA A N 1
ATOM 2362 C CA . ALA A 1 298 ? -17.624 6.300 11.692 1.00 85.56 298 ALA A CA 1
ATOM 2363 C C . ALA A 1 298 ? -16.688 5.073 11.699 1.00 85.56 298 ALA A C 1
ATOM 2365 O O . ALA A 1 298 ? -15.767 4.984 10.888 1.00 85.56 298 ALA A O 1
ATOM 2366 N N . THR A 1 299 ? -16.909 4.130 12.625 1.00 89.81 299 THR A N 1
ATOM 2367 C CA . THR A 1 299 ? -16.207 2.843 12.646 1.00 89.81 299 THR A CA 1
ATOM 2368 C C . THR A 1 299 ? -17.177 1.668 12.738 1.00 89.81 299 THR A C 1
ATOM 2370 O O . THR A 1 299 ? -18.290 1.800 13.244 1.00 89.81 299 THR A O 1
ATOM 2373 N N . HIS A 1 300 ? -16.743 0.507 12.257 1.00 90.44 300 HIS A N 1
ATOM 2374 C CA . HIS A 1 300 ? -17.429 -0.769 12.398 1.00 90.44 300 HIS A CA 1
ATOM 2375 C C . HIS A 1 300 ? -16.683 -1.639 13.406 1.00 90.44 300 HIS A C 1
ATOM 2377 O O . HIS A 1 300 ? -15.509 -1.947 13.218 1.00 90.44 300 HIS A O 1
ATOM 2383 N N . THR A 1 301 ? -17.356 -2.069 14.469 1.00 94.25 301 THR A N 1
ATOM 2384 C CA . THR A 1 301 ? -16.718 -2.889 15.506 1.00 94.25 301 THR A CA 1
ATOM 2385 C C . THR A 1 301 ? -16.826 -4.370 15.189 1.00 94.25 301 THR A C 1
ATOM 2387 O O . THR A 1 301 ? -17.939 -4.893 15.156 1.00 94.25 301 THR A O 1
ATOM 2390 N N . ILE A 1 302 ? -15.703 -5.058 14.993 1.00 94.94 302 ILE A N 1
ATOM 2391 C CA . ILE A 1 302 ? -15.621 -6.519 14.875 1.00 94.94 302 ILE A CA 1
ATOM 2392 C C . ILE A 1 302 ? -15.162 -7.097 16.207 1.00 94.94 302 ILE A C 1
ATOM 2394 O O . ILE A 1 302 ? -14.087 -6.758 16.702 1.00 94.94 302 ILE A O 1
ATOM 2398 N N . VAL A 1 303 ? -15.988 -7.978 16.764 1.00 96.62 303 VAL A N 1
ATOM 2399 C CA . VAL A 1 303 ? -15.663 -8.753 17.959 1.00 96.62 303 VAL A CA 1
ATOM 2400 C C . VAL A 1 303 ? -15.114 -10.100 17.513 1.00 96.62 303 VAL A C 1
ATOM 2402 O O . VAL A 1 303 ? -15.795 -10.794 16.767 1.00 96.62 303 VAL A O 1
ATOM 2405 N N . PHE A 1 304 ? -13.901 -10.453 17.930 1.00 96.12 304 PHE A N 1
ATOM 2406 C CA . PHE A 1 304 ? -13.223 -11.688 17.526 1.00 96.12 304 PHE A CA 1
ATOM 2407 C C . PHE A 1 304 ? -12.812 -12.512 18.753 1.00 96.12 304 PHE A C 1
ATOM 2409 O O . PHE A 1 304 ? -12.478 -11.934 19.788 1.00 96.12 304 PHE A O 1
ATOM 2416 N N . ASN A 1 305 ? -12.823 -13.846 18.645 1.00 96.25 305 ASN A N 1
ATOM 2417 C CA . ASN A 1 305 ? -12.328 -14.741 19.703 1.00 96.25 305 ASN A CA 1
ATOM 2418 C C . ASN A 1 305 ? -10.837 -15.020 19.534 1.00 96.25 305 ASN A C 1
ATOM 2420 O O . ASN A 1 305 ? -10.067 -14.986 20.498 1.00 96.25 305 ASN A O 1
ATOM 2424 N N . GLU A 1 306 ? -10.440 -15.269 18.291 1.00 94.31 306 GLU A N 1
ATOM 2425 C CA . GLU A 1 306 ? -9.063 -15.467 17.874 1.00 94.31 306 GLU A CA 1
ATOM 2426 C C . GLU A 1 306 ? -8.727 -14.548 16.699 1.00 94.31 306 GLU A C 1
ATOM 2428 O O . GLU A 1 306 ? -9.598 -14.126 15.938 1.00 94.31 306 GLU A O 1
ATOM 2433 N N . GLN A 1 307 ? -7.446 -14.214 16.530 1.00 90.12 307 GLN A N 1
ATOM 2434 C CA . GLN A 1 307 ? -7.026 -13.330 15.436 1.00 90.12 307 GLN A CA 1
ATOM 2435 C C . GLN A 1 307 ? -7.343 -13.929 14.053 1.00 90.12 307 GLN A C 1
ATOM 2437 O O . GLN A 1 307 ? -7.619 -13.186 13.114 1.00 90.12 307 GLN A O 1
ATOM 2442 N N . ALA A 1 308 ? -7.366 -15.262 13.940 1.00 89.38 308 ALA A N 1
ATOM 2443 C CA . ALA A 1 308 ? -7.748 -15.969 12.720 1.00 89.38 308 ALA A CA 1
ATOM 2444 C C . ALA A 1 308 ? -9.216 -15.718 12.316 1.00 89.38 308 ALA A C 1
ATOM 2446 O O . ALA A 1 308 ? -9.521 -15.677 11.122 1.00 89.38 308 ALA A O 1
ATOM 2447 N N . ASP A 1 309 ? -10.108 -15.470 13.283 1.00 92.25 309 ASP A N 1
ATOM 2448 C CA . ASP A 1 309 ? -11.536 -15.244 13.027 1.00 92.25 309 ASP A CA 1
ATOM 2449 C C . ASP A 1 309 ? -11.804 -13.913 12.331 1.00 92.25 309 ASP A C 1
ATOM 2451 O O . ASP A 1 309 ? -12.817 -13.768 11.646 1.00 92.25 309 ASP A O 1
ATOM 2455 N N . ILE A 1 310 ? -10.908 -12.933 12.495 1.00 91.38 310 ILE A N 1
ATOM 2456 C CA . ILE A 1 310 ? -11.105 -11.568 11.996 1.00 91.38 310 ILE A CA 1
ATOM 2457 C C . ILE A 1 310 ? -11.435 -11.596 10.496 1.00 91.38 310 ILE A C 1
ATOM 2459 O O . ILE A 1 310 ? -12.356 -10.913 10.057 1.00 91.38 310 ILE A O 1
ATOM 2463 N N . TYR A 1 311 ? -10.755 -12.436 9.715 1.00 86.75 311 TYR A N 1
ATOM 2464 C CA . TYR A 1 311 ? -10.980 -12.560 8.271 1.00 86.75 311 TYR A CA 1
ATOM 2465 C C . TYR A 1 311 ? -12.334 -13.157 7.914 1.00 86.75 311 TYR A C 1
ATOM 2467 O O . TYR A 1 311 ? -13.005 -12.668 7.005 1.00 86.75 311 TYR A O 1
ATOM 2475 N N . LYS A 1 312 ? -12.748 -14.198 8.638 1.00 88.62 312 LYS A N 1
ATOM 2476 C CA . LYS A 1 312 ? -14.052 -14.829 8.440 1.00 88.62 312 LYS A CA 1
ATOM 2477 C C . LYS A 1 312 ? -15.168 -13.829 8.744 1.00 88.62 312 LYS A C 1
ATOM 2479 O O . LYS A 1 312 ? -16.058 -13.631 7.924 1.00 88.62 312 LYS A O 1
ATOM 2484 N N . LEU A 1 313 ? -15.041 -13.113 9.859 1.00 90.75 313 LEU A N 1
ATOM 2485 C CA . LEU A 1 313 ? -15.990 -12.084 10.285 1.00 90.75 313 LEU A CA 1
ATOM 2486 C C . LEU A 1 313 ? -16.046 -10.893 9.320 1.00 90.75 313 LEU A C 1
ATOM 2488 O O . LEU A 1 313 ? -17.101 -10.288 9.146 1.00 90.75 313 LEU A O 1
ATOM 2492 N N . LEU A 1 314 ? -14.933 -10.549 8.670 1.00 86.44 314 LEU A N 1
ATOM 2493 C CA . LEU A 1 314 ? -14.924 -9.553 7.596 1.00 86.44 314 LEU A CA 1
ATOM 2494 C C . LEU A 1 314 ? -15.667 -10.044 6.358 1.00 86.44 314 LEU A C 1
ATOM 2496 O O . LEU A 1 314 ? -16.481 -9.305 5.805 1.00 86.44 314 LEU A O 1
ATOM 2500 N N . ALA A 1 315 ? -15.395 -11.278 5.932 1.00 82.88 315 ALA A N 1
ATOM 2501 C CA . ALA A 1 315 ? -16.003 -11.868 4.746 1.00 82.88 315 ALA A CA 1
ATOM 2502 C C . ALA A 1 315 ? -17.525 -12.027 4.890 1.00 82.88 315 ALA A C 1
ATOM 2504 O O . ALA A 1 315 ? -18.250 -11.788 3.929 1.00 82.88 315 ALA A O 1
ATOM 2505 N N . GLU A 1 316 ? -18.004 -12.378 6.085 1.00 85.06 316 GLU A N 1
ATOM 2506 C CA . GLU A 1 316 ? -19.434 -12.520 6.392 1.00 85.06 316 GLU A CA 1
ATOM 2507 C C . GLU A 1 316 ? -20.174 -11.177 6.439 1.00 85.06 316 GLU A C 1
ATOM 2509 O O . GLU A 1 316 ? -21.376 -11.112 6.179 1.00 85.06 316 GLU A O 1
ATOM 2514 N N . ARG A 1 317 ? -19.473 -10.098 6.803 1.00 73.56 317 ARG A N 1
ATOM 2515 C CA . ARG A 1 317 ? -20.105 -8.828 7.172 1.00 73.56 317 ARG A CA 1
ATOM 2516 C C . ARG A 1 317 ? -20.042 -7.756 6.104 1.00 73.56 317 ARG A C 1
ATOM 2518 O O . ARG A 1 317 ? -20.861 -6.841 6.148 1.00 73.56 317 ARG A O 1
ATOM 2525 N N . ILE A 1 318 ? -19.105 -7.844 5.161 1.00 63.88 318 ILE A N 1
ATOM 2526 C CA . ILE A 1 318 ? -19.235 -7.098 3.909 1.00 63.88 318 ILE A CA 1
ATOM 2527 C C . ILE A 1 318 ? -20.506 -7.656 3.270 1.00 63.88 318 ILE A C 1
ATOM 2529 O O . ILE A 1 318 ? -20.478 -8.821 2.871 1.00 63.88 318 ILE A O 1
ATOM 2533 N N . PRO A 1 319 ? -21.625 -6.904 3.232 1.00 52.59 319 PRO A N 1
ATOM 2534 C CA . PRO A 1 319 ? -22.878 -7.456 2.762 1.00 52.59 319 PRO A CA 1
ATOM 2535 C C . PRO A 1 319 ? -22.632 -8.031 1.373 1.00 52.59 319 PRO A C 1
ATOM 2537 O O . PRO A 1 319 ? -22.296 -7.291 0.444 1.00 52.59 319 PRO A O 1
ATOM 2540 N N . GLN A 1 320 ? -22.799 -9.346 1.222 1.00 45.62 320 GLN A N 1
ATOM 2541 C CA . GLN A 1 320 ? -23.176 -9.900 -0.067 1.00 45.62 320 GLN A CA 1
ATOM 2542 C C . GLN A 1 320 ? -24.587 -9.381 -0.334 1.00 45.62 320 GLN A C 1
ATOM 2544 O O . GLN A 1 320 ? -25.572 -10.094 -0.185 1.00 45.62 320 GLN A O 1
ATOM 2549 N N . GLU A 1 321 ? -24.719 -8.092 -0.640 1.00 42.19 321 GLU A N 1
ATOM 2550 C CA . GLU A 1 321 ? -25.916 -7.597 -1.288 1.00 42.19 321 GLU A CA 1
ATOM 2551 C C . GLU A 1 321 ? -26.057 -8.450 -2.549 1.00 42.19 321 GLU A C 1
ATOM 2553 O O . GLU A 1 321 ? -25.222 -8.383 -3.453 1.00 42.19 321 GLU A O 1
ATOM 2558 N N . SER A 1 322 ? -27.052 -9.337 -2.518 1.00 34.91 322 SER A N 1
ATOM 2559 C CA . SER A 1 322 ? -27.311 -10.378 -3.503 1.00 34.91 322 SER A CA 1
ATOM 2560 C C . SER A 1 322 ? -27.128 -9.829 -4.913 1.00 34.91 322 SER A C 1
ATOM 2562 O O . SER A 1 322 ? -27.916 -9.002 -5.382 1.00 34.91 322 SER A O 1
ATOM 2564 N N . ILE A 1 323 ? -26.064 -10.279 -5.568 1.00 38.69 323 ILE A N 1
ATOM 2565 C CA . ILE A 1 323 ? -25.802 -10.037 -6.979 1.00 38.69 323 ILE A CA 1
ATOM 2566 C C . ILE A 1 323 ? -26.942 -10.749 -7.721 1.00 38.69 323 ILE A C 1
ATOM 2568 O O . ILE A 1 323 ? -27.070 -11.965 -7.564 1.00 38.69 323 ILE A O 1
ATOM 2572 N N . PRO A 1 324 ? -27.817 -10.052 -8.470 1.00 34.19 324 PRO A N 1
ATOM 2573 C CA . PRO A 1 324 ? -28.782 -10.743 -9.315 1.00 34.19 324 PRO A CA 1
ATOM 2574 C C . PRO A 1 324 ? -27.997 -11.627 -10.293 1.00 34.19 324 PRO A C 1
ATOM 2576 O O . PRO A 1 324 ? -26.988 -11.145 -10.819 1.00 34.19 324 PRO A O 1
ATOM 2579 N N . PRO A 1 325 ? -28.410 -12.880 -10.552 1.00 35.31 325 PRO A N 1
ATOM 2580 C CA . PRO A 1 325 ? -27.799 -13.672 -11.608 1.00 35.31 325 PRO A CA 1
ATOM 2581 C C . PRO A 1 325 ? -28.038 -12.913 -12.913 1.00 35.31 325 PRO A C 1
ATOM 2583 O O . PRO A 1 325 ? -29.171 -12.762 -13.364 1.00 35.31 325 PRO A O 1
ATOM 2586 N N . MET A 1 326 ? -26.978 -12.314 -13.443 1.00 38.91 326 MET A N 1
ATOM 2587 C CA . MET A 1 326 ? -27.024 -11.603 -14.706 1.00 38.91 326 MET A CA 1
ATOM 2588 C C . MET A 1 326 ? -26.573 -12.604 -15.758 1.00 38.91 326 MET A C 1
ATOM 2590 O O . MET A 1 326 ? -25.396 -12.961 -15.779 1.00 38.91 326 MET A O 1
ATOM 2594 N N . ASP A 1 327 ? -27.521 -13.087 -16.565 1.00 34.72 327 ASP A N 1
ATOM 2595 C CA . ASP A 1 327 ? -27.237 -13.873 -17.767 1.00 34.72 327 ASP A CA 1
ATOM 2596 C C . ASP A 1 327 ? -26.315 -13.045 -18.662 1.00 34.72 327 ASP A C 1
ATOM 2598 O O . ASP A 1 327 ? -26.725 -12.048 -19.263 1.00 34.72 327 ASP A O 1
ATOM 2602 N N . TRP A 1 328 ? -25.038 -13.414 -18.686 1.00 40.00 328 TRP A N 1
ATOM 2603 C CA . TRP A 1 328 ? -24.084 -12.870 -19.632 1.00 40.00 328 TRP A CA 1
ATOM 2604 C C . TRP A 1 328 ? -23.933 -13.865 -20.773 1.00 40.00 328 TRP A C 1
ATOM 2606 O O . TRP A 1 328 ? -23.267 -14.889 -20.625 1.00 40.00 328 TRP A O 1
ATOM 2616 N N . ASP A 1 329 ? -24.541 -13.539 -21.909 1.00 33.66 329 ASP A N 1
ATOM 2617 C CA . ASP A 1 329 ? -24.242 -14.186 -23.180 1.00 33.66 329 ASP A CA 1
ATOM 2618 C C . ASP A 1 329 ? -22.912 -13.606 -23.703 1.00 33.66 329 ASP A C 1
ATOM 2620 O O . ASP A 1 329 ? -22.796 -12.382 -23.867 1.00 33.66 329 ASP A O 1
ATOM 2624 N N . PRO A 1 330 ? -21.864 -14.419 -23.923 1.00 36.19 330 PRO A N 1
ATOM 2625 C CA . PRO A 1 330 ? -20.562 -13.935 -24.349 1.00 36.19 330 PRO A CA 1
ATOM 2626 C C . PRO A 1 330 ? -20.607 -13.563 -25.833 1.00 36.19 330 PRO A C 1
ATOM 2628 O O . PRO A 1 330 ? -20.164 -14.316 -26.697 1.00 36.19 330 PRO A O 1
ATOM 2631 N N . VAL A 1 331 ? -21.100 -12.367 -26.152 1.00 37.16 331 VAL A N 1
ATOM 2632 C CA . VAL A 1 331 ? -20.880 -11.790 -27.480 1.00 37.16 331 VAL A CA 1
ATOM 2633 C C . VAL A 1 331 ? -19.426 -11.327 -27.544 1.00 37.16 331 VAL A C 1
ATOM 2635 O O . VAL A 1 331 ? -19.070 -10.228 -27.112 1.00 37.16 331 VAL A O 1
ATOM 2638 N N . ALA A 1 332 ? -18.563 -12.202 -28.062 1.00 32.41 332 ALA A N 1
ATOM 2639 C CA . ALA A 1 332 ? -17.262 -11.808 -28.578 1.00 32.41 332 ALA A CA 1
ATOM 2640 C C . ALA A 1 332 ? -17.476 -10.691 -29.619 1.00 32.41 332 ALA A C 1
ATOM 2642 O O . ALA A 1 332 ? -18.375 -10.813 -30.454 1.00 32.41 332 ALA A O 1
ATOM 2643 N N . PRO A 1 333 ? -16.707 -9.590 -29.591 1.00 36.59 333 PRO A N 1
ATOM 2644 C CA . PRO A 1 333 ? -16.856 -8.554 -30.599 1.00 36.59 333 PRO A CA 1
ATOM 2645 C C . PRO A 1 333 ? -16.480 -9.153 -31.956 1.00 36.59 333 PRO A C 1
ATOM 2647 O O . PRO A 1 333 ? -15.329 -9.536 -32.170 1.00 36.59 333 PRO A O 1
ATOM 2650 N N . ALA A 1 334 ? -17.460 -9.254 -32.854 1.00 34.09 334 ALA A N 1
ATOM 2651 C CA . ALA A 1 334 ? -17.213 -9.549 -34.254 1.00 34.09 334 ALA A CA 1
ATOM 2652 C C . ALA A 1 334 ? -16.247 -8.483 -34.790 1.00 34.09 334 ALA A C 1
ATOM 2654 O O . ALA A 1 334 ? -16.543 -7.288 -34.765 1.00 34.09 334 ALA A O 1
ATOM 2655 N N . LEU A 1 335 ? -15.055 -8.922 -35.189 1.00 33.28 335 LEU A N 1
ATOM 2656 C CA . LEU A 1 335 ? -14.084 -8.103 -35.899 1.00 33.28 335 LEU A CA 1
ATOM 2657 C C . LEU A 1 335 ? -14.686 -7.739 -37.256 1.00 33.28 335 LEU A C 1
ATOM 2659 O O . LEU A 1 335 ? -14.854 -8.602 -38.113 1.00 33.28 335 LEU A O 1
ATOM 2663 N N . ASP A 1 336 ? -15.028 -6.465 -37.407 1.00 32.03 336 ASP A N 1
ATOM 2664 C CA . ASP A 1 336 ? -15.495 -5.875 -38.653 1.00 32.03 336 ASP A CA 1
ATOM 2665 C C . ASP A 1 336 ? -14.351 -5.893 -39.687 1.00 32.03 336 ASP A C 1
ATOM 2667 O O . ASP A 1 336 ? -13.265 -5.366 -39.432 1.00 32.03 336 ASP A O 1
ATOM 2671 N N . GLN A 1 337 ? -14.564 -6.578 -40.814 1.00 34.38 337 GLN A N 1
ATOM 2672 C CA . GLN A 1 337 ? -13.563 -6.864 -41.856 1.00 34.38 337 GLN A CA 1
ATOM 2673 C C . GLN A 1 337 ? -13.623 -5.890 -43.047 1.00 34.38 337 GLN A C 1
ATOM 2675 O O . GLN A 1 337 ? -13.118 -6.204 -44.120 1.00 34.38 337 GLN A O 1
ATOM 2680 N N . SER A 1 338 ? -14.224 -4.709 -42.915 1.00 34.84 338 SER A N 1
ATOM 2681 C CA . SER A 1 338 ? -14.433 -3.818 -44.064 1.00 34.84 338 SER A CA 1
ATOM 2682 C C . SER A 1 338 ? -13.613 -2.528 -44.010 1.00 34.84 338 SER A C 1
ATOM 2684 O O . SER A 1 338 ? -14.192 -1.450 -43.934 1.00 34.84 338 SER A O 1
ATOM 2686 N N . VAL A 1 339 ? -12.279 -2.612 -44.085 1.00 37.28 339 VAL A N 1
ATOM 2687 C CA . VAL A 1 339 ? -11.434 -1.489 -44.554 1.00 37.28 339 VAL A CA 1
ATOM 2688 C C . VAL A 1 339 ? -10.198 -2.026 -45.295 1.00 37.28 339 VAL A C 1
ATOM 2690 O O . VAL A 1 339 ? -9.060 -1.832 -44.885 1.00 37.28 339 VAL A O 1
ATOM 2693 N N . GLU A 1 340 ? -10.418 -2.716 -46.410 1.00 35.06 340 GLU A N 1
ATOM 2694 C CA . GLU A 1 340 ? -9.418 -2.869 -47.473 1.00 35.06 340 GLU A CA 1
ATOM 2695 C C . GLU A 1 340 ? -10.022 -2.255 -48.733 1.00 35.06 340 GLU A C 1
ATOM 2697 O O . GLU A 1 340 ? -10.817 -2.895 -49.405 1.00 35.06 340 GLU A O 1
ATOM 2702 N N . HIS A 1 341 ? -9.732 -0.972 -48.966 1.00 38.81 341 HIS A N 1
ATOM 2703 C CA . HIS A 1 341 ? -9.654 -0.295 -50.269 1.00 38.81 341 HIS A CA 1
ATOM 2704 C C . HIS A 1 341 ? -9.776 1.212 -50.050 1.00 38.81 341 HIS A C 1
ATOM 2706 O O . HIS A 1 341 ? -10.882 1.728 -49.954 1.00 38.81 341 HIS A O 1
ATOM 2712 N N . GLN A 1 342 ? -8.629 1.893 -49.965 1.00 34.69 342 GLN A N 1
ATOM 2713 C CA . GLN A 1 342 ? -8.379 3.239 -50.506 1.00 34.69 342 GLN A CA 1
ATOM 2714 C C . GLN A 1 342 ? -7.000 3.711 -50.029 1.00 34.69 342 GLN A C 1
ATOM 2716 O O . GLN A 1 342 ? -6.868 4.387 -49.014 1.00 34.69 342 GLN A O 1
ATOM 2721 N N . ALA A 1 343 ? -5.958 3.307 -50.754 1.00 34.62 343 ALA A N 1
ATOM 2722 C CA . ALA A 1 343 ? -4.624 3.883 -50.619 1.00 34.62 343 ALA A CA 1
ATOM 2723 C C . ALA A 1 343 ? -3.838 3.737 -51.930 1.00 34.62 343 ALA A C 1
ATOM 2725 O O . ALA A 1 343 ? -2.757 3.166 -51.942 1.00 34.62 343 ALA A O 1
ATOM 2726 N N . GLU A 1 344 ? -4.382 4.255 -53.030 1.00 36.47 344 GLU A N 1
ATOM 2727 C CA . GLU A 1 344 ? -3.603 4.610 -54.218 1.00 36.47 344 GLU A CA 1
ATOM 2728 C C . GLU A 1 344 ? -4.189 5.904 -54.793 1.00 36.47 344 GLU A C 1
ATOM 2730 O O . GLU A 1 344 ? -5.334 5.908 -55.224 1.00 36.47 344 GLU A O 1
ATOM 2735 N N . GLU A 1 345 ? -3.408 6.987 -54.698 1.00 36.31 345 GLU A N 1
ATOM 2736 C CA . GLU A 1 345 ? -3.442 8.257 -55.455 1.00 36.31 345 GLU A CA 1
ATOM 2737 C C . GLU A 1 345 ? -3.261 9.478 -54.543 1.00 36.31 345 GLU A C 1
ATOM 2739 O O . GLU A 1 345 ? -4.212 10.029 -54.006 1.00 36.31 345 GLU A O 1
ATOM 2744 N N . SER A 1 346 ? -2.014 9.939 -54.415 1.00 33.72 346 SER A N 1
ATOM 2745 C CA . SER A 1 346 ? -1.661 11.338 -54.704 1.00 33.72 346 SER A CA 1
ATOM 2746 C C . SER A 1 346 ? -0.167 11.536 -54.462 1.00 33.72 346 SER A C 1
ATOM 2748 O O . SER A 1 346 ? 0.302 11.617 -53.325 1.00 33.72 346 SER A O 1
ATOM 2750 N N . GLY A 1 347 ? 0.585 11.589 -55.557 1.00 32.50 347 GLY A N 1
ATOM 2751 C CA . GLY A 1 347 ? 1.953 12.072 -55.558 1.00 32.50 347 GLY A CA 1
ATOM 2752 C C . GLY A 1 347 ? 2.035 13.599 -55.648 1.00 32.50 347 GLY A C 1
ATOM 2753 O O . GLY A 1 347 ? 1.111 14.261 -56.104 1.00 32.50 347 GLY A O 1
ATOM 2754 N N . GLN A 1 348 ? 3.230 14.080 -55.301 1.00 35.53 348 GLN A N 1
ATOM 2755 C CA . GLN A 1 348 ? 3.903 15.295 -55.780 1.00 35.53 348 GLN A CA 1
ATOM 2756 C C . GLN A 1 348 ? 3.411 16.671 -55.294 1.00 35.53 348 GLN A C 1
ATOM 2758 O O . GLN A 1 348 ? 2.373 17.186 -55.683 1.00 35.53 348 GLN A O 1
ATOM 2763 N N . GLY A 1 349 ? 4.304 17.339 -54.556 1.00 30.62 349 GLY A N 1
ATOM 2764 C CA . GLY A 1 349 ? 4.269 18.774 -54.280 1.00 30.62 349 GLY A CA 1
ATOM 2765 C C . GLY A 1 349 ? 5.552 19.215 -53.579 1.00 30.62 349 GLY A C 1
ATOM 2766 O O . GLY A 1 349 ? 5.604 19.295 -52.360 1.00 30.62 349 GLY A O 1
ATOM 2767 N N . ARG A 1 350 ? 6.612 19.424 -54.362 1.00 35.47 350 ARG A N 1
ATOM 2768 C CA . ARG A 1 350 ? 7.948 19.866 -53.939 1.00 35.47 350 ARG A CA 1
ATOM 2769 C C . ARG A 1 350 ? 8.011 21.393 -54.066 1.00 35.47 350 ARG A C 1
ATOM 2771 O O . ARG A 1 350 ? 7.734 21.891 -55.152 1.00 35.47 350 ARG A O 1
ATOM 2778 N N . ALA A 1 351 ? 8.421 22.116 -53.024 1.00 32.25 351 ALA A N 1
ATOM 2779 C CA . ALA A 1 351 ? 8.894 23.498 -53.145 1.00 32.25 351 ALA A CA 1
ATOM 2780 C C . ALA A 1 351 ? 9.906 23.831 -52.035 1.00 32.25 351 ALA A C 1
ATOM 2782 O O . ALA A 1 351 ? 9.612 23.691 -50.852 1.00 32.25 351 ALA A O 1
ATOM 2783 N N . SER A 1 352 ? 11.105 24.220 -52.475 1.00 39.69 352 SER A N 1
ATOM 2784 C CA . SER A 1 352 ? 12.199 24.826 -51.708 1.00 39.69 352 SER A CA 1
ATOM 2785 C C . SER A 1 352 ? 11.885 26.259 -51.269 1.00 39.69 352 SER A C 1
ATOM 2787 O O . SER A 1 352 ? 10.959 26.858 -51.814 1.00 39.69 352 SER A O 1
ATOM 2789 N N . LEU A 1 353 ? 12.770 26.780 -50.401 1.00 33.84 353 LEU A N 1
ATOM 2790 C CA . LEU A 1 353 ? 13.174 28.174 -50.095 1.00 33.84 353 LEU A CA 1
ATOM 2791 C C . LEU A 1 353 ? 13.136 28.365 -48.565 1.00 33.84 353 LEU A C 1
ATOM 2793 O O . LEU A 1 353 ? 12.177 27.936 -47.941 1.00 33.84 353 LEU A O 1
ATOM 2797 N N . ASN A 1 354 ? 14.079 28.999 -47.875 1.00 31.89 354 ASN A N 1
ATOM 2798 C CA . ASN A 1 354 ? 15.414 29.518 -48.165 1.00 31.89 354 ASN A CA 1
ATOM 2799 C C . ASN A 1 354 ? 16.047 29.835 -46.789 1.00 31.89 354 ASN A C 1
ATOM 2801 O O . ASN A 1 354 ? 15.326 29.972 -45.802 1.00 31.89 354 ASN A O 1
ATOM 2805 N N . GLU A 1 355 ? 17.369 29.946 -46.759 1.00 41.62 355 GLU A N 1
ATOM 2806 C CA . GLU A 1 355 ? 18.213 30.415 -45.650 1.00 41.62 355 GLU A CA 1
ATOM 2807 C C . GLU A 1 355 ? 17.790 31.796 -45.110 1.00 41.62 355 GLU A C 1
ATOM 2809 O O . GLU A 1 355 ? 17.342 32.627 -45.901 1.00 41.62 355 GLU A O 1
ATOM 2814 N N . GLN A 1 356 ? 18.000 32.065 -43.813 1.00 34.31 356 GLN A N 1
ATOM 2815 C CA . GLN A 1 356 ? 18.915 33.134 -43.379 1.00 34.31 356 GLN A CA 1
ATOM 2816 C C . GLN A 1 356 ? 19.140 33.188 -41.862 1.00 34.31 356 GLN A C 1
ATOM 2818 O O . GLN A 1 356 ? 18.287 32.788 -41.070 1.00 34.31 356 GLN A O 1
ATOM 2823 N N . ASP A 1 357 ? 20.349 33.656 -41.568 1.00 38.16 357 ASP A N 1
ATOM 2824 C CA . ASP A 1 357 ? 21.057 33.859 -40.310 1.00 38.16 357 ASP A CA 1
ATOM 2825 C C . ASP A 1 357 ? 20.357 34.814 -39.332 1.00 38.16 357 ASP A C 1
ATOM 2827 O O . ASP A 1 357 ? 19.507 35.602 -39.735 1.00 38.16 357 ASP A O 1
ATOM 2831 N N . ASP A 1 358 ? 20.750 34.743 -38.057 1.00 41.03 358 ASP A N 1
ATOM 2832 C CA . ASP A 1 358 ? 21.270 35.909 -37.329 1.00 41.03 358 ASP A CA 1
ATOM 2833 C C . ASP A 1 358 ? 22.025 35.441 -36.068 1.00 41.03 358 ASP A C 1
ATOM 2835 O O . ASP A 1 358 ? 21.610 34.517 -35.359 1.00 41.03 358 ASP A O 1
ATOM 2839 N N . GLU A 1 359 ? 23.187 36.063 -35.895 1.00 40.78 359 GLU A N 1
ATOM 2840 C CA . GLU A 1 359 ? 24.253 35.845 -34.920 1.00 40.78 359 GLU A CA 1
ATOM 2841 C C . GLU A 1 359 ? 24.004 36.603 -33.589 1.00 40.78 359 GLU A C 1
ATOM 2843 O O . GLU A 1 359 ? 23.072 37.401 -33.485 1.00 40.78 359 GLU A O 1
ATOM 2848 N N . ASP A 1 360 ? 24.912 36.362 -32.628 1.00 36.56 360 ASP A N 1
ATOM 2849 C CA . ASP A 1 360 ? 25.336 37.244 -31.516 1.00 36.56 360 ASP A CA 1
ATOM 2850 C C . ASP A 1 360 ? 24.416 37.410 -30.284 1.00 36.56 360 ASP A C 1
ATOM 2852 O O . ASP A 1 360 ? 23.193 37.374 -30.378 1.00 36.56 360 ASP A O 1
ATOM 2856 N N . GLU A 1 361 ? 24.881 37.631 -29.049 1.00 40.88 361 GLU A N 1
ATOM 2857 C CA . GLU A 1 361 ? 26.172 37.607 -28.330 1.00 40.88 361 GLU A CA 1
ATOM 2858 C C . GLU A 1 361 ? 25.812 37.728 -26.816 1.00 40.88 361 GLU A C 1
ATOM 2860 O O . GLU A 1 361 ? 24.634 37.824 -26.465 1.00 40.88 361 GLU A O 1
ATOM 2865 N N . ASP A 1 362 ? 26.834 37.763 -25.953 1.00 40.28 362 ASP A N 1
ATOM 2866 C CA . ASP A 1 362 ? 26.857 38.188 -24.535 1.00 40.28 362 ASP A CA 1
ATOM 2867 C C . ASP A 1 362 ? 26.546 37.104 -23.475 1.00 40.28 362 ASP A C 1
ATOM 2869 O O . ASP A 1 362 ? 25.432 36.598 -23.354 1.00 40.28 362 ASP A O 1
ATOM 2873 N N . ALA A 1 363 ? 27.542 36.532 -22.781 1.00 42.47 363 ALA A N 1
ATOM 2874 C CA . ALA A 1 363 ? 28.483 37.115 -21.805 1.00 42.47 363 ALA A CA 1
ATOM 2875 C C . ALA A 1 363 ? 27.788 37.560 -20.510 1.00 42.47 363 ALA A C 1
ATOM 2877 O O . ALA A 1 363 ? 27.049 38.529 -20.522 1.00 42.47 363 ALA A O 1
ATOM 2878 N N . ASP A 1 364 ? 28.053 36.840 -19.414 1.00 45.34 364 ASP A N 1
ATOM 2879 C CA . ASP A 1 364 ? 28.208 37.416 -18.074 1.00 45.34 364 ASP A CA 1
ATOM 2880 C C . ASP A 1 364 ? 28.960 36.409 -17.186 1.00 45.34 364 ASP A C 1
ATOM 2882 O O . ASP A 1 364 ? 28.500 35.300 -16.893 1.00 45.34 364 ASP A O 1
ATOM 2886 N N . GLU A 1 365 ? 30.178 36.818 -16.845 1.00 45.50 365 GLU A N 1
ATOM 2887 C CA . GLU A 1 365 ? 31.008 36.332 -15.750 1.00 45.50 365 GLU A CA 1
ATOM 2888 C C . GLU A 1 365 ? 30.408 36.839 -14.429 1.00 45.50 365 GLU A C 1
ATOM 2890 O O . GLU A 1 365 ? 29.987 37.988 -14.356 1.00 45.50 365 GLU A O 1
ATOM 2895 N N . ASP A 1 366 ? 30.413 36.021 -13.376 1.00 42.97 366 ASP A N 1
ATOM 2896 C CA . ASP A 1 366 ? 30.441 36.550 -12.009 1.00 42.97 366 ASP A CA 1
ATOM 2897 C C . ASP A 1 366 ? 31.177 35.551 -11.103 1.00 42.97 366 ASP A C 1
ATOM 2899 O O . ASP A 1 366 ? 30.653 34.518 -10.672 1.00 42.97 366 ASP A O 1
ATOM 2903 N N . GLU A 1 367 ? 32.451 35.874 -10.887 1.00 44.22 367 GLU A N 1
ATOM 2904 C CA . GLU A 1 367 ? 33.266 35.453 -9.756 1.00 44.22 367 GLU A CA 1
ATOM 2905 C C . GLU A 1 367 ? 32.841 36.257 -8.518 1.00 44.22 367 GLU A C 1
ATOM 2907 O O . GLU A 1 367 ? 32.715 37.480 -8.573 1.00 44.22 367 GLU A O 1
ATOM 2912 N N . SER A 1 368 ? 32.698 35.602 -7.367 1.00 46.66 368 SER A N 1
ATOM 2913 C CA . SER A 1 368 ? 32.913 36.283 -6.089 1.00 46.66 368 SER A CA 1
ATOM 2914 C C . SER A 1 368 ? 33.394 35.299 -5.030 1.00 46.66 368 SER A C 1
ATOM 2916 O O . SER A 1 368 ? 32.704 34.328 -4.703 1.00 46.66 368 SER A O 1
ATOM 2918 N N . ASP A 1 369 ? 34.583 35.613 -4.535 1.00 36.91 369 ASP A N 1
ATOM 2919 C CA . ASP A 1 369 ? 35.378 34.938 -3.522 1.00 36.91 369 ASP A CA 1
ATOM 2920 C C . ASP A 1 369 ? 34.777 34.954 -2.102 1.00 36.91 369 ASP A C 1
ATOM 2922 O O . ASP A 1 369 ? 34.002 35.833 -1.729 1.00 36.91 369 ASP A O 1
ATOM 2926 N N . GLU A 1 370 ? 35.190 33.920 -1.360 1.00 43.56 370 GLU A N 1
ATOM 2927 C CA . GLU A 1 370 ? 35.631 33.837 0.047 1.00 43.56 370 GLU A CA 1
ATOM 2928 C C . GLU A 1 370 ? 35.030 34.756 1.137 1.00 43.56 370 GLU A C 1
ATOM 2930 O O . GLU A 1 370 ? 35.047 35.975 1.042 1.00 43.56 370 GLU A O 1
ATOM 2935 N N . GLU A 1 371 ? 34.623 34.150 2.267 1.00 39.94 371 GLU A N 1
ATOM 2936 C CA . GLU A 1 371 ? 35.342 34.298 3.553 1.00 39.94 371 GLU A CA 1
ATOM 2937 C C . GLU A 1 371 ? 34.774 33.379 4.668 1.00 39.94 371 GLU A C 1
ATOM 2939 O O . GLU A 1 371 ? 33.574 33.339 4.945 1.00 39.94 371 GLU A O 1
ATOM 2944 N N . ASP A 1 372 ? 35.696 32.617 5.268 1.00 38.09 372 ASP A N 1
ATOM 2945 C CA . ASP A 1 372 ? 35.870 32.218 6.673 1.00 38.09 372 ASP A CA 1
ATOM 2946 C C . ASP A 1 372 ? 34.674 32.030 7.621 1.00 38.09 372 ASP A C 1
ATOM 2948 O O . ASP A 1 372 ? 34.035 32.987 8.044 1.00 38.09 372 ASP A O 1
ATOM 2952 N N . LEU A 1 373 ? 34.561 30.818 8.186 1.00 41.50 373 LEU A N 1
ATOM 2953 C CA . LEU A 1 373 ? 34.272 30.649 9.617 1.00 41.50 373 LEU A CA 1
ATOM 2954 C C . LEU A 1 373 ? 34.943 29.383 10.181 1.00 41.50 373 LEU A C 1
ATOM 2956 O O . LEU A 1 373 ? 34.552 28.249 9.912 1.00 41.50 373 LEU A O 1
ATOM 2960 N N . VAL A 1 374 ? 35.956 29.638 11.009 1.00 44.50 374 VAL A N 1
ATOM 2961 C CA . VAL A 1 374 ? 36.676 28.706 11.880 1.00 44.50 374 VAL A CA 1
ATOM 2962 C C . VAL A 1 374 ? 35.722 28.144 12.940 1.00 44.50 374 VAL A C 1
ATOM 2964 O O . VAL A 1 374 ? 35.062 28.901 13.651 1.00 44.50 374 VAL A O 1
ATOM 2967 N N . GLY A 1 375 ? 35.680 26.819 13.073 1.00 38.69 375 GLY A N 1
ATOM 2968 C CA . GLY A 1 375 ? 34.913 26.109 14.095 1.00 38.69 375 GLY A CA 1
ATOM 2969 C C . GLY A 1 375 ? 35.655 24.858 14.542 1.00 38.69 375 GLY A C 1
ATOM 2970 O O . GLY A 1 375 ? 35.381 23.766 14.061 1.00 38.69 375 GLY A O 1
ATOM 2971 N N . ASP A 1 376 ? 36.619 25.073 15.431 1.00 41.94 376 ASP A N 1
ATOM 2972 C CA . ASP A 1 376 ? 37.385 24.074 16.172 1.00 41.94 376 ASP A CA 1
ATOM 2973 C C . ASP A 1 376 ? 36.426 23.200 17.003 1.00 41.94 376 ASP A C 1
ATOM 2975 O O . ASP A 1 376 ? 35.655 23.726 17.812 1.00 41.94 376 ASP A O 1
ATOM 2979 N N . HIS A 1 377 ? 36.429 21.883 16.794 1.00 41.06 377 HIS A N 1
ATOM 2980 C CA . HIS A 1 377 ? 35.823 20.946 17.736 1.00 41.06 377 HIS A CA 1
ATOM 2981 C C . HIS A 1 377 ? 36.619 19.641 17.779 1.00 41.06 377 HIS A C 1
ATOM 2983 O O . HIS A 1 377 ? 36.744 18.924 16.786 1.00 41.06 377 HIS A O 1
ATOM 2989 N N . ASP A 1 378 ? 37.148 19.396 18.974 1.00 38.47 378 ASP A N 1
ATOM 2990 C CA . ASP A 1 378 ? 37.966 18.271 19.405 1.00 38.47 378 ASP A CA 1
ATOM 2991 C C . ASP A 1 378 ? 37.441 16.906 18.932 1.00 38.47 378 ASP A C 1
ATOM 2993 O O . ASP A 1 378 ? 36.300 16.523 19.202 1.00 38.47 378 ASP A O 1
ATOM 2997 N N . LEU A 1 379 ? 38.319 16.156 18.262 1.00 41.12 379 LEU A N 1
ATOM 2998 C CA . LEU A 1 379 ? 38.155 14.734 17.980 1.00 41.12 379 LEU A CA 1
ATOM 2999 C C . LEU A 1 379 ? 38.656 13.938 19.190 1.00 41.12 379 LEU A C 1
ATOM 3001 O O . LEU A 1 379 ? 39.855 13.909 19.466 1.00 41.12 379 LEU A O 1
ATOM 3005 N N . GLU A 1 380 ? 37.737 13.287 19.903 1.00 44.03 380 GLU A N 1
ATOM 3006 C CA . GLU A 1 380 ? 38.082 12.204 20.822 1.00 44.03 380 GLU A CA 1
ATOM 3007 C C . GLU A 1 380 ? 38.512 10.970 20.008 1.00 44.03 380 GLU A C 1
ATOM 3009 O O . GLU A 1 380 ? 37.855 10.572 19.047 1.00 44.03 380 GLU A O 1
ATOM 3014 N N . GLU A 1 381 ? 39.663 10.408 20.383 1.00 37.38 381 GLU A N 1
ATOM 3015 C CA . GLU A 1 381 ? 40.281 9.212 19.808 1.00 37.38 381 GLU A CA 1
ATOM 3016 C C . GLU A 1 381 ? 39.375 7.979 19.969 1.00 37.38 381 GLU A C 1
ATOM 3018 O O . GLU A 1 381 ? 39.311 7.373 21.042 1.00 37.38 381 GLU A O 1
ATOM 3023 N N . ASP A 1 382 ? 38.721 7.560 18.884 1.00 37.66 382 ASP A N 1
ATOM 3024 C CA . ASP A 1 382 ? 38.093 6.244 18.800 1.00 37.66 382 ASP A CA 1
ATOM 3025 C C . ASP A 1 382 ? 39.130 5.176 18.420 1.00 37.66 382 ASP A C 1
ATOM 3027 O O . ASP A 1 382 ? 39.864 5.277 17.436 1.00 37.66 382 ASP A O 1
ATOM 3031 N N . GLN A 1 383 ? 39.173 4.133 19.248 1.00 35.34 383 GLN A N 1
ATOM 3032 C CA . GLN A 1 383 ? 40.049 2.973 19.138 1.00 35.34 383 GLN A CA 1
ATOM 3033 C C . GLN A 1 383 ? 39.877 2.244 17.801 1.00 35.34 383 GLN A C 1
ATOM 3035 O O . GLN A 1 383 ? 38.821 1.686 17.496 1.00 35.34 383 GLN A O 1
ATOM 3040 N N . GLU A 1 384 ? 40.974 2.186 17.054 1.00 33.84 384 GLU A N 1
ATOM 3041 C CA . GLU A 1 384 ? 41.159 1.374 15.859 1.00 33.84 384 GLU A CA 1
ATOM 3042 C C . GLU A 1 384 ? 41.104 -0.119 16.242 1.00 33.84 384 GLU A C 1
ATOM 3044 O O . GLU A 1 384 ? 42.045 -0.684 16.801 1.00 33.84 384 GLU A O 1
ATOM 3049 N N . TYR A 1 385 ? 39.971 -0.773 15.983 1.00 41.94 385 TYR A N 1
ATOM 3050 C CA . TYR A 1 385 ? 39.898 -2.233 15.982 1.00 41.94 385 TYR A CA 1
ATOM 3051 C C . TYR A 1 385 ? 40.280 -2.724 14.583 1.00 41.94 385 TYR A C 1
ATOM 3053 O O . TYR A 1 385 ? 39.463 -2.683 13.662 1.00 41.94 385 TYR A O 1
ATOM 3061 N N . GLU A 1 386 ? 41.514 -3.211 14.430 1.00 33.47 386 GLU A N 1
ATOM 3062 C CA . GLU A 1 386 ? 41.925 -4.030 13.285 1.00 33.47 386 GLU A CA 1
ATOM 3063 C C . GLU A 1 386 ? 41.051 -5.294 13.235 1.00 33.47 386 GLU A C 1
ATOM 3065 O O . GLU A 1 386 ? 41.283 -6.285 13.929 1.00 33.47 386 GLU A O 1
ATOM 3070 N N . VAL A 1 387 ? 40.005 -5.259 12.412 1.00 39.16 387 VAL A N 1
ATOM 3071 C CA . VAL A 1 387 ? 39.307 -6.464 11.967 1.00 39.16 387 VAL A CA 1
ATOM 3072 C C . VAL A 1 387 ? 40.041 -6.946 10.726 1.00 39.16 387 VAL A C 1
ATOM 3074 O O . VAL A 1 387 ? 39.986 -6.294 9.685 1.00 39.16 387 VAL A O 1
ATOM 3077 N N . GLU A 1 388 ? 40.734 -8.083 10.833 1.00 33.03 388 GLU A N 1
ATOM 3078 C CA . GLU A 1 388 ? 41.330 -8.734 9.668 1.00 33.03 388 GLU A CA 1
ATOM 3079 C C . GLU A 1 388 ? 40.259 -8.929 8.579 1.00 33.03 388 GLU A C 1
ATOM 3081 O O . GLU A 1 388 ? 39.229 -9.570 8.833 1.00 33.03 388 GLU A O 1
ATOM 3086 N N . PRO A 1 389 ? 40.459 -8.390 7.363 1.00 37.53 389 PRO A N 1
ATOM 3087 C CA . PRO A 1 389 ? 39.516 -8.585 6.282 1.00 37.53 389 PRO A CA 1
ATOM 3088 C C . PRO A 1 389 ? 39.555 -10.058 5.886 1.00 37.53 389 PRO A C 1
ATOM 3090 O O . PRO A 1 389 ? 40.531 -10.544 5.311 1.00 37.53 389 PRO A O 1
ATOM 3093 N N . ALA A 1 390 ? 38.473 -10.778 6.186 1.00 40.38 390 ALA A N 1
ATOM 3094 C CA . ALA A 1 390 ? 38.235 -12.093 5.618 1.00 40.38 390 ALA A CA 1
ATOM 3095 C C . ALA A 1 390 ? 38.381 -11.975 4.095 1.00 40.38 390 ALA A C 1
ATOM 3097 O O . ALA A 1 390 ? 37.625 -11.243 3.453 1.00 40.38 390 ALA A O 1
ATOM 3098 N N . GLN A 1 391 ? 39.385 -12.655 3.536 1.00 39.16 391 GLN A N 1
ATOM 3099 C CA . GLN A 1 391 ? 39.627 -12.733 2.100 1.00 39.16 391 GLN A CA 1
ATOM 3100 C C . GLN A 1 391 ? 38.392 -13.336 1.427 1.00 39.16 391 GLN A C 1
ATOM 3102 O O . GLN A 1 391 ? 38.230 -14.551 1.328 1.00 39.16 391 GLN A O 1
ATOM 3107 N N . PHE A 1 392 ? 37.486 -12.465 0.999 1.00 42.44 392 PHE A N 1
ATOM 3108 C CA . PHE A 1 392 ? 36.376 -12.825 0.144 1.00 42.44 392 PHE A CA 1
ATOM 3109 C C . PHE A 1 392 ? 36.968 -13.066 -1.243 1.00 42.44 392 PHE A C 1
ATOM 3111 O O . PHE A 1 392 ? 37.540 -12.160 -1.846 1.00 42.44 392 PHE A O 1
ATOM 3118 N N . ASP A 1 393 ? 36.892 -14.303 -1.728 1.00 48.75 393 ASP A N 1
ATOM 3119 C CA . ASP A 1 393 ? 37.365 -14.672 -3.059 1.00 48.75 393 ASP A CA 1
ATOM 3120 C C . ASP A 1 393 ? 36.459 -14.025 -4.120 1.00 48.75 393 ASP A C 1
ATOM 3122 O O . ASP A 1 393 ? 35.438 -14.572 -4.551 1.00 48.75 393 ASP A O 1
ATOM 3126 N N . ILE A 1 394 ? 36.829 -12.804 -4.513 1.00 50.12 394 ILE A N 1
ATOM 3127 C CA . ILE A 1 394 ? 36.147 -12.006 -5.536 1.00 50.12 394 ILE A CA 1
ATOM 3128 C C . ILE A 1 394 ? 36.090 -12.789 -6.857 1.00 50.12 394 ILE A C 1
ATOM 3130 O O . ILE A 1 394 ? 35.105 -12.680 -7.588 1.00 50.12 394 ILE A O 1
ATOM 3134 N N . ALA A 1 395 ? 37.079 -13.636 -7.159 1.00 50.62 395 ALA A N 1
ATOM 3135 C CA . ALA A 1 395 ? 37.095 -14.427 -8.386 1.00 50.62 395 ALA A CA 1
ATOM 3136 C C . ALA A 1 395 ? 36.048 -15.555 -8.354 1.00 50.62 395 ALA A C 1
ATOM 3138 O O . ALA A 1 395 ? 35.359 -15.774 -9.355 1.00 50.62 395 ALA A O 1
ATOM 3139 N N . ALA A 1 396 ? 35.849 -16.210 -7.206 1.00 49.53 396 ALA A N 1
ATOM 3140 C CA . ALA A 1 396 ? 34.789 -17.204 -7.028 1.00 49.53 396 ALA A CA 1
ATOM 3141 C C . ALA A 1 396 ? 33.383 -16.581 -7.106 1.00 49.53 396 ALA A C 1
ATOM 3143 O O . ALA A 1 396 ? 32.504 -17.135 -7.771 1.00 49.53 396 ALA A O 1
ATOM 3144 N N . ALA A 1 397 ? 33.180 -15.402 -6.507 1.00 46.84 397 ALA A N 1
ATOM 3145 C CA . ALA A 1 397 ? 31.916 -14.667 -6.603 1.00 46.84 397 ALA A CA 1
ATOM 3146 C C . ALA A 1 397 ? 31.624 -14.212 -8.046 1.00 46.84 397 ALA A C 1
ATOM 3148 O O . ALA A 1 397 ? 30.509 -14.383 -8.540 1.00 46.84 397 ALA A O 1
ATOM 3149 N N . THR A 1 398 ? 32.640 -13.727 -8.765 1.00 48.38 398 THR A N 1
ATOM 3150 C CA . THR A 1 398 ? 32.507 -13.299 -10.169 1.00 48.38 398 THR A CA 1
ATOM 3151 C C . THR A 1 398 ? 32.239 -14.490 -11.103 1.00 48.38 398 THR A C 1
ATOM 3153 O O . THR A 1 398 ? 31.453 -14.383 -12.043 1.00 48.38 398 THR A O 1
ATOM 3156 N N . SER A 1 399 ? 32.823 -15.660 -10.823 1.00 46.34 399 SER A N 1
ATOM 3157 C CA . SER A 1 399 ? 32.586 -16.896 -11.586 1.00 46.34 399 SER A CA 1
ATOM 3158 C C . SER A 1 399 ? 31.167 -17.455 -11.382 1.00 46.34 399 SER A C 1
ATOM 3160 O O . SER A 1 399 ? 30.525 -17.882 -12.342 1.00 46.34 399 SER A O 1
ATOM 3162 N N . LEU A 1 400 ? 30.618 -17.365 -10.163 1.00 49.66 400 LEU A N 1
ATOM 3163 C CA . LEU A 1 400 ? 29.227 -17.733 -9.854 1.00 49.66 400 LEU A CA 1
ATOM 3164 C C . LEU A 1 400 ? 28.205 -16.792 -10.511 1.00 49.66 400 LEU A C 1
ATOM 3166 O O . LEU A 1 400 ? 27.193 -17.258 -11.037 1.00 49.66 400 LEU A O 1
ATOM 3170 N N . VAL A 1 401 ? 28.491 -15.486 -10.544 1.00 46.22 401 VAL A N 1
ATOM 3171 C CA . VAL A 1 401 ? 27.669 -14.489 -11.253 1.00 46.22 401 VAL A CA 1
ATOM 3172 C C . VAL A 1 401 ? 27.696 -14.731 -12.765 1.00 46.22 401 VAL A C 1
ATOM 3174 O O . VAL A 1 401 ? 26.651 -14.687 -13.407 1.00 46.22 401 VAL A O 1
ATOM 3177 N N . ASN A 1 402 ? 28.846 -15.088 -13.338 1.00 45.69 402 ASN A N 1
ATOM 3178 C CA . ASN A 1 402 ? 28.958 -15.412 -14.764 1.00 45.69 402 ASN A CA 1
ATOM 3179 C C . ASN A 1 402 ? 28.302 -16.755 -15.139 1.00 45.69 402 ASN A C 1
ATOM 3181 O O . ASN A 1 402 ? 27.758 -16.881 -16.235 1.00 45.69 402 ASN A O 1
ATOM 3185 N N . ALA A 1 403 ? 28.287 -17.739 -14.234 1.00 46.38 403 ALA A N 1
ATOM 3186 C CA . ALA A 1 403 ? 27.582 -19.006 -14.438 1.00 46.38 403 ALA A CA 1
ATOM 3187 C C . ALA A 1 403 ? 26.050 -18.852 -14.352 1.00 46.38 403 ALA A C 1
ATOM 3189 O O . ALA A 1 403 ? 25.330 -19.474 -15.134 1.00 46.38 403 ALA A O 1
ATOM 3190 N N . ALA A 1 404 ? 25.549 -17.987 -13.461 1.00 42.06 404 ALA A N 1
ATOM 3191 C CA . ALA A 1 404 ? 24.128 -17.632 -13.381 1.00 42.06 404 ALA A CA 1
ATOM 3192 C C . ALA A 1 404 ? 23.679 -16.700 -14.528 1.00 42.06 404 ALA A C 1
ATOM 3194 O O . ALA A 1 404 ? 22.533 -16.772 -14.965 1.00 42.06 404 ALA A O 1
ATOM 3195 N N . ASN A 1 405 ? 24.597 -15.895 -15.075 1.00 43.88 405 ASN A N 1
ATOM 3196 C CA . ASN A 1 405 ? 24.402 -15.049 -16.256 1.00 43.88 405 ASN A CA 1
ATOM 3197 C C . ASN A 1 405 ? 24.671 -15.778 -17.584 1.00 43.88 405 ASN A C 1
ATOM 3199 O O . ASN A 1 405 ? 24.981 -15.127 -18.585 1.00 43.88 405 ASN A O 1
ATOM 3203 N N . SER A 1 406 ? 24.519 -17.109 -17.647 1.00 43.38 406 SER A N 1
ATOM 3204 C CA . SER A 1 406 ? 24.296 -17.786 -18.933 1.00 43.38 406 SER A CA 1
ATOM 3205 C C . SER A 1 406 ? 22.957 -17.311 -19.500 1.00 43.38 406 SER A C 1
ATOM 3207 O O . SER A 1 406 ? 21.914 -17.936 -19.325 1.00 43.38 406 SER A O 1
ATOM 3209 N N . LEU A 1 407 ? 23.024 -16.137 -20.128 1.00 47.97 407 LEU A N 1
ATOM 3210 C CA . LEU A 1 407 ? 21.985 -15.384 -20.804 1.00 47.97 407 LEU A CA 1
ATOM 3211 C C . LEU A 1 407 ? 21.386 -16.262 -21.898 1.00 47.97 407 LEU A C 1
ATOM 3213 O O . LEU A 1 407 ? 21.773 -16.191 -23.066 1.00 47.97 407 LEU A O 1
ATOM 3217 N N . GLN A 1 408 ? 20.423 -17.098 -21.519 1.00 46.75 408 GLN A N 1
ATOM 3218 C CA . GLN A 1 408 ? 19.470 -17.616 -22.479 1.00 46.75 408 GLN A CA 1
ATOM 3219 C C . GLN A 1 408 ? 18.866 -16.403 -23.182 1.00 46.75 408 GLN A C 1
ATOM 3221 O O . GLN A 1 408 ? 18.387 -15.466 -22.543 1.00 46.75 408 GLN A O 1
ATOM 3226 N N . SER A 1 409 ? 18.977 -16.397 -24.509 1.00 42.75 409 SER A N 1
ATOM 3227 C CA . SER A 1 409 ? 18.267 -15.481 -25.391 1.00 42.75 409 SER A CA 1
ATOM 3228 C C . SER A 1 409 ? 16.804 -15.472 -24.964 1.00 42.75 409 SER A C 1
ATOM 3230 O O . SER A 1 409 ? 16.061 -16.399 -25.284 1.00 42.75 409 SER A O 1
ATOM 3232 N N . VAL A 1 410 ? 16.421 -14.442 -24.213 1.00 50.81 410 VAL A N 1
ATOM 3233 C CA . VAL A 1 410 ? 15.059 -14.235 -23.744 1.00 50.81 410 VAL A CA 1
ATOM 3234 C C . VAL A 1 410 ? 14.181 -14.157 -24.988 1.00 50.81 410 VAL A C 1
ATOM 3236 O O . VAL A 1 410 ? 14.326 -13.246 -25.804 1.00 50.81 410 VAL A O 1
ATOM 3239 N N . ALA A 1 411 ? 13.365 -15.188 -25.199 1.00 58.78 411 ALA A N 1
ATOM 3240 C CA . ALA A 1 411 ? 12.458 -15.247 -26.329 1.00 58.78 411 ALA A CA 1
ATOM 3241 C C . ALA A 1 411 ? 11.335 -14.214 -26.128 1.00 58.78 411 ALA A C 1
ATOM 3243 O O . ALA A 1 411 ? 10.941 -13.949 -24.982 1.00 58.78 411 ALA A O 1
ATOM 3244 N N . PRO A 1 412 ? 10.802 -13.628 -27.219 1.00 64.00 412 PRO A N 1
ATOM 3245 C CA . PRO A 1 412 ? 9.670 -12.719 -27.118 1.00 64.00 412 PRO A CA 1
ATOM 3246 C C . PRO A 1 412 ? 8.520 -13.393 -26.372 1.00 64.00 412 PRO A C 1
ATOM 3248 O O . PRO A 1 412 ? 8.329 -14.596 -26.565 1.00 64.00 412 PRO A O 1
ATOM 3251 N N . PRO A 1 413 ? 7.765 -12.640 -25.540 1.00 71.69 413 PRO A N 1
ATOM 3252 C CA . PRO A 1 413 ? 6.648 -13.198 -24.798 1.00 71.69 413 PRO A CA 1
ATOM 3253 C C . PRO A 1 413 ? 5.756 -13.999 -25.733 1.00 71.69 413 PRO A C 1
ATOM 3255 O O . PRO A 1 413 ? 5.252 -13.457 -26.726 1.00 71.69 413 PRO A O 1
ATOM 3258 N N . THR A 1 414 ? 5.607 -15.292 -25.461 1.00 77.31 414 THR A N 1
ATOM 3259 C CA . THR A 1 414 ? 4.796 -16.142 -26.328 1.00 77.31 414 THR A CA 1
ATOM 3260 C C . THR A 1 414 ? 3.341 -15.674 -26.289 1.00 77.31 414 THR A C 1
ATOM 3262 O O . THR A 1 414 ? 2.884 -15.059 -25.321 1.00 77.31 414 THR A O 1
ATOM 3265 N N . SER A 1 415 ? 2.571 -15.965 -27.339 1.00 73.56 415 SER A N 1
ATOM 3266 C CA . SER A 1 415 ? 1.136 -15.641 -27.364 1.00 73.56 415 SER A CA 1
ATOM 3267 C C . SER A 1 415 ? 0.401 -16.206 -26.144 1.00 73.56 415 SER A C 1
ATOM 3269 O O . SER A 1 415 ? -0.468 -15.543 -25.588 1.00 73.56 415 SER A O 1
ATOM 3271 N N . VAL A 1 416 ? 0.820 -17.388 -25.684 1.00 74.69 416 VAL A N 1
ATOM 3272 C CA . VAL A 1 416 ? 0.310 -18.060 -24.485 1.00 74.69 416 VAL A CA 1
ATOM 3273 C C . VAL A 1 416 ? 0.566 -17.238 -23.221 1.00 74.69 416 VAL A C 1
ATOM 3275 O O . VAL A 1 416 ? -0.315 -17.143 -22.372 1.00 74.69 416 VAL A O 1
ATOM 3278 N N . GLU A 1 417 ? 1.743 -16.626 -23.086 1.00 65.38 417 GLU A N 1
ATOM 3279 C CA . GLU A 1 417 ? 2.071 -15.787 -21.929 1.00 65.38 417 GLU A CA 1
ATOM 3280 C C . GLU A 1 417 ? 1.262 -14.489 -21.905 1.00 65.38 417 GLU A C 1
ATOM 3282 O O . GLU A 1 417 ? 0.772 -14.074 -20.850 1.00 65.38 417 GLU A O 1
ATOM 3287 N N . ILE A 1 418 ? 1.084 -13.859 -23.071 1.00 73.62 418 ILE A N 1
ATOM 3288 C CA . ILE A 1 418 ? 0.253 -12.656 -23.201 1.00 73.62 418 ILE A CA 1
ATOM 3289 C C . ILE A 1 418 ? -1.201 -12.993 -22.848 1.00 73.62 418 ILE A C 1
ATOM 3291 O O . ILE A 1 418 ? -1.810 -12.284 -22.043 1.00 73.62 418 ILE A O 1
ATOM 3295 N N . ASP A 1 419 ? -1.738 -14.091 -23.385 1.00 72.56 419 ASP A N 1
ATOM 3296 C CA . ASP A 1 419 ? -3.092 -14.555 -23.071 1.00 72.56 419 ASP A CA 1
ATOM 3297 C C . ASP A 1 419 ? -3.249 -14.887 -21.585 1.00 72.56 419 ASP A C 1
ATOM 3299 O O . ASP A 1 419 ? -4.260 -14.523 -20.987 1.00 72.56 419 ASP A O 1
ATOM 3303 N N . ALA A 1 420 ? -2.249 -15.498 -20.948 1.00 70.62 420 ALA A N 1
ATOM 3304 C CA . ALA A 1 420 ? -2.277 -15.793 -19.518 1.00 70.62 420 ALA A CA 1
ATOM 3305 C C . ALA A 1 420 ? -2.346 -14.512 -18.664 1.00 70.62 420 ALA A C 1
ATOM 3307 O O . ALA A 1 420 ? -3.196 -14.400 -17.774 1.00 70.62 420 ALA A O 1
ATOM 3308 N N . ALA A 1 421 ? -1.514 -13.509 -18.965 1.00 65.44 421 ALA A N 1
ATOM 3309 C CA . ALA A 1 421 ? -1.528 -12.221 -18.268 1.00 65.44 421 ALA A CA 1
ATOM 3310 C C . ALA A 1 421 ? -2.865 -11.479 -18.457 1.00 65.44 421 ALA A C 1
ATOM 3312 O O . ALA A 1 421 ? -3.436 -10.944 -17.497 1.00 65.44 421 ALA A O 1
ATOM 3313 N N . VAL A 1 422 ? -3.398 -11.483 -19.684 1.00 70.62 422 VAL A N 1
ATOM 3314 C CA . VAL A 1 422 ? -4.718 -10.918 -19.998 1.00 70.62 422 VAL A CA 1
ATOM 3315 C C . VAL A 1 422 ? -5.821 -11.682 -19.270 1.00 70.62 422 VAL A C 1
ATOM 3317 O O . VAL A 1 422 ? -6.742 -11.049 -18.750 1.00 70.62 422 VAL A O 1
ATOM 3320 N N . THR A 1 423 ? -5.717 -13.006 -19.170 1.00 71.69 423 THR A N 1
ATOM 3321 C CA . THR A 1 423 ? -6.697 -13.864 -18.496 1.00 71.69 423 THR A CA 1
ATOM 3322 C C . THR A 1 423 ? -6.731 -13.590 -17.001 1.00 71.69 423 THR A C 1
ATOM 3324 O O . THR A 1 423 ? -7.808 -13.281 -16.499 1.00 71.69 423 THR A O 1
ATOM 3327 N N . ILE A 1 424 ? -5.589 -13.554 -16.298 1.00 68.06 424 ILE A N 1
ATOM 3328 C CA . ILE A 1 424 ? -5.568 -13.175 -14.870 1.00 68.06 424 ILE A CA 1
ATOM 3329 C C . ILE A 1 424 ? -6.168 -11.783 -14.683 1.00 68.06 424 ILE A C 1
ATOM 3331 O O . ILE A 1 424 ? -7.029 -11.579 -13.825 1.00 68.06 424 ILE A O 1
ATOM 3335 N N . GLN A 1 425 ? -5.731 -10.804 -15.483 1.00 68.69 425 GLN A N 1
ATOM 3336 C CA . GLN A 1 425 ? -6.214 -9.433 -15.350 1.00 68.69 425 GLN A CA 1
ATOM 3337 C C . GLN A 1 425 ? -7.729 -9.353 -15.582 1.00 68.69 425 GLN A C 1
ATOM 3339 O O . GLN A 1 425 ? -8.430 -8.619 -14.879 1.00 68.69 425 GLN A O 1
ATOM 3344 N N . THR A 1 426 ? -8.238 -10.095 -16.562 1.00 65.06 426 THR A N 1
ATOM 3345 C CA . THR A 1 426 ? -9.653 -10.120 -16.933 1.00 65.06 426 THR A CA 1
ATOM 3346 C C . THR A 1 426 ? -10.477 -10.864 -15.893 1.00 65.06 426 THR A C 1
ATOM 3348 O O . THR A 1 426 ? -11.436 -10.288 -15.388 1.00 65.06 426 THR A O 1
ATOM 3351 N N . ALA A 1 427 ? -10.067 -12.063 -15.479 1.00 65.75 427 ALA A N 1
ATOM 3352 C CA . ALA A 1 427 ? -10.698 -12.842 -14.418 1.00 65.75 427 ALA A CA 1
ATOM 3353 C C . ALA A 1 427 ? -10.752 -12.053 -13.105 1.00 65.75 427 ALA A C 1
ATOM 3355 O O . ALA A 1 427 ? -11.813 -11.944 -12.493 1.00 65.75 427 ALA A O 1
ATOM 3356 N N . TYR A 1 428 ? -9.659 -11.387 -12.721 1.00 63.97 428 TYR A N 1
ATOM 3357 C CA . TYR A 1 428 ? -9.636 -10.508 -11.553 1.00 63.97 428 TYR A CA 1
ATOM 3358 C C . TYR A 1 428 ? -10.614 -9.335 -11.696 1.00 63.97 428 TYR A C 1
ATOM 3360 O O . TYR A 1 428 ? -11.378 -9.036 -10.776 1.00 63.97 428 TYR A O 1
ATOM 3368 N N . ARG A 1 429 ? -10.644 -8.671 -12.860 1.00 68.94 429 ARG A N 1
ATOM 3369 C CA . ARG A 1 429 ? -11.589 -7.574 -13.136 1.00 68.94 429 ARG A CA 1
ATOM 3370 C C . ARG A 1 429 ? -13.043 -8.040 -13.120 1.00 68.94 429 ARG A C 1
ATOM 3372 O O . ARG A 1 429 ? -13.876 -7.294 -12.610 1.00 68.94 429 ARG A O 1
ATOM 3379 N N . ILE A 1 430 ? -13.328 -9.229 -13.648 1.00 59.22 430 ILE A N 1
ATOM 3380 C CA . ILE A 1 430 ? -14.651 -9.861 -13.710 1.00 59.22 430 ILE A CA 1
ATOM 3381 C C . ILE A 1 430 ? -15.100 -10.270 -12.310 1.00 59.22 430 ILE A C 1
ATOM 3383 O O . ILE A 1 430 ? -16.124 -9.781 -11.842 1.00 59.22 430 ILE A O 1
ATOM 3387 N N . HIS A 1 431 ? -14.299 -11.053 -11.586 1.00 61.94 431 HIS A N 1
ATOM 3388 C CA . HIS A 1 431 ? -14.557 -11.425 -10.192 1.00 61.94 431 HIS A CA 1
ATOM 3389 C C . HIS A 1 431 ? -14.838 -10.186 -9.329 1.00 61.94 431 HIS A C 1
ATOM 3391 O O . HIS A 1 431 ? -15.793 -10.126 -8.551 1.00 61.94 431 HIS A O 1
ATOM 3397 N N . ARG A 1 432 ? -14.047 -9.130 -9.535 1.00 61.72 432 ARG A N 1
ATOM 3398 C CA . ARG A 1 432 ? -14.224 -7.840 -8.871 1.00 61.72 432 ARG A CA 1
ATOM 3399 C C . ARG A 1 432 ? -15.454 -7.069 -9.345 1.00 61.72 432 ARG A C 1
ATOM 3401 O O . ARG A 1 432 ? -16.000 -6.299 -8.561 1.00 61.72 432 ARG A O 1
ATOM 3408 N N . TRP A 1 433 ? -15.857 -7.182 -10.607 1.00 54.75 433 TRP A N 1
ATOM 3409 C CA . TRP A 1 433 ? -17.082 -6.565 -11.117 1.00 54.75 433 TRP A CA 1
ATOM 3410 C C . TRP A 1 433 ? -18.310 -7.248 -10.516 1.00 54.75 433 TRP A C 1
ATOM 3412 O O . TRP A 1 433 ? -19.191 -6.549 -10.024 1.00 54.75 433 TRP A O 1
ATOM 3422 N N . HIS A 1 434 ? -18.301 -8.579 -10.427 1.00 54.69 434 HIS A N 1
ATOM 3423 C CA . HIS A 1 434 ? -19.373 -9.353 -9.807 1.00 54.69 434 HIS A CA 1
ATOM 3424 C C . HIS A 1 434 ? -19.533 -9.048 -8.317 1.00 54.69 434 HIS A C 1
ATOM 3426 O O . HIS A 1 434 ? -20.654 -8.866 -7.869 1.00 54.69 434 HIS A O 1
ATOM 3432 N N . ARG A 1 435 ? -18.452 -8.861 -7.548 1.00 58.06 435 ARG A N 1
ATOM 3433 C CA . ARG A 1 435 ? -18.556 -8.463 -6.126 1.00 58.06 435 ARG A CA 1
ATOM 3434 C C . ARG A 1 435 ? -19.098 -7.043 -5.879 1.00 58.06 435 ARG A C 1
ATOM 3436 O O . ARG A 1 435 ? -19.275 -6.659 -4.724 1.00 58.06 435 ARG A O 1
ATOM 3443 N N . ARG A 1 436 ? -19.347 -6.229 -6.912 1.00 62.69 436 ARG A N 1
ATOM 3444 C CA . ARG A 1 436 ? -19.885 -4.866 -6.754 1.00 62.69 436 ARG A CA 1
ATOM 3445 C C . ARG A 1 436 ? -21.406 -4.895 -6.724 1.00 62.69 436 ARG A C 1
ATOM 3447 O O . ARG A 1 436 ? -22.062 -4.682 -7.741 1.00 62.69 436 ARG A O 1
ATOM 3454 N N . ALA A 1 437 ? -21.959 -5.064 -5.533 1.00 48.59 437 ALA A N 1
ATOM 3455 C CA . ALA A 1 437 ? -23.336 -4.680 -5.286 1.00 48.59 437 ALA A CA 1
ATOM 3456 C C . ALA A 1 437 ? -23.587 -3.187 -5.602 1.00 48.59 437 ALA A C 1
ATOM 3458 O O . ALA A 1 437 ? -22.656 -2.377 -5.677 1.00 48.59 437 ALA A O 1
ATOM 3459 N N . LYS A 1 438 ? -24.858 -2.859 -5.864 1.00 53.19 438 LYS A N 1
ATOM 3460 C CA . LYS A 1 438 ? -25.394 -1.623 -6.469 1.00 53.19 438 LYS A CA 1
ATOM 3461 C C . LYS A 1 438 ? -24.572 -0.357 -6.175 1.00 53.19 438 LYS A C 1
ATOM 3463 O O . LYS A 1 438 ? -24.732 0.298 -5.150 1.00 53.19 438 LYS A O 1
ATOM 3468 N N . ARG A 1 439 ? -23.767 0.075 -7.153 1.00 57.41 439 ARG A N 1
ATOM 3469 C CA . ARG A 1 439 ? -23.099 1.387 -7.127 1.00 57.41 439 ARG A CA 1
ATOM 3470 C C . ARG A 1 439 ? -24.137 2.515 -7.082 1.00 57.41 439 ARG A C 1
ATOM 3472 O O . ARG A 1 439 ? -24.812 2.775 -8.077 1.00 57.41 439 ARG A O 1
ATOM 3479 N N . GLN A 1 440 ? -24.235 3.210 -5.950 1.00 56.56 440 GLN A N 1
ATOM 3480 C CA . GLN A 1 440 ? -25.003 4.451 -5.808 1.00 56.56 440 GLN A CA 1
ATOM 3481 C C . GLN A 1 440 ? -24.077 5.671 -5.656 1.00 56.56 440 GLN A C 1
ATOM 3483 O O . GLN A 1 440 ? -22.920 5.559 -5.250 1.00 56.56 440 GLN A O 1
ATOM 3488 N N . GLY A 1 441 ? -24.588 6.855 -6.010 1.00 74.44 441 GLY A N 1
ATOM 3489 C CA . GLY A 1 441 ? -23.896 8.133 -5.813 1.00 74.44 441 GLY A CA 1
ATOM 3490 C C . GLY A 1 441 ? -22.645 8.329 -6.682 1.00 74.44 441 GLY A C 1
ATOM 3491 O O . GLY A 1 441 ? -22.666 8.085 -7.890 1.00 74.44 441 GLY A O 1
ATOM 3492 N N . LEU A 1 442 ? -21.557 8.789 -6.053 1.00 67.00 442 LEU A N 1
ATOM 3493 C CA . LEU A 1 442 ? -20.317 9.240 -6.707 1.00 67.00 442 LEU A CA 1
ATOM 3494 C C . LEU A 1 442 ? -19.646 8.183 -7.591 1.00 67.00 442 LEU A C 1
ATOM 3496 O O . LEU A 1 442 ? -19.056 8.530 -8.612 1.00 67.00 442 LEU A O 1
ATOM 3500 N N . ASP A 1 443 ? -19.752 6.900 -7.238 1.00 65.38 443 ASP A N 1
ATOM 3501 C CA . ASP A 1 443 ? -19.162 5.829 -8.047 1.00 65.38 443 ASP A CA 1
ATOM 3502 C C . ASP A 1 443 ? -19.860 5.689 -9.400 1.00 65.38 443 ASP A C 1
ATOM 3504 O O . ASP A 1 443 ? -19.182 5.511 -10.410 1.00 65.38 443 ASP A O 1
ATOM 3508 N N . LYS A 1 444 ? -21.192 5.834 -9.439 1.00 79.00 444 LYS A N 1
ATOM 3509 C CA . LYS A 1 444 ? -21.964 5.803 -10.687 1.00 79.00 444 LYS A CA 1
ATOM 3510 C C . LYS A 1 444 ? -21.593 6.987 -11.575 1.00 79.00 444 LYS A C 1
ATOM 3512 O O . LYS A 1 444 ? -21.414 6.822 -12.779 1.00 79.00 444 LYS A O 1
ATOM 3517 N N . THR A 1 445 ? -21.435 8.171 -10.985 1.00 79.94 445 THR A N 1
ATOM 3518 C CA . THR A 1 445 ? -20.998 9.370 -11.708 1.00 79.94 445 THR A CA 1
ATOM 3519 C C . THR A 1 445 ? -19.580 9.205 -12.254 1.00 79.94 445 THR A C 1
ATOM 3521 O O . THR A 1 445 ? -19.349 9.481 -13.430 1.00 79.94 445 THR A O 1
ATOM 3524 N N . ARG A 1 446 ? -18.644 8.665 -11.459 1.00 81.94 446 ARG A N 1
ATOM 3525 C CA . ARG A 1 446 ? -17.284 8.353 -11.927 1.00 81.94 446 ARG A CA 1
ATOM 3526 C C . ARG A 1 446 ? -17.305 7.384 -13.101 1.00 81.94 446 ARG A C 1
ATOM 3528 O O . ARG A 1 446 ? -16.638 7.630 -14.098 1.00 81.94 446 ARG A O 1
ATOM 3535 N N . ASP A 1 447 ? -18.050 6.288 -12.987 1.00 80.19 447 ASP A N 1
ATOM 3536 C CA . ASP A 1 447 ? -18.141 5.291 -14.055 1.00 80.19 447 ASP A CA 1
ATOM 3537 C C . ASP A 1 447 ? -18.764 5.888 -15.319 1.00 80.19 447 ASP A C 1
ATOM 3539 O O . ASP A 1 447 ? -18.324 5.589 -16.424 1.00 80.19 447 ASP A O 1
ATOM 3543 N N . THR A 1 448 ? -19.749 6.774 -15.153 1.00 88.75 448 THR A N 1
ATOM 3544 C CA . THR A 1 448 ? -20.372 7.503 -16.262 1.00 88.75 448 THR A CA 1
ATOM 3545 C C . THR A 1 448 ? -19.339 8.363 -16.986 1.00 88.75 448 THR A C 1
ATOM 3547 O O . THR A 1 448 ? -19.249 8.303 -18.211 1.00 88.75 448 THR A O 1
ATOM 3550 N N . TRP A 1 449 ? -18.515 9.119 -16.253 1.00 90.31 449 TRP A N 1
ATOM 3551 C CA . TRP A 1 449 ? -17.430 9.898 -16.856 1.00 90.31 449 TRP A CA 1
ATOM 3552 C C . TRP A 1 449 ? -16.358 9.020 -17.482 1.00 90.31 449 TRP A C 1
ATOM 3554 O O . TRP A 1 449 ? -15.923 9.305 -18.590 1.00 90.31 449 TRP A O 1
ATOM 3564 N N . PHE A 1 450 ? -15.979 7.920 -16.833 1.00 88.56 450 PHE A N 1
ATOM 3565 C CA . PHE A 1 450 ? -15.018 6.975 -17.391 1.00 88.56 450 PHE A CA 1
ATOM 3566 C C . PHE A 1 450 ? -15.515 6.385 -18.716 1.00 88.56 450 PHE A C 1
ATOM 3568 O O . PHE A 1 450 ? -14.760 6.338 -19.683 1.00 88.56 450 PHE A O 1
ATOM 3575 N N . LEU A 1 451 ? -16.787 5.981 -18.795 1.00 87.19 451 LEU A N 1
ATOM 3576 C CA . LEU A 1 451 ? -17.395 5.463 -20.023 1.00 87.19 451 LEU A CA 1
ATOM 3577 C C . LEU A 1 451 ? -17.447 6.526 -21.123 1.00 87.19 451 LEU A C 1
ATOM 3579 O O . LEU A 1 451 ? -17.067 6.232 -22.254 1.00 87.19 451 LEU A O 1
ATOM 3583 N N . LYS A 1 452 ? -17.828 7.765 -20.790 1.00 91.31 452 LYS A N 1
ATOM 3584 C CA . LYS A 1 452 ? -17.809 8.890 -21.739 1.00 91.31 452 LYS A CA 1
ATOM 3585 C C . LYS A 1 452 ? -16.401 9.166 -22.267 1.00 91.31 452 LYS A C 1
ATOM 3587 O O . LYS A 1 452 ? -16.217 9.270 -23.474 1.00 91.31 452 LYS A O 1
ATOM 3592 N N . CYS A 1 453 ? -15.397 9.216 -21.393 1.00 87.31 453 CYS A N 1
ATOM 3593 C CA . CYS A 1 453 ? -14.005 9.403 -21.802 1.00 87.31 453 CYS A CA 1
ATOM 3594 C C . CYS A 1 453 ? -13.469 8.212 -22.607 1.00 87.31 453 CYS A C 1
ATOM 3596 O O . CYS A 1 453 ? -12.666 8.390 -23.522 1.00 87.31 453 CYS A O 1
ATOM 3598 N N . ARG A 1 454 ? -13.916 6.989 -22.302 1.00 89.44 454 ARG A N 1
ATOM 3599 C CA . ARG A 1 454 ? -13.577 5.797 -23.083 1.00 89.44 454 ARG A CA 1
ATOM 3600 C C . ARG A 1 454 ? -14.145 5.865 -24.488 1.00 89.44 454 ARG A C 1
ATOM 3602 O O . ARG A 1 454 ? -13.414 5.568 -25.422 1.00 89.44 454 ARG A O 1
ATOM 3609 N N . GLN A 1 455 ? -15.401 6.270 -24.627 1.00 91.88 455 GLN A N 1
ATOM 3610 C CA . GLN A 1 455 ? -16.034 6.457 -25.927 1.00 91.88 455 GLN A CA 1
ATOM 3611 C C . GLN A 1 455 ? -15.332 7.568 -26.719 1.00 91.88 455 GLN A C 1
ATOM 3613 O O . GLN A 1 455 ? -14.901 7.335 -27.839 1.00 91.88 455 GLN A O 1
ATOM 3618 N N . ALA A 1 456 ? -15.101 8.729 -26.101 1.00 90.12 456 ALA A N 1
ATOM 3619 C CA . ALA A 1 456 ? -14.431 9.862 -26.746 1.00 90.12 456 ALA A CA 1
ATOM 3620 C C . ALA A 1 456 ? -12.962 9.594 -27.121 1.00 90.12 456 ALA A C 1
ATOM 3622 O O . ALA A 1 456 ? -12.409 10.272 -27.977 1.00 90.12 456 ALA A O 1
ATOM 3623 N N . SER A 1 457 ? -12.313 8.617 -26.484 1.00 92.31 457 SER A N 1
ATOM 3624 C CA . SER A 1 457 ? -10.927 8.248 -26.787 1.00 92.31 457 SER A CA 1
ATOM 3625 C C . SER A 1 457 ? -10.797 7.114 -27.802 1.00 92.31 457 SER A C 1
ATOM 3627 O O . SER A 1 457 ? -9.679 6.639 -28.019 1.00 92.31 457 SER A O 1
ATOM 3629 N N . GLN A 1 458 ? -11.894 6.655 -28.420 1.00 90.94 458 GLN A N 1
ATOM 3630 C CA . GLN A 1 458 ? -11.860 5.594 -29.436 1.00 90.94 458 GLN A CA 1
ATOM 3631 C C . GLN A 1 458 ? -11.021 5.977 -30.665 1.00 90.94 458 GLN A C 1
ATOM 3633 O O . GLN A 1 458 ? -10.245 5.144 -31.132 1.00 90.94 458 GLN A O 1
ATOM 3638 N N . ASP A 1 459 ? -11.033 7.253 -31.042 1.00 90.50 459 ASP A N 1
ATOM 3639 C CA . ASP A 1 459 ? -10.319 7.756 -32.224 1.00 90.50 459 ASP A CA 1
ATOM 3640 C C . ASP A 1 459 ? -9.009 8.484 -31.878 1.00 90.50 459 ASP A C 1
ATOM 3642 O O . ASP A 1 459 ? -8.309 8.996 -32.748 1.00 90.50 459 ASP A O 1
ATOM 3646 N N . LEU A 1 460 ? -8.653 8.544 -30.589 1.00 82.31 460 LEU A N 1
ATOM 3647 C CA . LEU A 1 460 ? -7.457 9.251 -30.138 1.00 82.31 460 LEU A CA 1
ATOM 3648 C C . LEU A 1 460 ? -6.197 8.375 -30.233 1.00 82.31 460 LEU A C 1
ATOM 3650 O O . LEU A 1 460 ? -6.244 7.184 -29.895 1.00 82.31 460 LEU A O 1
ATOM 3654 N N . PRO A 1 461 ? -5.034 8.972 -30.563 1.00 86.00 461 PRO A N 1
ATOM 3655 C CA . PRO A 1 461 ? -3.746 8.295 -30.473 1.00 86.00 461 PRO A CA 1
ATOM 3656 C C . PRO A 1 461 ? -3.485 7.731 -29.067 1.00 86.00 461 PRO A C 1
ATOM 3658 O O . PRO A 1 461 ? -3.925 8.284 -28.051 1.00 86.00 461 PRO A O 1
ATOM 3661 N N . SER A 1 462 ? -2.726 6.633 -28.993 1.00 70.50 462 SER A N 1
ATOM 3662 C CA . SER A 1 462 ? -2.516 5.859 -27.757 1.00 70.50 462 SER A CA 1
ATOM 3663 C C . SER A 1 462 ? -1.949 6.688 -26.593 1.00 70.50 462 SER A C 1
ATOM 3665 O O . SER A 1 462 ? -2.312 6.448 -25.437 1.00 70.50 462 SER A O 1
ATOM 3667 N N . THR A 1 463 ? -1.121 7.692 -26.893 1.00 69.06 463 THR A N 1
ATOM 3668 C CA . THR A 1 463 ? -0.528 8.623 -25.924 1.00 69.06 463 THR A CA 1
ATOM 3669 C C . THR A 1 463 ? -1.601 9.427 -25.185 1.00 69.06 463 THR A C 1
ATOM 3671 O O . THR A 1 463 ? -1.611 9.465 -23.955 1.00 69.06 463 THR A O 1
ATOM 3674 N N . TYR A 1 464 ? -2.576 9.983 -25.908 1.00 67.75 464 TYR A N 1
ATOM 3675 C CA . TYR A 1 464 ? -3.659 10.791 -25.333 1.00 67.75 464 TYR A CA 1
ATOM 3676 C C . TYR A 1 464 ? -4.750 9.938 -24.689 1.00 67.75 464 TYR A C 1
ATOM 3678 O O . TYR A 1 464 ? -5.342 10.330 -23.680 1.00 67.75 464 TYR A O 1
ATOM 3686 N N . ARG A 1 465 ? -4.969 8.723 -25.202 1.00 80.62 465 ARG A N 1
ATOM 3687 C CA . ARG A 1 465 ? -5.926 7.772 -24.623 1.00 80.62 465 ARG A CA 1
ATOM 3688 C C . ARG A 1 465 ? -5.612 7.452 -23.155 1.00 80.62 465 ARG A C 1
ATOM 3690 O O . ARG A 1 465 ? -6.539 7.292 -22.363 1.00 80.62 465 ARG A O 1
ATOM 3697 N N . ARG A 1 466 ? -4.332 7.409 -22.752 1.00 69.31 466 ARG A N 1
ATOM 3698 C CA . ARG A 1 466 ? -3.948 7.208 -21.338 1.00 69.31 466 ARG A CA 1
ATOM 3699 C C . ARG A 1 466 ? -4.404 8.360 -20.442 1.00 69.31 466 ARG A C 1
ATOM 3701 O O . ARG A 1 466 ? -4.892 8.102 -19.347 1.00 69.31 466 ARG A O 1
ATOM 3708 N N . LEU A 1 467 ? -4.303 9.602 -20.914 1.00 70.56 467 LEU A N 1
ATOM 3709 C CA . LEU A 1 467 ? -4.758 10.782 -20.173 1.00 70.56 467 LEU A CA 1
ATOM 3710 C C . LEU A 1 467 ? -6.289 10.780 -20.016 1.00 70.56 467 LEU A C 1
ATOM 3712 O O . LEU A 1 467 ? -6.810 11.012 -18.923 1.00 70.56 467 LEU A O 1
ATOM 3716 N N . PHE A 1 468 ? -6.997 10.437 -21.098 1.00 81.62 468 PHE A N 1
ATOM 3717 C CA . PHE A 1 468 ? -8.460 10.370 -21.152 1.00 81.62 468 PHE A CA 1
ATOM 3718 C C . PHE A 1 468 ? -9.050 9.263 -20.278 1.00 81.62 468 PHE A C 1
ATOM 3720 O O . PHE A 1 468 ? -10.112 9.445 -19.693 1.00 81.62 468 PHE A O 1
ATOM 3727 N N . LEU A 1 469 ? -8.381 8.116 -20.182 1.00 82.31 469 LEU A N 1
ATOM 3728 C CA . LEU A 1 469 ? -8.837 6.992 -19.360 1.00 82.31 469 LEU A CA 1
ATOM 3729 C C . LEU A 1 469 ? -8.284 7.022 -17.929 1.00 82.31 469 LEU A C 1
ATOM 3731 O O . LEU A 1 469 ? -8.781 6.291 -17.077 1.00 82.31 469 LEU A O 1
ATOM 3735 N N . GLY A 1 470 ? -7.256 7.834 -17.680 1.00 81.56 470 GLY A N 1
ATOM 3736 C CA . GLY A 1 470 ? -6.588 7.981 -16.392 1.00 81.56 470 GLY A CA 1
ATOM 3737 C C . GLY A 1 470 ? -7.143 9.152 -15.592 1.00 81.56 470 GLY A C 1
ATOM 3738 O O . GLY A 1 470 ? -8.138 9.008 -14.894 1.00 81.56 470 GLY A O 1
ATOM 3739 N N . ALA A 1 471 ? -6.491 10.313 -15.675 1.00 70.56 471 ALA A N 1
ATOM 3740 C CA . ALA A 1 471 ? -6.780 11.470 -14.824 1.00 70.56 471 ALA A CA 1
ATOM 3741 C C . ALA A 1 471 ? -8.089 12.195 -15.184 1.00 70.56 471 ALA A C 1
ATOM 3743 O O . ALA A 1 471 ? -8.795 12.683 -14.298 1.00 70.56 471 ALA A O 1
ATOM 3744 N N . LEU A 1 472 ? -8.445 12.251 -16.471 1.00 80.38 472 LEU A N 1
ATOM 3745 C CA . LEU A 1 472 ? -9.560 13.072 -16.951 1.00 80.38 472 LEU A CA 1
ATOM 3746 C C . LEU A 1 472 ? -10.932 12.717 -16.333 1.00 80.38 472 LEU A C 1
ATOM 3748 O O . LEU A 1 472 ? -11.628 13.637 -15.901 1.00 80.38 472 LEU A O 1
ATOM 3752 N N . PRO A 1 473 ? -11.342 11.438 -16.195 1.00 86.19 473 PRO A N 1
ATOM 3753 C CA . PRO A 1 473 ? -12.611 11.078 -15.558 1.00 86.19 473 PRO A CA 1
ATOM 3754 C C . PRO A 1 473 ? -12.690 11.522 -14.092 1.00 86.19 473 PRO A C 1
ATOM 3756 O O . PRO A 1 473 ? -13.773 11.830 -13.597 1.00 86.19 473 PRO A O 1
ATOM 3759 N N . HIS A 1 474 ? -11.550 11.575 -13.396 1.00 77.62 474 HIS A N 1
ATOM 3760 C CA . HIS A 1 474 ? -11.475 12.057 -12.019 1.00 77.62 474 HIS A CA 1
ATOM 3761 C C . HIS A 1 474 ? -11.616 13.578 -11.950 1.00 77.62 474 HIS A C 1
ATOM 3763 O O . HIS A 1 474 ? -12.388 14.072 -11.132 1.00 77.62 474 HIS A O 1
ATOM 3769 N N . ILE A 1 475 ? -10.944 14.311 -12.843 1.00 76.50 475 ILE A N 1
ATOM 3770 C CA . ILE A 1 475 ? -11.066 15.773 -12.940 1.00 76.50 475 ILE A CA 1
ATOM 3771 C C . ILE A 1 475 ? -12.516 16.165 -13.249 1.00 76.50 475 ILE A C 1
ATOM 3773 O O . ILE A 1 475 ? -13.078 17.019 -12.566 1.00 76.50 475 ILE A O 1
ATOM 3777 N N . LEU A 1 476 ? -13.157 15.499 -14.214 1.00 85.31 476 LEU A N 1
ATOM 3778 C CA . LEU A 1 476 ? -14.552 15.766 -14.584 1.00 85.31 476 LEU A CA 1
ATOM 3779 C C . LEU A 1 476 ? -15.529 15.474 -13.438 1.00 85.31 476 LEU A C 1
ATOM 3781 O O . LEU A 1 476 ? -16.445 16.258 -13.196 1.00 85.31 476 LEU A O 1
ATOM 3785 N N . LEU A 1 477 ? -15.304 14.397 -12.681 1.00 86.62 477 LEU A N 1
ATOM 3786 C CA . LEU A 1 477 ? -16.078 14.107 -11.474 1.00 86.62 477 LEU A CA 1
ATOM 3787 C C . LEU A 1 477 ? -15.912 15.205 -10.410 1.00 86.62 477 LEU A C 1
ATOM 3789 O O . LEU A 1 477 ? -16.898 15.632 -9.808 1.00 86.62 477 LEU A O 1
ATOM 3793 N N . CYS A 1 478 ? -14.679 15.661 -10.171 1.00 74.06 478 CYS A N 1
ATOM 3794 C CA . CYS A 1 478 ? -14.392 16.742 -9.228 1.00 74.06 478 CYS A CA 1
ATOM 3795 C C . CYS A 1 478 ? -15.081 18.047 -9.644 1.00 74.06 478 CYS A C 1
ATOM 3797 O O . CYS A 1 478 ? -15.700 18.697 -8.803 1.00 74.06 478 CYS A O 1
ATOM 3799 N N . LEU A 1 479 ? -15.034 18.393 -10.933 1.00 76.38 479 LEU A N 1
ATOM 3800 C CA . LEU A 1 479 ? -15.711 19.568 -11.482 1.00 76.38 479 LEU A CA 1
ATOM 3801 C C . LEU A 1 479 ? -17.232 19.469 -11.330 1.00 76.38 479 LEU A C 1
ATOM 3803 O O . LEU A 1 479 ? -17.856 20.417 -10.859 1.00 76.38 479 LEU A O 1
ATOM 3807 N N . GLU A 1 480 ? -17.839 18.321 -11.647 1.00 87.31 480 GLU A N 1
ATOM 3808 C CA . GLU A 1 480 ? -19.283 18.128 -11.461 1.00 87.31 480 GLU A CA 1
ATOM 3809 C C . GLU A 1 480 ? -19.687 18.296 -9.988 1.00 87.31 480 GLU A C 1
ATOM 3811 O O . GLU A 1 480 ? -20.694 18.939 -9.680 1.00 87.31 480 GLU A O 1
ATOM 3816 N N . ASN A 1 481 ? -18.887 17.766 -9.062 1.00 74.31 481 ASN A N 1
ATOM 3817 C CA . ASN A 1 481 ? -19.134 17.923 -7.631 1.00 74.31 481 ASN A CA 1
ATOM 3818 C C . ASN A 1 481 ? -18.949 19.370 -7.160 1.00 74.31 481 ASN A C 1
ATOM 3820 O O . ASN A 1 481 ? -19.757 19.850 -6.365 1.00 74.31 481 ASN A O 1
ATOM 3824 N N . ALA A 1 482 ? -17.935 20.077 -7.663 1.00 61.78 482 ALA A N 1
ATOM 3825 C CA . ALA A 1 482 ? -17.714 21.489 -7.360 1.00 61.78 482 ALA A CA 1
ATOM 3826 C C . ALA A 1 482 ? -18.893 22.351 -7.836 1.00 61.78 482 ALA A C 1
ATOM 3828 O O . ALA A 1 482 ? -19.385 23.192 -7.083 1.00 61.78 482 ALA A O 1
ATOM 3829 N N . VAL A 1 483 ? -19.414 22.085 -9.039 1.00 76.38 483 VAL A N 1
ATOM 3830 C CA . VAL A 1 483 ? -20.608 22.758 -9.573 1.00 76.38 483 VAL A CA 1
ATOM 3831 C C . VAL A 1 483 ? -21.831 22.479 -8.699 1.00 76.38 483 VAL A C 1
ATOM 3833 O O . VAL A 1 483 ? -22.520 23.421 -8.303 1.00 76.38 483 VAL A O 1
ATOM 3836 N N . LYS A 1 484 ? -22.086 21.214 -8.334 1.00 77.75 484 LYS A N 1
ATOM 3837 C CA . LYS A 1 484 ? -23.200 20.851 -7.436 1.00 77.75 484 LYS A CA 1
ATOM 3838 C C . LYS A 1 484 ? -23.089 21.543 -6.079 1.00 77.75 484 LYS A C 1
ATOM 3840 O O . LYS A 1 484 ? -24.089 22.027 -5.553 1.00 77.75 484 LYS A O 1
ATOM 3845 N N . HIS A 1 485 ? -21.882 21.620 -5.524 1.00 67.75 485 HIS A N 1
ATOM 3846 C CA . HIS A 1 485 ? -21.634 22.308 -4.263 1.00 67.75 485 HIS A CA 1
ATOM 3847 C C . HIS A 1 485 ? -21.902 23.814 -4.377 1.00 67.75 485 HIS A C 1
ATOM 3849 O O . HIS A 1 485 ? -22.658 24.356 -3.573 1.00 67.75 485 HIS A O 1
ATOM 3855 N N . ALA A 1 486 ? -21.367 24.475 -5.407 1.00 62.38 486 ALA A N 1
ATOM 3856 C CA . ALA A 1 486 ? -21.588 25.900 -5.650 1.00 62.38 486 ALA A CA 1
ATOM 3857 C C . ALA A 1 486 ? -23.080 26.232 -5.835 1.00 62.38 486 ALA A C 1
ATOM 3859 O O . ALA A 1 486 ? -23.574 27.217 -5.288 1.00 62.38 486 ALA A O 1
ATOM 3860 N N . GLN A 1 487 ? -23.825 25.379 -6.545 1.00 76.62 487 GLN A N 1
ATOM 3861 C CA . GLN A 1 487 ? -25.279 25.505 -6.685 1.00 76.62 487 GLN A CA 1
ATOM 3862 C C . GLN A 1 487 ? -26.010 25.330 -5.348 1.00 76.62 487 GLN A C 1
ATOM 3864 O O . GLN A 1 487 ? -26.947 26.077 -5.062 1.00 76.62 487 GLN A O 1
ATOM 3869 N N . GLY A 1 488 ? -25.573 24.383 -4.514 1.00 73.12 488 GLY A N 1
ATOM 3870 C CA . GLY A 1 488 ? -26.100 24.189 -3.163 1.00 73.12 488 GLY A CA 1
ATOM 3871 C C . GLY A 1 488 ? -25.884 25.412 -2.271 1.00 73.12 488 GLY A C 1
ATOM 3872 O O . GLY A 1 488 ? -26.835 25.896 -1.660 1.00 73.12 488 GLY A O 1
ATOM 3873 N N . VAL A 1 489 ? -24.668 25.964 -2.260 1.00 67.62 489 VAL A N 1
ATOM 3874 C CA . VAL A 1 489 ? -24.332 27.192 -1.517 1.00 67.62 489 VAL A CA 1
ATOM 3875 C C . VAL A 1 489 ? -25.158 28.374 -2.016 1.00 67.62 489 VAL A C 1
ATOM 3877 O O . VAL A 1 489 ? -25.743 29.085 -1.205 1.00 67.62 489 VAL A O 1
ATOM 3880 N N . LYS A 1 490 ? -25.283 28.551 -3.338 1.00 78.25 490 LYS A N 1
ATOM 3881 C CA . LYS A 1 490 ? -26.141 29.591 -3.923 1.00 78.25 490 LYS A CA 1
ATOM 3882 C C . LYS A 1 490 ? -27.591 29.450 -3.456 1.00 78.25 490 LYS A C 1
ATOM 3884 O O . LYS A 1 490 ? -28.200 30.445 -3.079 1.00 78.25 490 LYS A O 1
ATOM 3889 N N . LYS A 1 491 ? -28.145 28.233 -3.465 1.00 81.31 491 LYS A N 1
ATOM 3890 C CA . LYS A 1 491 ? -29.523 27.978 -3.024 1.00 81.31 491 LYS A CA 1
ATOM 3891 C C . LYS A 1 491 ? -29.714 28.320 -1.545 1.00 81.31 491 LYS A C 1
ATOM 3893 O O . LYS A 1 491 ? -30.701 28.963 -1.212 1.00 81.31 491 LYS A O 1
ATOM 3898 N N . LEU A 1 492 ? -28.774 27.932 -0.682 1.00 70.62 492 LEU A N 1
ATOM 3899 C CA . LEU A 1 492 ? -28.807 28.287 0.740 1.00 70.62 492 LEU A CA 1
ATOM 3900 C C . LEU A 1 492 ? -28.705 29.804 0.947 1.00 70.62 492 LEU A C 1
ATOM 3902 O O . LEU A 1 492 ? -29.502 30.362 1.688 1.00 70.62 492 LEU A O 1
ATOM 3906 N N . ALA A 1 493 ? -27.801 30.481 0.235 1.00 64.88 493 ALA A N 1
ATOM 3907 C CA . ALA A 1 493 ? -27.665 31.935 0.302 1.00 64.88 493 ALA A CA 1
ATOM 3908 C C . ALA A 1 493 ? -28.938 32.668 -0.160 1.00 64.88 493 ALA A C 1
ATOM 3910 O O . ALA A 1 493 ? -29.327 33.659 0.450 1.00 64.88 493 ALA A O 1
ATOM 3911 N N . MET A 1 494 ? -29.612 32.169 -1.203 1.00 74.88 494 MET A N 1
ATOM 3912 C CA . MET A 1 494 ? -30.898 32.719 -1.649 1.00 74.88 494 MET A CA 1
ATOM 3913 C C . MET A 1 494 ? -32.008 32.526 -0.608 1.00 74.88 494 MET A C 1
ATOM 3915 O O . MET A 1 494 ? -32.812 33.433 -0.427 1.00 74.88 494 MET A O 1
ATOM 3919 N N . LEU A 1 495 ? -32.046 31.383 0.088 1.00 79.00 495 LEU A N 1
ATOM 3920 C CA . LEU A 1 495 ? -33.002 31.154 1.178 1.00 79.00 495 LEU A CA 1
ATOM 3921 C C . LEU A 1 495 ? -32.748 32.109 2.351 1.00 79.00 495 LEU A C 1
ATOM 3923 O O . LEU A 1 495 ? -33.678 32.776 2.790 1.00 79.00 495 LEU A O 1
ATOM 3927 N N . SER A 1 496 ? -31.491 32.254 2.781 1.00 70.00 496 SER A N 1
ATOM 3928 C CA . SER A 1 496 ? -31.124 33.189 3.853 1.00 70.00 496 SER A CA 1
ATOM 3929 C C . SER A 1 496 ? -31.406 34.650 3.492 1.00 70.00 496 SER A C 1
ATOM 3931 O O . SER A 1 496 ? -31.777 35.433 4.361 1.00 70.00 496 SER A O 1
ATOM 3933 N N . LEU A 1 497 ? -31.252 35.034 2.218 1.00 73.75 497 LEU A N 1
ATOM 3934 C CA . LEU A 1 497 ? -31.621 36.372 1.753 1.00 73.75 497 LEU A CA 1
ATOM 3935 C C . LEU A 1 497 ? -33.133 36.601 1.870 1.00 73.75 497 LEU A C 1
ATOM 3937 O O . LEU A 1 497 ? -33.550 37.657 2.333 1.00 73.75 497 LEU A O 1
ATOM 3941 N N . HIS A 1 498 ? -33.939 35.608 1.492 1.00 84.00 498 HIS A N 1
ATOM 3942 C CA . HIS A 1 498 ? -35.394 35.712 1.539 1.00 84.00 498 HIS A CA 1
ATOM 3943 C C . HIS A 1 498 ? -35.934 35.752 2.978 1.00 84.00 498 HIS A C 1
ATOM 3945 O O . HIS A 1 498 ? -36.830 36.538 3.271 1.00 84.00 498 HIS A O 1
ATOM 3951 N N . GLU A 1 499 ? -35.348 34.969 3.890 1.00 82.50 499 GLU A N 1
ATOM 3952 C CA . GLU A 1 499 ? -35.638 35.040 5.332 1.00 82.50 499 GLU A CA 1
ATOM 3953 C C . GLU A 1 499 ? -35.296 36.427 5.899 1.00 82.50 499 GLU A C 1
ATOM 3955 O O . GLU A 1 499 ? -36.133 37.058 6.537 1.00 82.50 499 GLU A O 1
ATOM 3960 N N . ALA A 1 500 ? -34.114 36.966 5.580 1.00 77.44 500 ALA A N 1
ATOM 3961 C CA . ALA A 1 500 ? -33.705 38.293 6.041 1.00 77.44 500 ALA A CA 1
ATOM 3962 C C . ALA A 1 500 ? -34.571 39.435 5.470 1.00 77.44 500 ALA A C 1
ATOM 3964 O O . ALA A 1 500 ? -34.736 40.473 6.113 1.00 77.44 500 ALA A O 1
ATOM 3965 N N . GLU A 1 501 ? -35.101 39.283 4.255 1.00 82.62 501 GLU A N 1
ATOM 3966 C CA . GLU A 1 501 ? -36.076 40.214 3.675 1.00 82.62 501 GLU A CA 1
ATOM 3967 C C . GLU A 1 501 ? -37.434 40.128 4.384 1.00 82.62 501 GLU A C 1
ATOM 3969 O O . GLU A 1 501 ? -38.045 41.168 4.639 1.00 82.62 501 GLU A O 1
ATOM 3974 N N . HIS A 1 502 ? -37.879 38.922 4.748 1.00 83.19 502 HIS A N 1
ATOM 3975 C CA . HIS A 1 502 ? -39.114 38.713 5.502 1.00 83.19 502 HIS A CA 1
ATOM 3976 C C . HIS A 1 502 ? -39.030 39.322 6.907 1.00 83.19 502 HIS A C 1
ATOM 3978 O O . HIS A 1 502 ? -39.904 40.103 7.278 1.00 83.19 502 HIS A O 1
ATOM 3984 N N . ASP A 1 503 ? -37.933 39.084 7.630 1.00 83.00 503 ASP A N 1
ATOM 3985 C CA . ASP A 1 503 ? -37.702 39.665 8.959 1.00 83.00 503 ASP A CA 1
ATOM 3986 C C . ASP A 1 503 ? -37.671 41.201 8.909 1.00 83.00 503 ASP A C 1
ATOM 3988 O O . ASP A 1 503 ? -38.241 41.885 9.760 1.00 83.00 503 ASP A O 1
ATOM 3992 N N . LYS A 1 504 ? -37.045 41.778 7.874 1.00 78.81 504 LYS A N 1
ATOM 3993 C CA . LYS A 1 504 ? -37.057 43.236 7.660 1.00 78.81 504 LYS A CA 1
ATOM 3994 C C . LYS A 1 504 ? -38.459 43.772 7.370 1.00 78.81 504 LYS A C 1
ATOM 3996 O O . LYS A 1 504 ? -38.777 44.879 7.802 1.00 78.81 504 LYS A O 1
ATOM 4001 N N . TYR A 1 505 ? -39.281 43.023 6.637 1.00 75.56 505 TYR A N 1
ATOM 4002 C CA . TYR A 1 505 ? -40.662 43.400 6.343 1.00 75.56 505 TYR A CA 1
ATOM 4003 C C . TYR A 1 505 ? -41.549 43.343 7.596 1.00 75.56 505 TYR A C 1
ATOM 4005 O O . TYR A 1 505 ? -42.309 44.280 7.836 1.00 75.56 505 TYR A O 1
ATOM 4013 N N . GLU A 1 506 ? -41.404 42.305 8.423 1.00 79.81 506 GLU A N 1
ATOM 4014 C CA . GLU A 1 506 ? -42.092 42.166 9.717 1.00 79.81 506 GLU A CA 1
ATOM 4015 C C . GLU A 1 506 ? -41.773 43.352 10.645 1.00 79.81 506 GLU A C 1
ATOM 4017 O O . GLU A 1 506 ? -42.686 44.012 11.140 1.00 79.81 506 GLU A O 1
ATOM 4022 N N . VAL A 1 507 ? -40.494 43.728 10.781 1.00 83.81 507 VAL A N 1
ATOM 4023 C CA . VAL A 1 507 ? -40.080 44.885 11.603 1.00 83.81 507 VAL A CA 1
ATOM 4024 C C . VAL A 1 507 ? -40.686 46.203 11.103 1.00 83.81 507 VAL A C 1
ATOM 4026 O O . VAL A 1 507 ? -41.117 47.035 11.905 1.00 83.81 507 VAL A O 1
ATOM 4029 N N . LEU A 1 508 ? -40.733 46.417 9.784 1.00 66.12 508 LEU A N 1
ATOM 4030 C CA . LEU A 1 508 ? -41.335 47.622 9.200 1.00 66.12 508 LEU A CA 1
ATOM 4031 C C . LEU A 1 508 ? -42.853 47.662 9.394 1.00 66.12 508 LEU A C 1
ATOM 4033 O O . LEU A 1 508 ? -43.407 48.729 9.661 1.00 66.12 508 LEU A O 1
ATOM 4037 N N . LYS A 1 509 ? -43.521 46.513 9.294 1.00 71.88 509 LYS A N 1
ATOM 4038 C CA . LYS A 1 509 ? -44.960 46.384 9.521 1.00 71.88 509 LYS A CA 1
ATOM 4039 C C . LYS A 1 509 ? -45.324 46.632 10.986 1.00 71.88 509 LYS A C 1
ATOM 4041 O O . LYS A 1 509 ? -46.215 47.428 11.252 1.00 71.88 509 LYS A O 1
ATOM 4046 N N . GLU A 1 510 ? -44.579 46.068 11.936 1.00 82.31 510 GLU A N 1
ATOM 4047 C CA . GLU A 1 510 ? -44.761 46.352 13.367 1.00 82.31 510 GLU A CA 1
ATOM 4048 C C . GLU A 1 510 ? -44.504 47.822 13.729 1.00 82.31 510 GLU A C 1
ATOM 4050 O O . GLU A 1 510 ? -45.089 48.350 14.678 1.00 82.31 510 GLU A O 1
ATOM 4055 N N . ALA A 1 511 ? -43.583 48.490 13.029 1.00 68.56 511 ALA A N 1
ATOM 4056 C CA . ALA A 1 511 ? -43.345 49.920 13.204 1.00 68.56 511 ALA A CA 1
ATOM 4057 C C . ALA A 1 511 ? -44.499 50.761 12.632 1.00 68.56 511 ALA A C 1
ATOM 4059 O O . ALA A 1 511 ? -44.877 51.760 13.242 1.00 68.56 511 ALA A O 1
ATOM 4060 N N . TYR A 1 512 ? -45.074 50.344 11.499 1.00 61.69 512 TYR A N 1
ATOM 4061 C CA . TYR A 1 512 ? -46.252 50.968 10.895 1.00 61.69 512 TYR A CA 1
ATOM 4062 C C . TYR A 1 512 ? -47.501 50.810 11.773 1.00 61.69 512 TYR A C 1
ATOM 4064 O O . TYR A 1 512 ? -48.157 51.803 12.075 1.00 61.69 512 TYR A O 1
ATOM 4072 N N . ASP A 1 513 ? -47.775 49.599 12.263 1.00 72.38 513 ASP A N 1
ATOM 4073 C CA . ASP A 1 513 ? -48.928 49.304 13.126 1.00 72.38 513 ASP A CA 1
ATOM 4074 C C . ASP A 1 513 ? -48.838 50.007 14.493 1.00 72.38 513 ASP A C 1
ATOM 4076 O O . ASP A 1 513 ? -49.857 50.256 15.124 1.00 72.38 513 ASP A O 1
ATOM 4080 N N . ARG A 1 514 ? -47.629 50.355 14.959 1.00 73.81 514 ARG A N 1
ATOM 4081 C CA . ARG A 1 514 ? -47.422 51.183 16.163 1.00 73.81 514 ARG A CA 1
ATOM 4082 C C . ARG A 1 514 ? -47.605 52.683 15.929 1.00 73.81 514 ARG A C 1
ATOM 4084 O O . ARG A 1 514 ? -47.716 53.426 16.902 1.00 73.81 514 ARG A O 1
ATOM 4091 N N . ALA A 1 515 ? -47.522 53.134 14.681 1.00 59.47 515 ALA A N 1
ATOM 4092 C CA . ALA A 1 515 ? -47.602 54.547 14.319 1.00 59.47 515 ALA A CA 1
ATOM 4093 C C . ALA A 1 515 ? -49.025 54.993 13.934 1.00 59.47 515 ALA A C 1
ATOM 4095 O O . ALA A 1 515 ? -49.283 56.197 13.905 1.00 59.47 515 ALA A O 1
ATOM 4096 N N . MET A 1 516 ? -49.913 54.041 13.637 1.00 54.34 516 MET A N 1
ATOM 4097 C CA . MET A 1 516 ? -51.360 54.227 13.458 1.00 54.34 516 MET A CA 1
ATOM 4098 C C . MET A 1 516 ? -52.088 54.017 14.784 1.00 54.34 516 MET A C 1
ATOM 4100 O O . MET A 1 516 ? -53.102 54.721 14.998 1.00 54.34 516 MET A O 1
#

Secondary structure (DSSP, 8-state):
-HHHHHHSS----HHHHHHHHHHHHHHHHHHHS-SSGGG--GGG--GGG-TTHHHHHHHHHHHHHHHHHHGGGT--HHHHHHHHHHHHHHHHHH-HHHHHHHGGGSHHHHSPPPGGGEETTTTEEHHHHHHHHHH--STTHHHHHHHHHHHHHHTT----HHHHHHHHHHHHHHHHHHHHHHH-SS-TT-EE-HHHHHHTTS---TT---TTHHHHHHHHHHHHHHHHHHHS-S--TT--PPPPPHHHHHHHT--SHHHHHHHHHHHHHHH-------EEEEEGGGS-TTS-----TT-EEEEESSTTHHHHHHHHHS---------------------------------------------------------------------------HHHHHHHHHHHT-----PPPPHHHHHHHHHHHHHHHHHHHHT-----THHHHHHHHHHHHHHHTTTS-HHHHHHHHTTHHHHHHHHHHHHHHHHHHHHHHHHHHHHHHHHHHHHHHHHHHTT-

Radius of gyration: 29.97 Å; chains: 1; bounding box: 93×77×87 Å

pLDDT: mean 74.81, std 20.05, range [30.62, 97.44]

Organism: NCBI:txid2447956

Sequence (516 aa):
MIVQTVINGTSCSRLEQLGWRRFWLSKLYHALYPPHRRMGSIGILDLTLIPESDRAIPIVNEWVRDVLNTVHDGVPPPSYLTTISEASHLAFAFDSSAAREYLPRTPFVNMPPSHALLLRENQYHVVHDLLQALDGSSPVSISAGILFFAHVCSQRLIIDISILCHILDWLCMSIVVAAKAQKSSSLHNITIPSSWISATRRDDHKGRDLNLRLVVLEQIRGLIAQAITSLVPSKLPNGFVPSLPSIYIRYVQAHDFHSLVKAMRHSEYRYGTSLDHLIQLKDQKLVDPSVPIYTPFATHTIVFNEQADIYKLLAERIPQESIPPMDWDPVAPALDQSVEHQAEESGQGRASLNEQDDEDEDADEDESDEEDLVGDHDLEEDQEYEVEPAQFDIAAATSLVNAANSLQSVAPPTSVEIDAAVTIQTAYRIHRWHRRAKRQGLDKTRDTWFLKCRQASQDLPSTYRRLFLGALPHILLCLENAVKHAQGVKKLAMLSLHEAEHDKYEVLKEAYDRAM

Foldseek 3Di:
DVLVVVVPDDFQDPLVLLVVLLVLLVVVLCQQQPLDCLSPHVLPDDLVVFPLSVVQLVLNLVSLLVCQQCLPVHPDQLCSVQSVLSSLLSCCSRPLPVSVVCVCVHCVQVPQDDPLQADPPPSHGLVVLVNLLSSQADLANLVSLLSSLLSCLVSVRRYDVSSSVVSLLQSLLLLQVLVVVQVDVDLAFDKDFPNSLSVVVPHDSYNHDCPCVQSSLVSQLVVLVVVQVVVFPPDDPVRDRDDRDPLCVQSNVDNDPVSNVVSVLCCCQPVVPPTRQIEHEHEPVPDDPVDPDDDPHSHHYDYDPDSVCSVVSSVPPPDCPPQPPDDDDPPDPDDDPPDPDDDDDDDDDDDDDDDDDDDDDDDDDDDDDDDDDDDDDDDDDDDDDPDPPDPDPPVVVVVVVVVVPPDDPPHRQDPVNVVSSVSVSVVSVVVSVSSDDDDDDLVVQLVVQLVVLCVVCPPPDPVVNCVSNPCRSVVVSVVVVVVVVVVVVVVVVVVVVVVVVVVVVVVVVVVVVVVD